Protein AF-0000000084433518 (afdb_homodimer)

Nearest PDB structures (foldseek):
  8h3d-assembly1_C  TM=3.109E-01  e=6.646E+00  Severe acute respiratory syndrome coronavirus 2
  5l9w-assembly2_B  TM=4.317E-01  e=4.946E+00  Aromatoleum aromaticum EbN1

Radius of gyration: 26.03 Å; Cα contacts (8 Å, |Δi|>4): 1113; chains: 2; bounding box: 61×71×66 Å

Secondary structure (DSSP, 8-state):
-HHHHHHHHHS-GGGEEEEEEEEETT-S-EEEEE-----HHHHHHHHHHHHHHHHHHHH-TTPEEEEE--TT---TTEEEEEEGGG-HHHHHHHHHHHT-PPBP-TTTS-TTEEEEEEEEEEE-SS-EEEEEEE---HHHHHT-S-EEE-SSS-EE--S-EEEPPS--SEEEETTSSS-EEEES-HHHHHHHHTHHHHHHHHHHHHHHHHHHT--TTSB--HHHHHHHHTT-HHHHHHHHHHHHHTGGGG-SHHHHHHHHHH-TT----EETTEE--SSHHHHHHHHHHHTT-EEEETTT--EEE-S--EE-/-HHHHHHHHHS-GGGEEEEEEEEETT-S-EEEEE-----HHHHHHHHHHHHHHHHHHHH-TTPPPPEE--TT---TT--EEEEGGG-HHHHHHHHHHHT-PPBP-TTTS-TTEEEEEEEEEEE-SS-EEEEEEE---HHHHHT-S-EEEESSSEEEE-S-EEEPPS--SEEEETTSSS-EEEES-HHHHHHHHTHHHHHHHHHHHHHHHHHHT--TTSB--HHHHHHHHTT-HHHHHHHHHHHHHTGGGG-SHHHHHHHHHH-TT----EETTEE--SSHHHHHHHHHHHTT-EEEETTT--EEE-S--EE-

Sequence (624 aa):
MNNILEKVYNIKPKHVNLYLFSKAKGKIEYEIFSTKITDLEMLSEFKTAIHSQIHDYITNEETEDPIDYNPLINDKYIVQKIECGELSRLSKFIDDIERDPIIYSETKLDKRHSLWIIAILMDNGENRILSFQKIRNKTFLENEKMNLILEENIKKFDKPLLPLENKIDCICSLDDDNPIMYIFHNYYFEQIFGFEEKFRREIKDKLDKFESRQDKSVKLDVKKLFSKIENNQRSLKKLYMILNNENFNYLTEENIRKIEEKSENIKFNRSNGELHLDEFEDVKKILNLLNDDYLEGILSQKPFKTSNKIDLMNNILEKVYNIKPKHVNLYLFSKAKGKIEYEIFSTKITDLEMLSEFKTAIHSQIHDYITNEETEDPIDYNPLINDKYIVQKIECGELSRLSKFIDDIERDPIIYSETKLDKRHSLWIIAILMDNGENRILSFQKIRNKTFLENEKMNLILEENIKKFDKPLLPLENKIDCICSLDDDNPIMYIFHNYYFEQIFGFEEKFRREIKDKLDKFESRQDKSVKLDVKKLFSKIENNQRSLKKLYMILNNENFNYLTEENIRKIEEKSENIKFNRSNGELHLDEFEDVKKILNLLNDDYLEGILSQKPFKTSNKIDL

pLDDT: mean 90.75, std 9.22, range [53.19, 98.62]

Structure (mmCIF, N/CA/C/O backbone):
data_AF-0000000084433518-model_v1
#
loop_
_entity.id
_entity.type
_entity.pdbx_description
1 polymer 'DUF4868 domain-containing protein'
#
loop_
_atom_site.group_PDB
_atom_site.id
_atom_site.type_symbol
_atom_site.label_atom_id
_atom_site.label_alt_id
_atom_site.label_comp_id
_atom_site.label_asym_id
_atom_site.label_entity_id
_atom_site.label_seq_id
_atom_site.pdbx_PDB_ins_code
_atom_site.Cartn_x
_atom_site.Cartn_y
_atom_site.Cartn_z
_atom_site.occupancy
_atom_site.B_iso_or_equiv
_atom_site.auth_seq_id
_atom_site.auth_comp_id
_atom_site.auth_asym_id
_atom_site.auth_atom_id
_atom_site.pdbx_PDB_model_num
ATOM 1 N N . MET A 1 1 ? -13.812 4.758 -16.453 1 91.69 1 MET A N 1
ATOM 2 C CA . MET A 1 1 ? -13.297 5.898 -15.703 1 91.69 1 MET A CA 1
ATOM 3 C C . MET A 1 1 ? -13.25 7.148 -16.578 1 91.69 1 MET A C 1
ATOM 5 O O . MET A 1 1 ? -13.445 8.258 -16.078 1 91.69 1 MET A O 1
ATOM 9 N N . ASN A 1 2 ? -13.234 6.93 -17.875 1 92.81 2 ASN A N 1
ATOM 10 C CA . ASN A 1 2 ? -13.211 8.062 -18.781 1 92.81 2 ASN A CA 1
ATOM 11 C C . ASN A 1 2 ? -14.5 8.867 -18.719 1 92.81 2 ASN A C 1
ATOM 13 O O . ASN A 1 2 ? -14.477 10.102 -18.766 1 92.81 2 ASN A O 1
ATOM 17 N N . ASN A 1 3 ? -15.555 8.117 -18.609 1 94.12 3 ASN A N 1
ATOM 18 C CA . ASN A 1 3 ? -16.844 8.781 -18.5 1 94.12 3 ASN A CA 1
ATOM 19 C C . ASN A 1 3 ? -16.922 9.68 -17.281 1 94.12 3 ASN A C 1
ATOM 21 O O . ASN A 1 3 ? -17.375 10.82 -17.359 1 94.12 3 ASN A O 1
ATOM 25 N N . ILE A 1 4 ? -16.469 9.211 -16.172 1 96.06 4 ILE A N 1
ATOM 26 C CA . ILE A 1 4 ? -16.484 9.984 -14.938 1 96.06 4 ILE A CA 1
ATOM 27 C C . ILE A 1 4 ? -15.555 11.188 -15.07 1 96.06 4 ILE A C 1
ATOM 29 O O . ILE A 1 4 ? -15.891 12.289 -14.617 1 96.06 4 ILE A O 1
ATOM 33 N N . LEU A 1 5 ? -14.422 10.984 -15.711 1 96.75 5 LEU A N 1
ATOM 34 C CA . LEU A 1 5 ? -13.469 12.062 -15.93 1 96.75 5 LEU A CA 1
ATOM 35 C C . LEU A 1 5 ? -14.117 13.211 -16.688 1 96.75 5 LEU A C 1
ATOM 37 O O . LEU A 1 5 ? -13.977 14.375 -16.312 1 96.75 5 LEU A O 1
ATOM 41 N N . GLU A 1 6 ? -14.805 12.898 -17.719 1 96.56 6 GLU A N 1
ATOM 42 C CA . GLU A 1 6 ? -15.492 13.898 -18.531 1 96.56 6 GLU A CA 1
ATOM 43 C C . GLU A 1 6 ? -16.578 14.602 -17.734 1 96.56 6 GLU A C 1
ATOM 45 O O . GLU A 1 6 ? -16.719 15.828 -17.812 1 96.56 6 GLU A O 1
ATOM 50 N N . LYS A 1 7 ? -17.281 13.82 -17.016 1 96.88 7 LYS A N 1
ATOM 51 C CA . LYS A 1 7 ? -18.344 14.391 -16.203 1 96.88 7 LYS A CA 1
ATOM 52 C C . LYS A 1 7 ? -17.781 15.375 -15.18 1 96.88 7 LYS A C 1
ATOM 54 O O . LYS A 1 7 ? -18.328 16.469 -15.008 1 96.88 7 LYS A O 1
ATOM 59 N N . VAL A 1 8 ? -16.719 14.977 -14.484 1 96.75 8 VAL A N 1
ATOM 60 C CA . VAL A 1 8 ? -16.094 15.844 -13.484 1 96.75 8 VAL A CA 1
ATOM 61 C C . VAL A 1 8 ? -15.633 17.141 -14.141 1 96.75 8 VAL A C 1
ATOM 63 O O . VAL A 1 8 ? -15.812 18.219 -13.586 1 96.75 8 VAL A O 1
ATOM 66 N N . TYR A 1 9 ? -15.109 17 -15.281 1 95.5 9 TYR A N 1
ATOM 67 C CA . TYR A 1 9 ? -14.602 18.156 -16.016 1 95.5 9 TYR A CA 1
ATOM 68 C C . TYR A 1 9 ? -15.727 19.141 -16.328 1 95.5 9 TYR A C 1
ATOM 70 O O . TYR A 1 9 ? -15.539 20.359 -16.219 1 95.5 9 TYR A O 1
ATOM 78 N N . ASN A 1 10 ? -16.828 18.656 -16.562 1 95.31 10 ASN A N 1
ATOM 79 C CA . ASN A 1 10 ? -17.938 19.469 -17.062 1 95.31 10 ASN A CA 1
ATOM 80 C C . ASN A 1 10 ? -18.703 20.125 -15.914 1 95.31 10 ASN A C 1
ATOM 82 O O . ASN A 1 10 ? -19.531 21.016 -16.141 1 95.31 10 ASN A O 1
ATOM 86 N N . ILE A 1 11 ? -18.484 19.75 -14.766 1 97 11 ILE A N 1
ATOM 87 C CA . ILE A 1 11 ? -19.203 20.312 -13.625 1 97 11 ILE A CA 1
ATOM 88 C C . ILE A 1 11 ? -18.5 21.562 -13.125 1 97 11 ILE A C 1
ATOM 90 O O . ILE A 1 11 ? -17.281 21.562 -12.938 1 97 11 ILE A O 1
ATOM 94 N N . LYS A 1 12 ? -19.266 22.625 -12.914 1 96.75 12 LYS A N 1
ATOM 95 C CA . LYS A 1 12 ? -18.703 23.859 -12.398 1 96.75 12 LYS A CA 1
ATOM 96 C C . LYS A 1 12 ? -18.453 23.781 -10.891 1 96.75 12 LYS A C 1
ATOM 98 O O . LYS A 1 12 ? -19.172 23.078 -10.18 1 96.75 12 LYS A O 1
ATOM 103 N N . PRO A 1 13 ? -17.562 24.516 -10.367 1 95.5 13 PRO A N 1
ATOM 104 C CA . PRO A 1 13 ? -17.203 24.469 -8.945 1 95.5 13 PRO A CA 1
ATOM 105 C C . PRO A 1 13 ? -18.391 24.781 -8.039 1 95.5 13 PRO A C 1
ATOM 107 O O . PRO A 1 13 ? -18.516 24.203 -6.961 1 95.5 13 PRO A O 1
ATOM 110 N N . LYS A 1 14 ? -19.297 25.609 -8.438 1 95.62 14 LYS A N 1
ATOM 111 C CA . LYS A 1 14 ? -20.422 26.016 -7.598 1 95.62 14 LYS A CA 1
ATOM 112 C C . LYS A 1 14 ? -21.344 24.828 -7.312 1 95.62 14 LYS A C 1
ATOM 114 O O . LYS A 1 14 ? -22.188 24.891 -6.418 1 95.62 14 LYS A O 1
ATOM 119 N N . HIS A 1 15 ? -21.219 23.781 -8.086 1 96.75 15 HIS A N 1
ATOM 120 C CA . HIS A 1 15 ? -22.078 22.609 -7.941 1 96.75 15 HIS A CA 1
ATOM 121 C C . HIS A 1 15 ? -21.406 21.531 -7.109 1 96.75 15 HIS A C 1
ATOM 123 O O . HIS A 1 15 ? -21.875 20.391 -7.074 1 96.75 15 HIS A O 1
ATOM 129 N N . VAL A 1 16 ? -20.297 21.844 -6.48 1 95.62 16 VAL A N 1
ATOM 130 C CA . VAL A 1 16 ? -19.578 20.922 -5.605 1 95.62 16 VAL A CA 1
ATOM 131 C C . VAL A 1 16 ? -20 21.156 -4.156 1 95.62 16 VAL A C 1
ATOM 133 O O . VAL A 1 16 ? -19.984 22.281 -3.67 1 95.62 16 VAL A O 1
ATOM 136 N N . ASN A 1 17 ? -20.391 20.094 -3.496 1 94.12 17 ASN A N 1
ATOM 137 C CA . ASN A 1 17 ? -20.781 20.141 -2.094 1 94.12 17 ASN A CA 1
ATOM 138 C C . ASN A 1 17 ? -20.031 19.094 -1.266 1 94.12 17 ASN A C 1
ATOM 140 O O . ASN A 1 17 ? -19.812 17.984 -1.723 1 94.12 17 ASN A O 1
ATOM 144 N N . LEU A 1 18 ? -19.656 19.531 -0.081 1 92.94 18 LEU A N 1
ATOM 145 C CA . LEU A 1 18 ? -18.953 18.625 0.84 1 92.94 18 LEU A CA 1
ATOM 146 C C . LEU A 1 18 ? -19.844 18.281 2.031 1 92.94 18 LEU A C 1
ATOM 148 O O . LEU A 1 18 ? -20.516 19.156 2.588 1 92.94 18 LEU A O 1
ATOM 152 N N . TYR A 1 19 ? -19.812 17.047 2.35 1 94.31 19 TYR A N 1
ATOM 153 C CA . TYR A 1 19 ? -20.531 16.547 3.525 1 94.31 19 TYR A CA 1
ATOM 154 C C . TYR A 1 19 ? -19.578 15.836 4.477 1 94.31 19 TYR A C 1
ATOM 156 O O . TYR A 1 19 ? -18.672 15.117 4.043 1 94.31 19 TYR A O 1
ATOM 164 N N . LEU A 1 20 ? -19.812 16.062 5.758 1 92.69 20 LEU A N 1
ATOM 165 C CA . LEU A 1 20 ? -18.984 15.453 6.797 1 92.69 20 LEU A CA 1
ATOM 166 C C . LEU A 1 20 ? -19.766 14.414 7.578 1 92.69 20 LEU A C 1
ATOM 168 O O . LEU A 1 20 ? -20.875 14.688 8.039 1 92.69 20 LEU A O 1
ATOM 172 N N . PHE A 1 21 ? -19.172 13.242 7.645 1 94.56 21 PHE A N 1
ATOM 173 C CA . PHE A 1 21 ? -19.75 12.188 8.461 1 94.56 21 PHE A CA 1
ATOM 174 C C . PHE A 1 21 ? -18.984 12.039 9.781 1 94.56 21 PHE A C 1
ATOM 176 O O . PHE A 1 21 ? -17.766 12.102 9.805 1 94.56 21 PHE A O 1
ATOM 183 N N . SER A 1 22 ? -19.734 11.867 10.828 1 92.81 22 SER A N 1
ATOM 184 C CA . SER A 1 22 ? -19.141 11.641 12.141 1 92.81 22 SER A CA 1
ATOM 185 C C . SER A 1 22 ? -19.766 10.445 12.844 1 92.81 22 SER A C 1
ATOM 187 O O . SER A 1 22 ? -20.938 10.125 12.617 1 92.81 22 SER A O 1
ATOM 189 N N . LYS A 1 23 ? -18.938 9.758 13.609 1 92.69 23 LYS A N 1
ATOM 190 C CA . LYS A 1 23 ? -19.469 8.656 14.391 1 92.69 23 LYS A CA 1
ATOM 191 C C . LYS A 1 23 ? -18.625 8.383 15.633 1 92.69 23 LYS A C 1
ATOM 193 O O . LYS A 1 23 ? -17.484 8.844 15.719 1 92.69 23 LYS A O 1
ATOM 198 N N . ALA A 1 24 ? -19.25 7.672 16.531 1 90.06 24 ALA A N 1
ATOM 199 C CA . ALA A 1 24 ? -18.5 7.211 17.688 1 90.06 24 ALA A CA 1
ATOM 200 C C . ALA A 1 24 ? -17.625 6.004 17.344 1 90.06 24 ALA A C 1
ATOM 202 O O . ALA A 1 24 ? -17.969 5.234 16.438 1 90.06 24 ALA A O 1
ATOM 203 N N . LYS A 1 25 ? -16.594 5.879 18.094 1 83.5 25 LYS A N 1
ATOM 204 C CA . LYS A 1 25 ? -15.68 4.762 17.844 1 83.5 25 LYS A CA 1
ATOM 205 C C . LYS A 1 25 ? -16.391 3.426 18 1 83.5 25 LYS A C 1
ATOM 207 O O . LYS A 1 25 ? -17.094 3.201 19 1 83.5 25 LYS A O 1
ATOM 212 N N . GLY A 1 26 ? -16.281 2.594 17.016 1 79.31 26 GLY A N 1
ATOM 213 C CA . GLY A 1 26 ? -16.828 1.246 17.078 1 79.31 26 GLY A CA 1
ATOM 214 C C . GLY A 1 26 ? -18.312 1.185 16.797 1 79.31 26 GLY A C 1
ATOM 215 O O . GLY A 1 26 ? -18.906 0.104 16.797 1 79.31 26 GLY A O 1
ATOM 216 N N . LYS A 1 27 ? -18.922 2.328 16.562 1 83.31 27 LYS A N 1
ATOM 217 C CA . LYS A 1 27 ? -20.359 2.338 16.344 1 83.31 27 LYS A CA 1
ATOM 218 C C . LYS A 1 27 ? -20.672 2.377 14.844 1 83.31 27 LYS A C 1
ATOM 220 O O . LYS A 1 27 ? -19.844 2.797 14.039 1 83.31 27 LYS A O 1
ATOM 225 N N . ILE A 1 28 ? -21.891 1.979 14.555 1 84.44 28 ILE A N 1
ATOM 226 C CA . ILE A 1 28 ? -22.359 1.94 13.18 1 84.44 28 ILE A CA 1
ATOM 227 C C . ILE A 1 28 ? -23.094 3.236 12.852 1 84.44 28 ILE A C 1
ATOM 229 O O . ILE A 1 28 ? -23.047 3.725 11.727 1 84.44 28 ILE A O 1
ATOM 233 N N . GLU A 1 29 ? -23.719 3.727 13.891 1 90.88 29 GLU A N 1
ATOM 234 C CA . GLU A 1 29 ? -24.516 4.938 13.695 1 90.88 29 GLU A CA 1
ATOM 235 C C . GLU A 1 29 ? -23.625 6.152 13.477 1 90.88 29 GLU A C 1
ATOM 237 O O . GLU A 1 29 ? -22.578 6.293 14.133 1 90.88 29 GLU A O 1
ATOM 242 N N . TYR A 1 30 ? -24.078 6.953 12.547 1 95.31 30 TYR A N 1
ATOM 243 C CA . TYR A 1 30 ? -23.312 8.141 12.211 1 95.31 30 TYR A CA 1
ATOM 244 C C . TYR A 1 30 ? -24.203 9.367 12.102 1 95.31 30 TYR A C 1
ATOM 246 O O . TYR A 1 30 ? -25.422 9.25 12.102 1 95.31 30 TYR A O 1
ATOM 254 N N . GLU A 1 31 ? -23.578 10.508 12.164 1 94.88 31 GLU A N 1
ATOM 255 C CA . GLU A 1 31 ? -24.203 11.789 11.852 1 94.88 31 GLU A CA 1
ATOM 256 C C . GLU A 1 31 ? -23.594 12.406 10.602 1 94.88 31 GLU A C 1
ATOM 258 O O . GLU A 1 31 ? -22.438 12.156 10.281 1 94.88 31 GLU A O 1
ATOM 263 N N . ILE A 1 32 ? -24.484 13.18 9.922 1 95.94 32 ILE A N 1
ATOM 264 C CA . ILE A 1 32 ? -24.016 13.82 8.703 1 95.94 32 ILE A CA 1
ATOM 265 C C . ILE A 1 32 ? -24.234 15.336 8.797 1 95.94 32 ILE A C 1
ATOM 267 O O . ILE A 1 32 ? -25.234 15.789 9.352 1 95.94 32 ILE A O 1
ATOM 271 N N . PHE A 1 33 ? -23.25 16.078 8.266 1 93.56 33 PHE A N 1
ATOM 272 C CA . PHE A 1 33 ? -23.328 17.531 8.234 1 93.56 33 PHE A CA 1
ATOM 273 C C . PHE A 1 33 ? -23.047 18.062 6.832 1 93.56 33 PHE A C 1
ATOM 275 O O . PHE A 1 33 ? -22.188 17.531 6.121 1 93.56 33 PHE A O 1
ATOM 282 N N . SER A 1 34 ? -23.75 19.125 6.504 1 93.31 34 SER A N 1
ATOM 283 C CA . SER A 1 34 ? -23.359 19.891 5.332 1 93.31 34 SER A CA 1
ATOM 284 C C . SER A 1 34 ? -22.328 20.969 5.695 1 93.31 34 SER A C 1
ATOM 286 O O . SER A 1 34 ? -22.203 21.344 6.859 1 93.31 34 SER A O 1
ATOM 288 N N . THR A 1 35 ? -21.469 21.391 4.734 1 87.31 35 THR A N 1
ATOM 289 C CA . THR A 1 35 ? -20.469 22.406 5.02 1 87.31 35 THR A CA 1
ATOM 290 C C . THR A 1 35 ? -20.859 23.734 4.371 1 87.31 35 THR A C 1
ATOM 292 O O . THR A 1 35 ? -20.375 24.797 4.781 1 87.31 35 THR A O 1
ATOM 295 N N . LYS A 1 36 ? -21.609 23.781 3.367 1 83.12 36 LYS A N 1
ATOM 296 C CA . LYS A 1 36 ? -22.047 24.938 2.6 1 83.12 36 LYS A CA 1
ATOM 297 C C . LYS A 1 36 ? -20.891 25.859 2.271 1 83.12 36 LYS A C 1
ATOM 299 O O . LYS A 1 36 ? -20.969 27.078 2.494 1 83.12 36 LYS A O 1
ATOM 304 N N . ILE A 1 37 ? -19.844 25.297 1.91 1 83.31 37 ILE A N 1
ATOM 305 C CA . ILE A 1 37 ? -18.688 26.078 1.461 1 83.31 37 ILE A CA 1
ATOM 306 C C . ILE A 1 37 ? -19.078 26.922 0.248 1 83.31 37 ILE A C 1
ATOM 308 O O . ILE A 1 37 ? -19.625 26.406 -0.729 1 83.31 37 ILE A O 1
ATOM 312 N N . THR A 1 38 ? -18.781 28.25 0.407 1 83.25 38 THR A N 1
ATOM 313 C CA . THR A 1 38 ? -19.141 29.156 -0.682 1 83.25 38 THR A CA 1
ATOM 314 C C . THR A 1 38 ? -17.891 29.625 -1.419 1 83.25 38 THR A C 1
ATOM 316 O O . THR A 1 38 ? -17.984 30.266 -2.475 1 83.25 38 THR A O 1
ATOM 319 N N . ASP A 1 39 ? -16.719 29.328 -0.878 1 84.69 39 ASP A N 1
ATOM 320 C CA . ASP A 1 39 ? -15.469 29.719 -1.521 1 84.69 39 ASP A CA 1
ATOM 321 C C . ASP A 1 39 ? -15.258 28.938 -2.818 1 84.69 39 ASP A C 1
ATOM 323 O O . ASP A 1 39 ? -14.859 27.766 -2.789 1 84.69 39 ASP A O 1
ATOM 327 N N . LEU A 1 40 ? -15.336 29.641 -3.914 1 88.62 40 LEU A N 1
ATOM 328 C CA . LEU A 1 40 ? -15.281 29 -5.223 1 88.62 40 LEU A CA 1
ATOM 329 C C . LEU A 1 40 ? -13.883 28.469 -5.516 1 88.62 40 LEU A C 1
ATOM 331 O O . LEU A 1 40 ? -13.719 27.469 -6.219 1 88.62 40 LEU A O 1
ATOM 335 N N . GLU A 1 41 ? -12.938 29.125 -5.004 1 84.94 41 GLU A N 1
ATOM 336 C CA . GLU A 1 41 ? -11.562 28.672 -5.211 1 84.94 41 GLU A CA 1
ATOM 337 C C . GLU A 1 41 ? -11.328 27.312 -4.535 1 84.94 41 GLU A C 1
ATOM 339 O O . GLU A 1 41 ? -10.727 26.422 -5.129 1 84.94 41 GLU A O 1
ATOM 344 N N . MET A 1 42 ? -11.844 27.219 -3.363 1 83.19 42 MET A N 1
ATOM 345 C CA . MET A 1 42 ? -11.734 25.969 -2.627 1 83.19 42 MET A CA 1
ATOM 346 C C . MET A 1 42 ? -12.469 24.844 -3.352 1 83.19 42 MET A C 1
ATOM 348 O O . MET A 1 42 ? -11.93 23.75 -3.514 1 83.19 42 MET A O 1
ATOM 352 N N . LEU A 1 43 ? -13.586 25.141 -3.803 1 88.69 43 LEU A N 1
ATOM 353 C CA . LEU A 1 43 ? -14.391 24.156 -4.5 1 88.69 43 LEU A CA 1
ATOM 354 C C . LEU A 1 43 ? -13.727 23.734 -5.805 1 88.69 43 LEU A C 1
ATOM 356 O O . LEU A 1 43 ? -13.766 22.547 -6.172 1 88.69 43 LEU A O 1
ATOM 360 N N . SER A 1 44 ? -13.102 24.641 -6.438 1 90.69 44 SER A N 1
ATOM 361 C CA . SER A 1 44 ? -12.375 24.344 -7.668 1 90.69 44 SER A CA 1
ATOM 362 C C . SER A 1 44 ? -11.18 23.438 -7.402 1 90.69 44 SER A C 1
ATOM 364 O O . SER A 1 44 ? -10.852 22.562 -8.219 1 90.69 44 SER A O 1
ATOM 366 N N . GLU A 1 45 ? -10.594 23.641 -6.277 1 86 45 GLU A N 1
ATOM 367 C CA . GLU A 1 45 ? -9.445 22.812 -5.906 1 86 45 GLU A CA 1
ATOM 368 C C . GLU A 1 45 ? -9.859 21.359 -5.688 1 86 45 GLU A C 1
ATOM 370 O O . GLU A 1 45 ? -9.156 20.438 -6.102 1 86 45 GLU A O 1
ATOM 375 N N . PHE A 1 46 ? -11.016 21.172 -5.102 1 87.12 46 PHE A N 1
ATOM 376 C CA . PHE A 1 46 ? -11.523 19.812 -4.902 1 87.12 46 PHE A CA 1
ATOM 377 C C . PHE A 1 46 ? -11.789 19.141 -6.242 1 87.12 46 PHE A C 1
ATOM 379 O O . PHE A 1 46 ? -11.367 18 -6.461 1 87.12 46 PHE A O 1
ATOM 386 N N . LYS A 1 47 ? -12.406 19.875 -7 1 93.19 47 LYS A N 1
ATOM 387 C CA . LYS A 1 47 ? -12.734 19.344 -8.32 1 93.19 47 LYS A CA 1
ATOM 388 C C . LYS A 1 47 ? -11.477 18.969 -9.102 1 93.19 47 LYS A C 1
ATOM 390 O O . LYS A 1 47 ? -11.391 17.891 -9.68 1 93.19 47 LYS A O 1
ATOM 395 N N . THR A 1 48 ? -10.562 19.812 -9.055 1 92.38 48 THR A N 1
ATOM 396 C CA . THR A 1 48 ? -9.312 19.625 -9.781 1 92.38 48 THR A CA 1
ATOM 397 C C . THR A 1 48 ? -8.555 18.406 -9.234 1 92.38 48 THR A C 1
ATOM 399 O O . THR A 1 48 ? -7.984 17.625 -10 1 92.38 48 THR A O 1
ATOM 402 N N . ALA A 1 49 ? -8.562 18.281 -7.938 1 90.38 49 ALA A N 1
ATOM 403 C CA . ALA A 1 49 ? -7.891 17.141 -7.316 1 90.38 49 ALA A CA 1
ATOM 404 C C . ALA A 1 49 ? -8.508 15.82 -7.777 1 90.38 49 ALA A C 1
ATOM 406 O O . ALA A 1 49 ? -7.785 14.883 -8.133 1 90.38 49 ALA A O 1
ATOM 407 N N . ILE A 1 50 ? -9.75 15.812 -7.828 1 94.94 50 ILE A N 1
ATOM 408 C CA . ILE A 1 50 ? -10.469 14.609 -8.242 1 94.94 50 ILE A CA 1
ATOM 409 C C . ILE A 1 50 ? -10.195 14.336 -9.719 1 94.94 50 ILE A C 1
ATOM 411 O O . ILE A 1 50 ? -9.867 13.211 -10.102 1 94.94 50 ILE A O 1
ATOM 415 N N . HIS A 1 51 ? -10.281 15.391 -10.484 1 96.56 51 HIS A N 1
ATOM 416 C CA . HIS A 1 51 ? -10.031 15.266 -11.914 1 96.56 51 HIS A CA 1
ATOM 417 C C . HIS A 1 51 ? -8.617 14.758 -12.18 1 96.56 51 HIS A C 1
ATOM 419 O O . HIS A 1 51 ? -8.43 13.828 -12.977 1 96.56 51 HIS A O 1
ATOM 425 N N . SER A 1 52 ? -7.695 15.32 -11.516 1 95 52 SER A N 1
ATOM 426 C CA . SER A 1 52 ? -6.297 14.961 -11.711 1 95 52 SER A CA 1
ATOM 427 C C . SER A 1 52 ? -6.031 13.516 -11.297 1 95 52 SER A C 1
ATOM 429 O O . SER A 1 52 ? -5.285 12.797 -11.969 1 95 52 SER A O 1
ATOM 431 N N . GLN A 1 53 ? -6.602 13.102 -10.219 1 94.75 53 GLN A N 1
ATOM 432 C CA . GLN A 1 53 ? -6.414 11.734 -9.766 1 94.75 53 GLN A CA 1
ATOM 433 C C . GLN A 1 53 ? -6.918 10.734 -10.797 1 94.75 53 GLN A C 1
ATOM 435 O O . GLN A 1 53 ? -6.219 9.773 -11.141 1 94.75 53 GLN A O 1
ATOM 440 N N . ILE A 1 54 ? -8.102 11.008 -11.297 1 96.81 54 ILE A N 1
ATOM 441 C CA . ILE A 1 54 ? -8.68 10.117 -12.297 1 96.81 54 ILE A CA 1
ATOM 442 C C . ILE A 1 54 ? -7.84 10.141 -13.57 1 96.81 54 ILE A C 1
ATOM 444 O O . ILE A 1 54 ? -7.535 9.086 -14.141 1 96.81 54 ILE A O 1
ATOM 448 N N . HIS A 1 55 ? -7.488 11.32 -13.922 1 96.75 55 HIS A N 1
ATOM 449 C CA . HIS A 1 55 ? -6.664 11.5 -15.109 1 96.75 55 HIS A CA 1
ATOM 450 C C . HIS A 1 55 ? -5.348 10.734 -14.992 1 96.75 55 HIS A C 1
ATOM 452 O O . HIS A 1 55 ? -4.91 10.086 -15.938 1 96.75 55 HIS A O 1
ATOM 458 N N . ASP A 1 56 ? -4.754 10.789 -13.867 1 94.5 56 ASP A N 1
ATOM 459 C CA . ASP A 1 56 ? -3.484 10.102 -13.625 1 94.5 56 ASP A CA 1
ATOM 460 C C . ASP A 1 56 ? -3.641 8.594 -13.766 1 94.5 56 ASP A C 1
ATOM 462 O O . ASP A 1 56 ? -2.785 7.926 -14.352 1 94.5 56 ASP A O 1
ATOM 466 N N . TYR A 1 57 ? -4.711 8.078 -13.281 1 94.62 57 TYR A N 1
ATOM 467 C CA . TYR A 1 57 ? -4.941 6.641 -13.375 1 94.62 57 TYR A CA 1
ATOM 468 C C . TYR A 1 57 ? -5.184 6.219 -14.812 1 94.62 57 TYR A C 1
ATOM 470 O O . TYR A 1 57 ? -4.777 5.129 -15.227 1 94.62 57 TYR A O 1
ATOM 478 N N . ILE A 1 58 ? -5.785 7.062 -15.539 1 95.12 58 ILE A N 1
ATOM 479 C CA . ILE A 1 58 ? -6.137 6.746 -16.922 1 95.12 58 ILE A CA 1
ATOM 480 C C . ILE A 1 58 ? -4.891 6.82 -17.797 1 95.12 58 ILE A C 1
ATOM 482 O O . ILE A 1 58 ? -4.699 5.988 -18.688 1 95.12 58 ILE A O 1
ATOM 486 N N . THR A 1 59 ? -4.035 7.766 -17.531 1 93.69 59 THR A N 1
ATOM 487 C CA . THR A 1 59 ? -2.953 8.062 -18.453 1 93.69 59 THR A CA 1
ATOM 488 C C . THR A 1 59 ? -1.673 7.34 -18.047 1 93.69 59 THR A C 1
ATOM 490 O O . THR A 1 59 ? -0.744 7.211 -18.844 1 93.69 59 THR A O 1
ATOM 493 N N . ASN A 1 60 ? -1.646 6.965 -16.812 1 92.31 60 ASN A N 1
ATOM 494 C CA . ASN A 1 60 ? -0.456 6.254 -16.359 1 92.31 60 ASN A CA 1
ATOM 495 C C . ASN A 1 60 ? -0.323 4.895 -17.031 1 92.31 60 ASN A C 1
ATOM 497 O O . ASN A 1 60 ? -1.182 4.027 -16.875 1 92.31 60 ASN A O 1
ATOM 501 N N . GLU A 1 61 ? 0.788 4.652 -17.625 1 90.69 61 GLU A N 1
ATOM 502 C CA . GLU A 1 61 ? 1.021 3.438 -18.406 1 90.69 61 GLU A CA 1
ATOM 503 C C . GLU A 1 61 ? 1.13 2.217 -17.5 1 90.69 61 GLU A C 1
ATOM 505 O O . GLU A 1 61 ? 0.873 1.09 -17.922 1 90.69 61 GLU A O 1
ATOM 510 N N . GLU A 1 62 ? 1.386 2.41 -16.312 1 90.56 62 GLU A N 1
ATOM 511 C CA . GLU A 1 62 ? 1.572 1.304 -15.375 1 90.56 62 GLU A CA 1
ATOM 512 C C . GLU A 1 62 ? 0.239 0.841 -14.797 1 90.56 62 GLU A C 1
ATOM 514 O O . GLU A 1 62 ? 0.151 -0.241 -14.211 1 90.56 62 GLU A O 1
ATOM 519 N N . THR A 1 63 ? -0.725 1.689 -14.93 1 90.62 63 THR A N 1
ATOM 520 C CA . THR A 1 63 ? -2.029 1.349 -14.375 1 90.62 63 THR A CA 1
ATOM 521 C C . THR A 1 63 ? -2.719 0.284 -15.227 1 90.62 63 THR A C 1
ATOM 523 O O . THR A 1 63 ? -2.67 0.338 -16.453 1 90.62 63 THR A O 1
ATOM 526 N N . GLU A 1 64 ? -3.334 -0.639 -14.523 1 86.94 64 GLU A N 1
ATOM 527 C CA . GLU A 1 64 ? -4.098 -1.688 -15.195 1 86.94 64 GLU A CA 1
ATOM 528 C C . GLU A 1 64 ? -5.551 -1.269 -15.398 1 86.94 64 GLU A C 1
ATOM 530 O O . GLU A 1 64 ? -6.02 -0.314 -14.773 1 86.94 64 GLU A O 1
ATOM 535 N N . ASP A 1 65 ? -6.148 -2 -16.328 1 88.5 65 ASP A N 1
ATOM 536 C CA . ASP A 1 65 ? -7.594 -1.82 -16.453 1 88.5 65 ASP A CA 1
ATOM 537 C C . ASP A 1 65 ? -8.297 -2.18 -15.141 1 88.5 65 ASP A C 1
ATOM 539 O O . ASP A 1 65 ? -7.887 -3.111 -14.445 1 88.5 65 ASP A O 1
ATOM 543 N N . PRO A 1 66 ? -9.305 -1.398 -14.836 1 94.44 66 PRO A N 1
ATOM 544 C CA . PRO A 1 66 ? -10.016 -1.698 -13.586 1 94.44 66 PRO A CA 1
ATOM 545 C C . PRO A 1 66 ? -10.492 -3.146 -13.516 1 94.44 66 PRO A C 1
ATOM 547 O O . PRO A 1 66 ? -10.969 -3.693 -14.516 1 94.44 66 PRO A O 1
ATOM 550 N N . ILE A 1 67 ? -10.367 -3.742 -12.406 1 94.38 67 ILE A N 1
ATOM 551 C CA . ILE A 1 67 ? -10.812 -5.121 -12.211 1 94.38 67 ILE A CA 1
ATOM 552 C C . ILE A 1 67 ? -11.922 -5.16 -11.164 1 94.38 67 ILE A C 1
ATOM 554 O O . ILE A 1 67 ? -12.133 -4.188 -10.438 1 94.38 67 ILE A O 1
ATOM 558 N N . ASP A 1 68 ? -12.602 -6.297 -11.164 1 95.75 68 ASP A N 1
ATOM 559 C CA . ASP A 1 68 ? -13.625 -6.473 -10.141 1 95.75 68 ASP A CA 1
ATOM 560 C C . ASP A 1 68 ? -13.008 -6.527 -8.742 1 95.75 68 ASP A C 1
ATOM 562 O O . ASP A 1 68 ? -11.883 -7 -8.578 1 95.75 68 ASP A O 1
ATOM 566 N N . TYR A 1 69 ? -13.789 -6.133 -7.824 1 96.19 69 TYR A N 1
ATOM 567 C CA . TYR A 1 69 ? -13.328 -6.016 -6.445 1 96.19 69 TYR A CA 1
ATOM 568 C C . TYR A 1 69 ? -12.883 -7.363 -5.902 1 96.19 69 TYR A C 1
ATOM 570 O O . TYR A 1 69 ? -13.617 -8.352 -5.977 1 96.19 69 TYR A O 1
ATOM 578 N N . ASN A 1 70 ? -11.688 -7.367 -5.457 1 95.12 70 ASN A N 1
ATOM 579 C CA . ASN A 1 70 ? -11.039 -8.445 -4.723 1 95.12 70 ASN A CA 1
ATOM 580 C C . ASN A 1 70 ? -10.312 -7.926 -3.484 1 95.12 70 ASN A C 1
ATOM 582 O O . ASN A 1 70 ? -9.312 -7.211 -3.602 1 95.12 70 ASN A O 1
ATOM 586 N N . PRO A 1 71 ? -10.805 -8.305 -2.316 1 95.25 71 PRO A N 1
ATOM 587 C CA . PRO A 1 71 ? -10.273 -7.707 -1.09 1 95.25 71 PRO A CA 1
ATOM 588 C C . PRO A 1 71 ? -8.805 -8.062 -0.851 1 95.25 71 PRO A C 1
ATOM 590 O O . PRO A 1 71 ? -8.148 -7.445 -0.013 1 95.25 71 PRO A O 1
ATOM 593 N N . LEU A 1 72 ? -8.281 -8.992 -1.585 1 93.5 72 LEU A N 1
ATOM 594 C CA . LEU A 1 72 ? -6.914 -9.43 -1.345 1 93.5 72 LEU A CA 1
ATOM 595 C C . LEU A 1 72 ? -5.934 -8.648 -2.215 1 93.5 72 LEU A C 1
ATOM 597 O O . LEU A 1 72 ? -4.723 -8.695 -1.982 1 93.5 72 LEU A O 1
ATOM 601 N N . ILE A 1 73 ? -6.465 -8.008 -3.154 1 91.25 73 ILE A N 1
ATOM 602 C CA . ILE A 1 73 ? -5.602 -7.258 -4.062 1 91.25 73 ILE A CA 1
ATOM 603 C C . ILE A 1 73 ? -5.258 -5.906 -3.447 1 91.25 73 ILE A C 1
ATOM 605 O O . ILE A 1 73 ? -6.148 -5.137 -3.082 1 91.25 73 ILE A O 1
ATOM 609 N N . ASN A 1 74 ? -4.039 -5.723 -3.277 1 86.69 74 ASN A N 1
ATOM 610 C CA . ASN A 1 74 ? -3.502 -4.453 -2.803 1 86.69 74 ASN A CA 1
ATOM 611 C C . ASN A 1 74 ? -2.369 -3.953 -3.693 1 86.69 74 ASN A C 1
ATOM 613 O O . ASN A 1 74 ? -1.215 -4.352 -3.521 1 86.69 74 ASN A O 1
ATOM 617 N N . ASP A 1 75 ? -2.701 -3.162 -4.598 1 87.62 75 ASP A N 1
ATOM 618 C CA . ASP A 1 75 ? -1.763 -2.6 -5.562 1 87.62 75 ASP A CA 1
ATOM 619 C C . ASP A 1 75 ? -2.182 -1.189 -5.977 1 87.62 75 ASP A C 1
ATOM 621 O O . ASP A 1 75 ? -3.303 -0.981 -6.441 1 87.62 75 ASP A O 1
ATOM 625 N N . LYS A 1 76 ? -1.277 -0.332 -5.812 1 85.88 76 LYS A N 1
ATOM 626 C CA . LYS A 1 76 ? -1.615 1.068 -6.051 1 85.88 76 LYS A CA 1
ATOM 627 C C . LYS A 1 76 ? -1.868 1.329 -7.535 1 85.88 76 LYS A C 1
ATOM 629 O O . LYS A 1 76 ? -2.412 2.373 -7.902 1 85.88 76 LYS A O 1
ATOM 634 N N . TYR A 1 77 ? -1.473 0.398 -8.398 1 89.38 77 TYR A N 1
ATOM 635 C CA . TYR A 1 77 ? -1.638 0.591 -9.836 1 89.38 77 TYR A CA 1
ATOM 636 C C . TYR A 1 77 ? -2.887 -0.119 -10.336 1 89.38 77 TYR A C 1
ATOM 638 O O . TYR A 1 77 ? -3.154 -0.138 -11.539 1 89.38 77 TYR A O 1
ATOM 646 N N . ILE A 1 78 ? -3.586 -0.65 -9.422 1 92.31 78 ILE A N 1
ATOM 647 C CA . ILE A 1 78 ? -4.801 -1.356 -9.82 1 92.31 78 ILE A CA 1
ATOM 648 C C . ILE A 1 78 ? -6.02 -0.653 -9.234 1 92.31 78 ILE A C 1
ATOM 650 O O . ILE A 1 78 ? -6.18 -0.581 -8.008 1 92.31 78 ILE A O 1
ATOM 654 N N . VAL A 1 79 ? -6.82 -0.191 -10.133 1 96.31 79 VAL A N 1
ATOM 655 C CA . VAL A 1 79 ? -8.133 0.315 -9.742 1 96.31 79 VAL A CA 1
ATOM 656 C C . VAL A 1 79 ? -9.148 -0.825 -9.742 1 96.31 79 VAL A C 1
ATOM 658 O O . VAL A 1 79 ? -9.188 -1.629 -10.68 1 96.31 79 VAL A O 1
ATOM 661 N N . GLN A 1 80 ? -9.891 -0.892 -8.68 1 97.12 80 GLN A N 1
ATOM 662 C CA . GLN A 1 80 ? -10.945 -1.907 -8.633 1 97.12 80 GLN A CA 1
ATOM 663 C C . GLN A 1 80 ? -12.32 -1.278 -8.789 1 97.12 80 GLN A C 1
ATOM 665 O O . GLN A 1 80 ? -12.469 -0.056 -8.711 1 97.12 80 GLN A O 1
ATOM 670 N N . LYS A 1 81 ? -13.273 -2.121 -9.109 1 97.94 81 LYS A N 1
ATOM 671 C CA . LYS A 1 81 ? -14.641 -1.635 -9.297 1 97.94 81 LYS A CA 1
ATOM 672 C C . LYS A 1 81 ? -15.656 -2.584 -8.672 1 97.94 81 LYS A C 1
ATOM 674 O O . LYS A 1 81 ? -15.398 -3.785 -8.555 1 97.94 81 LYS A O 1
ATOM 679 N N . ILE A 1 82 ? -16.734 -2.045 -8.305 1 97.94 82 ILE A N 1
ATOM 680 C CA . ILE A 1 82 ? -17.844 -2.799 -7.73 1 97.94 82 ILE A CA 1
ATOM 681 C C . ILE A 1 82 ? -19.172 -2.119 -8.078 1 97.94 82 ILE A C 1
ATOM 683 O O . ILE A 1 82 ? -19.234 -0.893 -8.188 1 97.94 82 ILE A O 1
ATOM 687 N N . GLU A 1 83 ? -20.172 -2.898 -8.281 1 97.62 83 GLU A N 1
ATOM 688 C CA . GLU A 1 83 ? -21.484 -2.316 -8.516 1 97.62 83 GLU A CA 1
ATOM 689 C C . GLU A 1 83 ? -22 -1.613 -7.27 1 97.62 83 GLU A C 1
ATOM 691 O O . GLU A 1 83 ? -21.969 -2.174 -6.172 1 97.62 83 GLU A O 1
ATOM 696 N N . CYS A 1 84 ? -22.547 -0.479 -7.445 1 97.5 84 CYS A N 1
ATOM 697 C CA . CYS A 1 84 ? -23.016 0.309 -6.309 1 97.5 84 CYS A CA 1
ATOM 698 C C . CYS A 1 84 ? -24.141 -0.404 -5.574 1 97.5 84 CYS A C 1
ATOM 700 O O . CYS A 1 84 ? -24.281 -0.261 -4.359 1 97.5 84 CYS A O 1
ATOM 702 N N . GLY A 1 85 ? -24.891 -1.179 -6.297 1 95.12 85 GLY A N 1
ATOM 703 C CA . GLY A 1 85 ? -25.984 -1.933 -5.688 1 95.12 85 GLY A CA 1
ATOM 704 C C . GLY A 1 85 ? -25.5 -2.922 -4.641 1 95.12 85 GLY A C 1
ATOM 705 O O . GLY A 1 85 ? -26.281 -3.352 -3.785 1 95.12 85 GLY A O 1
ATOM 706 N N . GLU A 1 86 ? -24.234 -3.281 -4.66 1 94 86 GLU A N 1
ATOM 707 C CA . GLU A 1 86 ? -23.656 -4.238 -3.721 1 94 86 GLU A CA 1
ATOM 708 C C . GLU A 1 86 ? -23.234 -3.553 -2.422 1 94 86 GLU A C 1
ATOM 710 O O . GLU A 1 86 ? -22.875 -4.219 -1.453 1 94 86 GLU A O 1
ATOM 715 N N . LEU A 1 87 ? -23.344 -2.242 -2.424 1 96.44 87 LEU A N 1
ATOM 716 C CA . LEU A 1 87 ? -22.938 -1.461 -1.26 1 96.44 87 LEU A CA 1
ATOM 717 C C . LEU A 1 87 ? -24.156 -1.054 -0.434 1 96.44 87 LEU A C 1
ATOM 719 O O . LEU A 1 87 ? -24.781 -0.02 -0.699 1 96.44 87 LEU A O 1
ATOM 723 N N . SER A 1 88 ? -24.359 -1.727 0.548 1 91.12 88 SER A N 1
ATOM 724 C CA . SER A 1 88 ? -25.562 -1.538 1.341 1 91.12 88 SER A CA 1
ATOM 725 C C . SER A 1 88 ? -25.578 -0.168 2.01 1 91.12 88 SER A C 1
ATOM 727 O O . SER A 1 88 ? -26.625 0.479 2.092 1 91.12 88 SER A O 1
ATOM 729 N N . ARG A 1 89 ? -24.5 0.326 2.453 1 94.25 89 ARG A N 1
ATOM 730 C CA . ARG A 1 89 ? -24.422 1.588 3.184 1 94.25 89 ARG A CA 1
ATOM 731 C C . ARG A 1 89 ? -24.562 2.777 2.24 1 94.25 89 ARG A C 1
ATOM 733 O O . ARG A 1 89 ? -24.906 3.881 2.67 1 94.25 89 ARG A O 1
ATOM 740 N N . LEU A 1 90 ? -24.312 2.561 0.994 1 97.25 90 LEU A N 1
ATOM 741 C CA . LEU A 1 90 ? -24.281 3.672 0.049 1 97.25 90 LEU A CA 1
ATOM 742 C C . LEU A 1 90 ? -25.656 4.305 -0.091 1 97.25 90 LEU A C 1
ATOM 744 O O . LEU A 1 90 ? -25.797 5.531 -0.069 1 97.25 90 LEU A O 1
ATOM 748 N N . SER A 1 91 ? -26.641 3.479 -0.217 1 94.56 91 SER A N 1
ATOM 749 C CA . SER A 1 91 ? -28 3.994 -0.354 1 94.56 91 SER A CA 1
ATOM 750 C C . SER A 1 91 ? -28.391 4.863 0.839 1 94.56 91 SER A C 1
ATOM 752 O O . SER A 1 91 ? -28.984 5.926 0.671 1 94.56 91 SER A O 1
ATOM 754 N N . LYS A 1 92 ? -28 4.371 1.94 1 95.44 92 LYS A N 1
ATOM 755 C CA . LYS A 1 92 ? -28.297 5.129 3.152 1 95.44 92 LYS A CA 1
ATOM 756 C C . LYS A 1 92 ? -27.547 6.457 3.164 1 95.44 92 LYS A C 1
ATOM 758 O O . LYS A 1 92 ? -28.094 7.488 3.545 1 95.44 92 LYS A O 1
ATOM 763 N N . PHE A 1 93 ? -26.281 6.457 2.816 1 97.56 93 PHE A N 1
ATOM 764 C CA . PHE A 1 93 ? -25.484 7.684 2.723 1 97.56 93 PHE A CA 1
ATOM 765 C C . PHE A 1 93 ? -26.156 8.688 1.8 1 97.56 93 PHE A C 1
ATOM 767 O O . PHE A 1 93 ? -26.281 9.867 2.143 1 97.56 93 PHE A O 1
ATOM 774 N N . ILE A 1 94 ? -26.625 8.188 0.654 1 96.94 94 ILE A N 1
ATOM 775 C CA . ILE A 1 94 ? -27.234 9.047 -0.352 1 96.94 94 ILE A CA 1
ATOM 776 C C . ILE A 1 94 ? -28.531 9.641 0.2 1 96.94 94 ILE A C 1
ATOM 778 O O . ILE A 1 94 ? -28.766 10.844 0.078 1 96.94 94 ILE A O 1
ATOM 782 N N . ASP A 1 95 ? -29.266 8.797 0.836 1 96.5 95 ASP A N 1
ATOM 783 C CA . ASP A 1 95 ? -30.516 9.258 1.429 1 96.5 95 ASP A CA 1
ATOM 784 C C . ASP A 1 95 ? -30.266 10.359 2.455 1 96.5 95 ASP A C 1
ATOM 786 O O . ASP A 1 95 ? -30.969 11.367 2.475 1 96.5 95 ASP A O 1
ATOM 790 N N . ASP A 1 96 ? -29.328 10.18 3.252 1 96.94 96 ASP A N 1
ATOM 791 C CA . ASP A 1 96 ? -29.031 11.125 4.32 1 96.94 96 ASP A CA 1
ATOM 792 C C . ASP A 1 96 ? -28.516 12.445 3.754 1 96.94 96 ASP A C 1
ATOM 794 O O . ASP A 1 96 ? -28.797 13.516 4.297 1 96.94 96 ASP A O 1
ATOM 798 N N . ILE A 1 97 ? -27.812 12.414 2.697 1 96.25 97 ILE A N 1
ATOM 799 C CA . ILE A 1 97 ? -27.312 13.609 2.023 1 96.25 97 ILE A CA 1
ATOM 800 C C . ILE A 1 97 ? -28.484 14.398 1.432 1 96.25 97 ILE A C 1
ATOM 802 O O . ILE A 1 97 ? -28.516 15.625 1.513 1 96.25 97 ILE A O 1
ATOM 806 N N . GLU A 1 98 ? -29.391 13.688 0.9 1 94.12 98 GLU A N 1
ATOM 807 C CA . GLU A 1 98 ? -30.531 14.305 0.213 1 94.12 98 GLU A CA 1
ATOM 808 C C . GLU A 1 98 ? -31.5 14.93 1.207 1 94.12 98 GLU A C 1
ATOM 810 O O . GLU A 1 98 ? -32.344 15.758 0.83 1 94.12 98 GLU A O 1
ATOM 815 N N . ARG A 1 99 ? -31.375 14.562 2.414 1 94.75 99 ARG A N 1
ATOM 816 C CA . ARG A 1 99 ? -32.281 15.094 3.436 1 94.75 99 ARG A CA 1
ATOM 817 C C . ARG A 1 99 ? -31.797 16.453 3.926 1 94.75 99 ARG A C 1
ATOM 819 O O . ARG A 1 99 ? -32.312 16.984 4.91 1 94.75 99 ARG A O 1
ATOM 826 N N . ASP A 1 100 ? -30.875 17.031 3.34 1 89.19 100 ASP A N 1
ATOM 827 C CA . ASP A 1 100 ? -30.344 18.359 3.631 1 89.19 100 ASP A CA 1
ATOM 828 C C . ASP A 1 100 ? -29.922 18.469 5.09 1 89.19 100 ASP A C 1
ATOM 830 O O . ASP A 1 100 ? -30.484 19.25 5.855 1 89.19 100 ASP A O 1
ATOM 834 N N . PRO A 1 101 ? -28.922 17.797 5.438 1 94.69 101 PRO A N 1
ATOM 835 C CA . PRO A 1 101 ? -28.453 17.812 6.82 1 94.69 101 PRO A CA 1
ATOM 836 C C . PRO A 1 101 ? -28.062 19.203 7.297 1 94.69 101 PRO A C 1
ATOM 838 O O . PRO A 1 101 ? -27.875 20.109 6.48 1 94.69 101 PRO A O 1
ATOM 841 N N . ILE A 1 102 ? -27.953 19.359 8.594 1 93.06 102 ILE A N 1
ATOM 842 C CA . ILE A 1 102 ? -27.625 20.641 9.203 1 93.06 102 ILE A CA 1
ATOM 843 C C . ILE A 1 102 ? -26.172 21.016 8.867 1 93.06 102 ILE A C 1
ATOM 845 O O . ILE A 1 102 ? -25.359 20.141 8.586 1 93.06 102 ILE A O 1
ATOM 849 N N . ILE A 1 103 ? -25.938 22.312 8.945 1 91.94 103 ILE A N 1
ATOM 850 C CA . ILE A 1 103 ? -24.609 22.812 8.664 1 91.94 103 ILE A CA 1
ATOM 851 C C . ILE A 1 103 ? -23.672 22.469 9.82 1 91.94 103 ILE A C 1
ATOM 853 O O . ILE A 1 103 ? -24.047 22.594 10.992 1 91.94 103 ILE A O 1
ATOM 857 N N . TYR A 1 104 ? -22.516 22.062 9.469 1 88.38 104 TYR A N 1
ATOM 858 C CA . TYR A 1 104 ? -21.516 21.688 10.461 1 88.38 104 TYR A CA 1
ATOM 859 C C . TYR A 1 104 ? -21.125 22.875 11.328 1 88.38 104 TYR A C 1
ATOM 861 O O . TYR A 1 104 ? -20.906 23.969 10.812 1 88.38 104 TYR A O 1
ATOM 869 N N . SER A 1 105 ? -21.078 22.594 12.562 1 83.06 105 SER A N 1
ATOM 870 C CA . SER A 1 105 ? -20.406 23.438 13.539 1 83.06 105 SER A CA 1
ATOM 871 C C . SER A 1 105 ? -19.781 22.609 14.656 1 83.06 105 SER A C 1
ATOM 873 O O . SER A 1 105 ? -20.312 21.562 15.016 1 83.06 105 SER A O 1
ATOM 875 N N . GLU A 1 106 ? -18.719 23.109 15.117 1 77.88 106 GLU A N 1
ATOM 876 C CA . GLU A 1 106 ? -18.031 22.375 16.172 1 77.88 106 GLU A CA 1
ATOM 877 C C . GLU A 1 106 ? -18.953 22.141 17.375 1 77.88 106 GLU A C 1
ATOM 879 O O . GLU A 1 106 ? -18.891 21.094 18.016 1 77.88 106 GLU A O 1
ATOM 884 N N . THR A 1 107 ? -19.75 23.094 17.578 1 81.62 107 THR A N 1
ATOM 885 C CA . THR A 1 107 ? -20.625 23.016 18.734 1 81.62 107 THR A CA 1
ATOM 886 C C . THR A 1 107 ? -21.75 22.016 18.5 1 81.62 107 THR A C 1
ATOM 888 O O . THR A 1 107 ? -22.375 21.531 19.453 1 81.62 107 THR A O 1
ATOM 891 N N . LYS A 1 108 ? -21.969 21.734 17.281 1 86.12 108 LYS A N 1
ATOM 892 C CA . LYS A 1 108 ? -23.078 20.828 16.953 1 86.12 108 LYS A CA 1
ATOM 893 C C . LYS A 1 108 ? -22.594 19.375 16.891 1 86.12 108 LYS A C 1
ATOM 895 O O . LYS A 1 108 ? -23.391 18.438 16.906 1 86.12 108 LYS A O 1
ATOM 900 N N . LEU A 1 109 ? -21.344 19.219 16.781 1 86.56 109 LEU A N 1
ATOM 901 C CA . LEU A 1 109 ? -20.766 17.875 16.734 1 86.56 109 LEU A CA 1
ATOM 902 C C . LEU A 1 109 ? -20.859 17.203 18.109 1 86.56 109 LEU A C 1
ATOM 904 O O . LEU A 1 109 ? -20.438 17.781 19.109 1 86.56 109 LEU A O 1
ATOM 908 N N . ASP A 1 110 ? -21.391 16.047 18.047 1 87.06 110 ASP A N 1
ATOM 909 C CA . ASP A 1 110 ? -21.406 15.25 19.281 1 87.06 110 ASP A CA 1
ATOM 910 C C . ASP A 1 110 ? -20 15.031 19.812 1 87.06 110 ASP A C 1
ATOM 912 O O . ASP A 1 110 ? -19.109 14.602 19.062 1 87.06 110 ASP A O 1
ATOM 916 N N . LYS A 1 111 ? -19.797 15.211 21.047 1 83 111 LYS A N 1
ATOM 917 C CA . LYS A 1 111 ? -18.484 15.133 21.672 1 83 111 LYS A CA 1
ATOM 918 C C . LYS A 1 111 ? -17.953 13.703 21.641 1 83 111 LYS A C 1
ATOM 920 O O . LYS A 1 111 ? -16.734 13.484 21.734 1 83 111 LYS A O 1
ATOM 925 N N . ARG A 1 112 ? -18.844 12.82 21.562 1 86.31 112 ARG A N 1
ATOM 926 C CA . ARG A 1 112 ? -18.438 11.414 21.531 1 86.31 112 ARG A CA 1
ATOM 927 C C . ARG A 1 112 ? -18.031 10.992 20.125 1 86.31 112 ARG A C 1
ATOM 929 O O . ARG A 1 112 ? -17.516 9.891 19.922 1 86.31 112 ARG A O 1
ATOM 936 N N . HIS A 1 113 ? -18.281 11.922 19.141 1 88.69 113 HIS A N 1
ATOM 937 C CA . HIS A 1 113 ? -18.047 11.609 17.734 1 88.69 113 HIS A CA 1
ATOM 938 C C . HIS A 1 113 ? -16.719 12.211 17.25 1 88.69 113 HIS A C 1
ATOM 940 O O . HIS A 1 113 ? -16.219 13.172 17.844 1 88.69 113 HIS A O 1
ATOM 946 N N . SER A 1 114 ? -16.219 11.508 16.328 1 86.31 114 SER A N 1
ATOM 947 C CA . SER A 1 114 ? -15.148 12.07 15.516 1 86.31 114 SER A CA 1
ATOM 948 C C . SER A 1 114 ? -15.5 12.047 14.031 1 86.31 114 SER A C 1
ATOM 950 O O . SER A 1 114 ? -16.25 11.172 13.586 1 86.31 114 SER A O 1
ATOM 952 N N . LEU A 1 115 ? -15.023 13.039 13.383 1 88.62 115 LEU A N 1
ATOM 953 C CA . LEU A 1 115 ? -15.203 13.008 11.938 1 88.62 115 LEU A CA 1
ATOM 954 C C . LEU A 1 115 ? -14.555 11.773 11.328 1 88.62 115 LEU A C 1
ATOM 956 O O . LEU A 1 115 ? -13.461 11.375 11.734 1 88.62 115 LEU A O 1
ATOM 960 N N . TRP A 1 116 ? -15.273 11.258 10.359 1 90.69 116 TRP A N 1
ATOM 961 C CA . TRP A 1 116 ? -14.938 9.914 9.891 1 90.69 116 TRP A CA 1
ATOM 962 C C . TRP A 1 116 ? -14.719 9.898 8.383 1 90.69 116 TRP A C 1
ATOM 964 O O . TRP A 1 116 ? -13.742 9.336 7.895 1 90.69 116 TRP A O 1
ATOM 974 N N . ILE A 1 117 ? -15.656 10.492 7.652 1 93.88 117 ILE A N 1
ATOM 975 C CA . ILE A 1 117 ? -15.688 10.469 6.191 1 93.88 117 ILE A CA 1
ATOM 976 C C . ILE A 1 117 ? -16.047 11.852 5.66 1 93.88 117 ILE A C 1
ATOM 978 O O . ILE A 1 117 ? -16.812 12.586 6.289 1 93.88 117 ILE A O 1
ATOM 982 N N . ILE A 1 118 ? -15.43 12.117 4.523 1 93 118 ILE A N 1
ATOM 983 C CA . ILE A 1 118 ? -15.867 13.242 3.705 1 93 118 ILE A CA 1
ATOM 984 C C . ILE A 1 118 ? -16.5 12.727 2.418 1 93 118 ILE A C 1
ATOM 986 O O . ILE A 1 118 ? -15.922 11.898 1.713 1 93 118 ILE A O 1
ATOM 990 N N . ALA A 1 119 ? -17.688 13.156 2.203 1 96.56 119 ALA A N 1
ATOM 991 C CA . ALA A 1 119 ? -18.328 12.906 0.917 1 96.56 119 ALA A CA 1
ATOM 992 C C . ALA A 1 119 ? -18.344 14.172 0.058 1 96.56 119 ALA A C 1
ATOM 994 O O . ALA A 1 119 ? -18.672 15.25 0.541 1 96.56 119 ALA A O 1
ATOM 995 N N . ILE A 1 120 ? -17.922 14.047 -1.103 1 96 120 ILE A N 1
ATOM 996 C CA . ILE A 1 120 ? -17.953 15.141 -2.066 1 96 120 ILE A CA 1
ATOM 997 C C . ILE A 1 120 ? -18.984 14.844 -3.156 1 96 120 ILE A C 1
ATOM 999 O O . ILE A 1 120 ? -18.812 13.906 -3.936 1 96 120 ILE A O 1
ATOM 1003 N N . LEU A 1 121 ? -20.016 15.641 -3.219 1 97.31 121 LEU A N 1
ATOM 1004 C CA . LEU A 1 121 ? -21.062 15.492 -4.211 1 97.31 121 LEU A CA 1
ATOM 1005 C C . LEU A 1 121 ? -20.969 16.578 -5.273 1 97.31 121 LEU A C 1
ATOM 1007 O O . LEU A 1 121 ? -21 17.781 -4.953 1 97.31 121 LEU A O 1
ATOM 1011 N N . MET A 1 122 ? -20.766 16.172 -6.449 1 97.69 122 MET A N 1
ATOM 1012 C CA . MET A 1 122 ? -20.844 17.062 -7.598 1 97.69 122 MET A CA 1
ATOM 1013 C C . MET A 1 122 ? -22.109 16.812 -8.398 1 97.69 122 MET A C 1
ATOM 1015 O O . MET A 1 122 ? -22.266 15.766 -9.023 1 97.69 122 MET A O 1
ATOM 1019 N N . ASP A 1 123 ? -22.953 17.859 -8.344 1 96.56 123 ASP A N 1
ATOM 1020 C CA . ASP A 1 123 ? -24.281 17.672 -8.922 1 96.56 123 ASP A CA 1
ATOM 1021 C C . ASP A 1 123 ? -24.734 18.938 -9.664 1 96.56 123 ASP A C 1
ATOM 1023 O O . ASP A 1 123 ? -25.078 19.938 -9.039 1 96.56 123 ASP A O 1
ATOM 1027 N N . ASN A 1 124 ? -24.812 18.828 -11 1 96 124 ASN A N 1
ATOM 1028 C CA . ASN A 1 124 ? -25.297 19.969 -11.773 1 96 124 ASN A CA 1
ATOM 1029 C C . ASN A 1 124 ? -26.656 19.672 -12.422 1 96 124 ASN A C 1
ATOM 1031 O O . ASN A 1 124 ? -27.031 20.312 -13.398 1 96 124 ASN A O 1
ATOM 1035 N N . GLY A 1 125 ? -27.328 18.688 -11.969 1 93.81 125 GLY A N 1
ATOM 1036 C CA . GLY A 1 125 ? -28.625 18.312 -12.523 1 93.81 125 GLY A CA 1
ATOM 1037 C C . GLY A 1 125 ? -28.516 17.297 -13.641 1 93.81 125 GLY A C 1
ATOM 1038 O O . GLY A 1 125 ? -29.344 16.391 -13.727 1 93.81 125 GLY A O 1
ATOM 1039 N N . GLU A 1 126 ? -27.484 17.359 -14.461 1 93.56 126 GLU A N 1
ATOM 1040 C CA . GLU A 1 126 ? -27.234 16.438 -15.562 1 93.56 126 GLU A CA 1
ATOM 1041 C C . GLU A 1 126 ? -26.312 15.297 -15.125 1 93.56 126 GLU A C 1
ATOM 1043 O O . GLU A 1 126 ? -26.562 14.133 -15.438 1 93.56 126 GLU A O 1
ATOM 1048 N N . ASN A 1 127 ? -25.297 15.688 -14.469 1 95.69 127 ASN A N 1
ATOM 1049 C CA . ASN A 1 127 ? -24.312 14.758 -13.914 1 95.69 127 ASN A CA 1
ATOM 1050 C C . ASN A 1 127 ? -24.328 14.773 -12.391 1 95.69 127 ASN A C 1
ATOM 1052 O O . ASN A 1 127 ? -24.453 15.836 -11.773 1 95.69 127 ASN A O 1
ATOM 1056 N N . ARG A 1 128 ? -24.297 13.586 -11.883 1 97.06 128 ARG A N 1
ATOM 1057 C CA . ARG A 1 128 ? -24.266 13.438 -10.43 1 97.06 128 ARG A CA 1
ATOM 1058 C C . ARG A 1 128 ? -23.172 12.461 -10 1 97.06 128 ARG A C 1
ATOM 1060 O O . ARG A 1 128 ? -23.297 11.258 -10.211 1 97.06 128 ARG A O 1
ATOM 1067 N N . ILE A 1 129 ? -22.125 13 -9.414 1 98.12 129 ILE A N 1
ATOM 1068 C CA . ILE A 1 129 ? -20.938 12.227 -9.039 1 98.12 129 ILE A CA 1
ATOM 1069 C C . ILE A 1 129 ? -20.75 12.281 -7.531 1 98.12 129 ILE A C 1
ATOM 1071 O O . ILE A 1 129 ? -20.859 13.352 -6.922 1 98.12 129 ILE A O 1
ATOM 1075 N N . LEU A 1 130 ? -20.516 11.148 -6.977 1 98.25 130 LEU A N 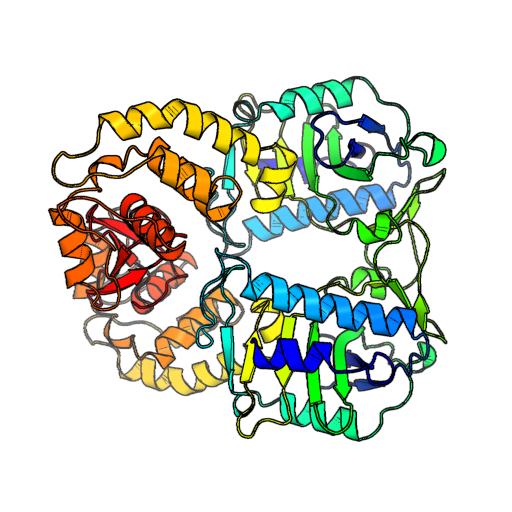1
ATOM 1076 C CA . LEU A 1 130 ? -20.281 11.039 -5.539 1 98.25 130 LEU A CA 1
ATOM 1077 C C . LEU A 1 130 ? -18.938 10.375 -5.25 1 98.25 130 LEU A C 1
ATOM 1079 O O . LEU A 1 130 ? -18.625 9.32 -5.812 1 98.25 130 LEU A O 1
ATOM 1083 N N . SER A 1 131 ? -18.094 11.031 -4.484 1 98.19 131 SER A N 1
ATOM 1084 C CA . SER A 1 131 ? -16.797 10.484 -4.062 1 98.19 131 SER A CA 1
ATOM 1085 C C . SER A 1 131 ? -16.656 10.516 -2.545 1 98.19 131 SER A C 1
ATOM 1087 O O . SER A 1 131 ? -17.359 11.281 -1.868 1 98.19 131 SER A O 1
ATOM 1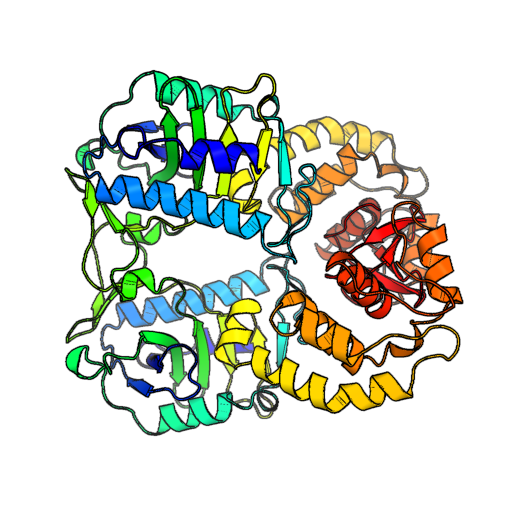089 N N . PHE A 1 132 ? -15.805 9.633 -2.045 1 97.88 132 PHE A N 1
ATOM 1090 C CA . PHE A 1 132 ? -15.594 9.539 -0.605 1 97.88 132 PHE A CA 1
ATOM 1091 C C . PHE A 1 132 ? -14.109 9.57 -0.268 1 97.88 132 PHE A C 1
ATOM 1093 O O . PHE A 1 132 ? -13.289 9.047 -1.018 1 97.88 132 PHE A O 1
ATOM 1100 N N . GLN A 1 133 ? -13.867 10.156 0.843 1 94.44 133 GLN A N 1
ATOM 1101 C CA . GLN A 1 133 ? -12.531 10.18 1.444 1 94.44 133 GLN A CA 1
ATOM 1102 C C . GLN A 1 133 ? -12.602 9.836 2.93 1 94.44 133 GLN A C 1
ATOM 1104 O O . GLN A 1 133 ? -13.305 10.492 3.695 1 94.44 133 GLN A O 1
ATOM 1109 N N . LYS A 1 134 ? -11.906 8.805 3.264 1 93.62 134 LYS A N 1
ATOM 1110 C CA . LYS A 1 134 ? -11.727 8.516 4.684 1 93.62 134 LYS A CA 1
ATOM 1111 C C . LYS A 1 134 ? -10.812 9.539 5.344 1 93.62 134 LYS A C 1
ATOM 1113 O O . LYS A 1 134 ? -9.75 9.867 4.809 1 93.62 134 LYS A O 1
ATOM 1118 N N . ILE A 1 135 ? -11.227 10.031 6.422 1 87.38 135 ILE A N 1
ATOM 1119 C CA . ILE A 1 135 ? -10.359 10.922 7.184 1 87.38 135 ILE A CA 1
ATOM 1120 C C . ILE A 1 135 ? -9.297 10.117 7.914 1 87.38 135 ILE A C 1
ATOM 1122 O O . ILE A 1 135 ? -9.617 9.266 8.75 1 87.38 135 ILE A O 1
ATOM 1126 N N . ARG A 1 136 ? -8.055 10.258 7.586 1 75.69 136 ARG A N 1
ATOM 1127 C CA . ARG A 1 136 ? -6.957 9.406 8.031 1 75.69 136 ARG A CA 1
ATOM 1128 C C . ARG A 1 136 ? -6.297 9.969 9.289 1 75.69 136 ARG A C 1
ATOM 1130 O O . ARG A 1 136 ? -5.797 9.219 10.125 1 75.69 136 ARG A O 1
ATOM 1137 N N . ASN A 1 137 ? -6.113 11.258 9.242 1 64.81 137 ASN A N 1
ATOM 1138 C CA . ASN A 1 137 ? -5.371 11.852 10.352 1 64.81 137 ASN A CA 1
ATOM 1139 C C . ASN A 1 137 ? -6.305 12.477 11.383 1 64.81 137 ASN A C 1
ATOM 1141 O O . ASN A 1 137 ? -6.559 13.68 11.344 1 64.81 137 ASN A O 1
ATOM 1145 N N . LYS A 1 138 ? -6.887 11.523 12.109 1 59.25 138 LYS A N 1
ATOM 1146 C CA . LYS A 1 138 ? -7.77 11.977 13.18 1 59.25 138 LYS A CA 1
ATOM 1147 C C . LYS A 1 138 ? -7.031 12.906 14.141 1 59.25 138 LYS A C 1
ATOM 1149 O O . LYS A 1 138 ? -7.652 13.734 14.805 1 59.25 138 LYS A O 1
ATOM 1154 N N . THR A 1 139 ? -5.824 12.703 13.961 1 53.19 139 THR A N 1
ATOM 1155 C CA . THR A 1 139 ? -4.973 13.438 14.898 1 53.19 139 THR A CA 1
ATOM 1156 C C . THR A 1 139 ? -5.16 14.938 14.734 1 53.19 139 THR A C 1
ATOM 1158 O O . THR A 1 139 ? -5.215 15.672 15.727 1 53.19 139 THR A O 1
ATOM 1161 N N . PHE A 1 140 ? -5.273 15.32 13.562 1 57.22 140 PHE A N 1
ATOM 1162 C CA . PHE A 1 140 ? -5.434 16.75 13.336 1 57.22 140 PHE A CA 1
ATOM 1163 C C . PHE A 1 140 ? -6.797 17.219 13.82 1 57.22 140 PHE A C 1
ATOM 1165 O O . PHE A 1 140 ? -6.93 18.344 14.312 1 57.22 140 PHE A O 1
ATOM 1172 N N . LEU A 1 141 ? -7.527 16.219 13.797 1 55.97 141 LEU A N 1
ATOM 1173 C CA . LEU A 1 141 ? -8.906 16.562 14.117 1 55.97 141 LEU A CA 1
ATOM 1174 C C . LEU A 1 141 ? -9.094 16.703 15.625 1 55.97 141 LEU A C 1
ATOM 1176 O O . LEU A 1 141 ? -9.805 17.609 16.078 1 55.97 141 LEU A O 1
ATOM 1180 N N . GLU A 1 142 ? -8.406 15.711 16.328 1 57.91 142 GLU A N 1
ATOM 1181 C CA . GLU A 1 142 ? -8.648 15.664 17.766 1 57.91 142 GLU A CA 1
ATOM 1182 C C . GLU A 1 142 ? -7.473 16.25 18.547 1 57.91 142 GLU A C 1
ATOM 1184 O O . GLU A 1 142 ? -7.492 16.281 19.766 1 57.91 142 GLU A O 1
ATOM 1189 N N . ASN A 1 143 ? -6.617 16.891 17.859 1 54.75 143 ASN A N 1
ATOM 1190 C CA . ASN A 1 143 ? -5.43 17.469 18.469 1 54.75 143 ASN A CA 1
ATOM 1191 C C . ASN A 1 143 ? -4.586 16.406 19.172 1 54.75 143 ASN A C 1
ATOM 1193 O O . ASN A 1 143 ? -4.043 16.641 20.25 1 54.75 143 ASN A O 1
ATOM 1197 N N . GLU A 1 144 ? -4.754 15.195 18.688 1 54.47 144 GLU A N 1
ATOM 1198 C CA . GLU A 1 144 ? -4.016 14.125 19.359 1 54.47 144 GLU A CA 1
ATOM 1199 C C . GLU A 1 144 ? -2.574 14.055 18.859 1 54.47 144 GLU A C 1
ATOM 1201 O O . GLU A 1 144 ? -1.681 13.609 19.578 1 54.47 144 GLU A O 1
ATOM 1206 N N . LYS A 1 145 ? -2.463 14.312 17.531 1 55.72 145 LYS A N 1
ATOM 1207 C CA . LYS A 1 145 ? -1.116 14.086 17.016 1 55.72 145 LYS A CA 1
ATOM 1208 C C . LYS A 1 145 ? -0.355 15.406 16.875 1 55.72 145 LYS A C 1
ATOM 1210 O O . LYS A 1 145 ? -0.958 16.484 16.875 1 55.72 145 LYS A O 1
ATOM 1215 N N . MET A 1 146 ? 0.992 15.188 17.016 1 59.09 146 MET A N 1
ATOM 1216 C CA . MET A 1 146 ? 1.968 16.266 17.109 1 59.09 146 MET A CA 1
ATOM 1217 C C . MET A 1 146 ? 2.129 16.969 15.758 1 59.09 146 MET A C 1
ATOM 1219 O O . MET A 1 146 ? 2.49 16.344 14.766 1 59.09 146 MET A O 1
ATOM 1223 N N . ASN A 1 147 ? 1.404 18.156 15.539 1 62.97 147 ASN A N 1
ATOM 1224 C CA . ASN A 1 147 ? 1.717 19.109 14.477 1 62.97 147 ASN A CA 1
ATOM 1225 C C . ASN A 1 147 ? 2.611 20.234 14.984 1 62.97 147 ASN A C 1
ATOM 1227 O O . ASN A 1 147 ? 2.371 20.797 16.062 1 62.97 147 ASN A O 1
ATOM 1231 N N . LEU A 1 148 ? 3.703 20.219 14.18 1 67.81 148 LEU A N 1
ATOM 1232 C CA . LEU A 1 148 ? 4.637 21.281 14.57 1 67.81 148 LEU A CA 1
ATOM 1233 C C . LEU A 1 148 ? 4.445 22.516 13.703 1 67.81 148 LEU A C 1
ATOM 1235 O O . LEU A 1 148 ? 4.27 22.406 12.492 1 67.81 148 LEU A O 1
ATOM 1239 N N . ILE A 1 149 ? 4.254 23.594 14.359 1 65.56 149 ILE A N 1
ATOM 1240 C CA . ILE A 1 149 ? 4.305 24.875 13.664 1 65.56 149 ILE A CA 1
ATOM 1241 C C . ILE A 1 149 ? 5.758 25.266 13.414 1 65.56 149 ILE A C 1
ATOM 1243 O O . ILE A 1 149 ? 6.574 25.266 14.344 1 65.56 149 ILE A O 1
ATOM 1247 N N . LEU A 1 150 ? 5.945 25.406 12.07 1 66.5 150 LEU A N 1
ATOM 1248 C CA . LEU A 1 150 ? 7.309 25.766 11.695 1 66.5 150 LEU A CA 1
ATOM 1249 C C . LEU A 1 150 ? 7.477 27.281 11.656 1 66.5 150 LEU A C 1
ATOM 1251 O O . LEU A 1 150 ? 7.18 27.922 10.648 1 66.5 150 LEU A O 1
ATOM 1255 N N . GLU A 1 151 ? 7.723 27.828 12.742 1 66.69 151 GLU A N 1
ATOM 1256 C CA . GLU A 1 151 ? 8.078 29.234 12.844 1 66.69 151 GLU A CA 1
ATOM 1257 C C . GLU A 1 151 ? 9.492 29.406 13.398 1 66.69 151 GLU A C 1
ATOM 1259 O O . GLU A 1 151 ? 10.367 28.578 13.164 1 66.69 151 GLU A O 1
ATOM 1264 N N . GLU A 1 152 ? 9.734 30.531 13.875 1 64.62 152 GLU A N 1
ATOM 1265 C CA . GLU A 1 152 ? 11.039 30.781 14.484 1 64.62 152 GLU A CA 1
ATOM 1266 C C . GLU A 1 152 ? 11.367 29.719 15.523 1 64.62 152 GLU A C 1
ATOM 1268 O O . GLU A 1 152 ? 12.508 29.234 15.602 1 64.62 152 GLU A O 1
ATOM 1273 N N . ASN A 1 153 ? 10.258 29.344 16.219 1 68.19 153 ASN A N 1
ATOM 1274 C CA . ASN A 1 153 ? 10.328 28.25 17.172 1 68.19 153 ASN A CA 1
ATOM 1275 C C . ASN A 1 153 ? 9.32 27.156 16.844 1 68.19 153 ASN A C 1
ATOM 1277 O O . ASN A 1 153 ? 8.156 27.438 16.547 1 68.19 153 ASN A O 1
ATOM 1281 N N . ILE A 1 154 ? 9.844 26.016 16.75 1 73.81 154 ILE A N 1
ATOM 1282 C CA . ILE A 1 154 ? 8.961 24.891 16.469 1 73.81 154 ILE A CA 1
ATOM 1283 C C . ILE A 1 154 ? 8.07 24.625 17.688 1 73.81 154 ILE A C 1
ATOM 1285 O O . ILE A 1 154 ? 8.57 24.484 18.812 1 73.81 154 ILE A O 1
ATOM 1289 N N . LYS A 1 155 ? 6.848 24.812 17.453 1 74.25 155 LYS A N 1
ATOM 1290 C CA . LYS A 1 155 ? 5.898 24.562 18.531 1 74.25 155 LYS A CA 1
ATOM 1291 C C . LYS A 1 155 ? 4.82 23.578 18.109 1 74.25 155 LYS A C 1
ATOM 1293 O O . LYS A 1 155 ? 4.598 23.375 16.906 1 74.25 155 LYS A O 1
ATOM 1298 N N . LYS A 1 156 ? 4.219 23.062 19.125 1 73.5 156 LYS A N 1
ATOM 1299 C CA . LYS A 1 156 ? 3.107 22.141 18.891 1 73.5 156 LYS A CA 1
ATOM 1300 C C . LYS A 1 156 ? 1.854 22.906 18.469 1 73.5 156 LYS A C 1
ATOM 1302 O O . LYS A 1 156 ? 1.547 23.969 19.016 1 73.5 156 LYS A O 1
ATOM 1307 N N . PHE A 1 157 ? 1.203 22.5 17.359 1 71.81 157 PHE A N 1
ATOM 1308 C CA . PHE A 1 157 ? -0.098 23 16.953 1 71.81 157 PHE A CA 1
ATOM 1309 C C . PHE A 1 157 ? -1.222 22.281 17.688 1 71.81 157 PHE A C 1
ATOM 1311 O O . PHE A 1 157 ? -1.302 21.062 17.656 1 71.81 157 PHE A O 1
ATOM 1318 N N . ASP A 1 158 ? -2.082 23.062 18.391 1 69.44 158 ASP A N 1
ATOM 1319 C CA . ASP A 1 158 ? -3.018 22.422 19.312 1 69.44 158 ASP A CA 1
ATOM 1320 C C . ASP A 1 158 ? -4.465 22.703 18.906 1 69.44 158 ASP A C 1
ATOM 1322 O O . ASP A 1 158 ? -5.363 22.688 19.75 1 69.44 158 ASP A O 1
ATOM 1326 N N . LYS A 1 159 ? -4.719 23.062 17.641 1 69.5 159 LYS A N 1
ATOM 1327 C CA . LYS A 1 159 ? -6.098 23.266 17.219 1 69.5 159 LYS A CA 1
ATOM 1328 C C . LYS A 1 159 ? -6.543 22.156 16.266 1 69.5 159 LYS A C 1
ATOM 1330 O O . LYS A 1 159 ? -5.723 21.578 15.539 1 69.5 159 LYS A O 1
ATOM 1335 N N . PRO A 1 160 ? -7.844 21.906 16.312 1 70.12 160 PRO A N 1
ATOM 1336 C CA . PRO A 1 160 ? -8.352 20.875 15.406 1 70.12 160 PRO A CA 1
ATOM 1337 C C . PRO A 1 160 ? -8.242 21.281 13.938 1 70.12 160 PRO A C 1
ATOM 1339 O O . PRO A 1 160 ? -8.594 22.406 13.57 1 70.12 160 PRO A O 1
ATOM 1342 N N . LEU A 1 161 ? -7.625 20.531 13.227 1 76.06 161 LEU A N 1
ATOM 1343 C CA . LEU A 1 161 ? -7.434 20.734 11.789 1 76.06 161 LEU A CA 1
ATOM 1344 C C . LEU A 1 161 ? -7.945 19.531 11.008 1 76.06 161 LEU A C 1
ATOM 1346 O O . LEU A 1 161 ? -7.746 18.391 11.414 1 76.06 161 LEU A O 1
ATOM 1350 N N . LEU A 1 162 ? -8.703 19.859 9.992 1 76.69 162 LEU A N 1
ATOM 1351 C CA . LEU A 1 162 ? -9.133 18.797 9.07 1 76.69 162 LEU A CA 1
ATOM 1352 C C . LEU A 1 162 ? -8.289 18.812 7.805 1 76.69 162 LEU A C 1
ATOM 1354 O O . LEU A 1 162 ? -8.484 19.656 6.93 1 76.69 162 LEU A O 1
ATOM 1358 N N . PRO A 1 163 ? -7.375 17.953 7.812 1 72.06 163 PRO A N 1
ATOM 1359 C CA . PRO A 1 163 ? -6.594 17.859 6.574 1 72.06 163 PRO A CA 1
ATOM 1360 C C . PRO A 1 163 ? -7.379 17.234 5.426 1 72.06 163 PRO A C 1
ATOM 1362 O O . PRO A 1 163 ? -7.977 16.172 5.59 1 72.06 163 PRO A O 1
ATOM 1365 N N . LEU A 1 164 ? -7.484 17.969 4.383 1 74.56 164 LEU A N 1
ATOM 1366 C CA . LEU A 1 164 ? -8.117 17.406 3.188 1 74.56 164 LEU A CA 1
ATOM 1367 C C . LEU A 1 164 ? -7.066 16.859 2.223 1 74.56 164 LEU A C 1
ATOM 1369 O O . LEU A 1 164 ? -6.109 17.562 1.879 1 74.56 164 LEU A O 1
ATOM 1373 N N . GLU A 1 165 ? -7.156 15.656 1.977 1 74.19 165 GLU A N 1
ATOM 1374 C CA . GLU A 1 165 ? -6.242 15.023 1.029 1 74.19 165 GLU A CA 1
ATOM 1375 C C . GLU A 1 165 ? -6.605 15.375 -0.409 1 74.19 165 GLU A C 1
ATOM 1377 O O . GLU A 1 165 ? -7.777 15.594 -0.723 1 74.19 165 GLU A O 1
ATOM 1382 N N . ASN A 1 166 ? -5.613 15.539 -1.174 1 76.94 166 ASN A N 1
ATOM 1383 C CA . ASN A 1 166 ? -5.863 15.773 -2.592 1 76.94 166 ASN A CA 1
ATOM 1384 C C . ASN A 1 166 ? -6.176 14.469 -3.326 1 76.94 166 ASN A C 1
ATOM 1386 O O . ASN A 1 166 ? -5.832 14.32 -4.5 1 76.94 166 ASN A O 1
ATOM 1390 N N . LYS A 1 167 ? -6.695 13.531 -2.521 1 86.5 167 LYS A N 1
ATOM 1391 C CA . LYS A 1 167 ? -7.047 12.234 -3.109 1 86.5 167 LYS A CA 1
ATOM 1392 C C . LYS A 1 167 ? -8.328 11.688 -2.498 1 86.5 167 LYS A C 1
ATOM 1394 O O . LYS A 1 167 ? -8.609 11.906 -1.316 1 86.5 167 LYS A O 1
ATOM 1399 N N . ILE A 1 168 ? -9.094 11.023 -3.311 1 95.12 168 ILE A N 1
ATOM 1400 C CA . ILE A 1 168 ? -10.289 10.328 -2.852 1 95.12 168 ILE A CA 1
ATOM 1401 C C . ILE A 1 168 ? -10.047 8.82 -2.854 1 95.12 168 ILE A C 1
ATOM 1403 O O . ILE A 1 168 ? -9.133 8.336 -3.52 1 95.12 168 ILE A O 1
ATOM 1407 N N . ASP A 1 169 ? -10.883 8.18 -2.1 1 97 169 ASP A N 1
ATOM 1408 C CA . ASP A 1 169 ? -10.711 6.738 -1.956 1 97 169 ASP A CA 1
ATOM 1409 C C . ASP A 1 169 ? -11.562 5.977 -2.967 1 97 169 ASP A C 1
ATOM 1411 O O . ASP A 1 169 ? -11.203 4.875 -3.385 1 97 169 ASP A O 1
ATOM 1415 N N . CYS A 1 170 ? -12.695 6.531 -3.316 1 98.44 170 CYS A N 1
ATOM 1416 C CA . CYS A 1 170 ? -13.586 5.91 -4.293 1 98.44 170 CYS A CA 1
ATOM 1417 C C . CYS A 1 170 ? -14.547 6.934 -4.891 1 98.44 170 CYS A C 1
ATOM 1419 O O . CYS A 1 170 ? -14.703 8.031 -4.348 1 98.44 170 CYS A O 1
ATOM 1421 N N . ILE A 1 171 ? -15.172 6.551 -6.055 1 98.56 171 ILE A N 1
ATOM 1422 C CA . ILE A 1 171 ? -16 7.504 -6.785 1 98.56 171 ILE A CA 1
ATOM 1423 C C . ILE A 1 171 ? -17 6.75 -7.652 1 98.56 171 ILE A C 1
ATOM 1425 O O . ILE A 1 171 ? -16.719 5.652 -8.141 1 98.56 171 ILE A O 1
ATOM 1429 N N . CYS A 1 172 ? -18.203 7.293 -7.82 1 98.31 172 CYS A N 1
ATOM 1430 C CA . CYS A 1 172 ? -19.188 6.727 -8.727 1 98.31 172 CYS A CA 1
ATOM 1431 C C . CYS A 1 172 ? -20.062 7.82 -9.336 1 98.31 172 CYS A C 1
ATOM 1433 O O . CYS A 1 172 ? -20.141 8.93 -8.797 1 98.31 172 CYS A O 1
ATOM 1435 N N . SER A 1 173 ? -20.562 7.5 -10.445 1 97.62 173 SER A N 1
ATOM 1436 C CA . SER A 1 173 ? -21.594 8.312 -11.062 1 97.62 173 SER A CA 1
ATOM 1437 C C . SER A 1 173 ? -22.984 7.781 -10.742 1 97.62 173 SER A C 1
ATOM 1439 O O . SER A 1 173 ? -23.312 6.633 -11.055 1 97.62 173 SER A O 1
ATOM 1441 N N . LEU A 1 174 ? -23.797 8.609 -10.203 1 95.75 174 LEU A N 1
ATOM 1442 C CA . LEU A 1 174 ? -25.094 8.172 -9.711 1 95.75 174 LEU A CA 1
ATOM 1443 C C . LEU A 1 174 ? -26.156 8.266 -10.805 1 95.75 174 LEU A C 1
ATOM 1445 O O . LEU A 1 174 ? -27.266 7.777 -10.633 1 95.75 174 LEU A O 1
ATOM 1449 N N . ASP A 1 175 ? -25.844 8.82 -11.875 1 93 175 ASP A N 1
ATOM 1450 C CA . ASP A 1 175 ? -26.812 9.031 -12.938 1 93 175 ASP A CA 1
ATOM 1451 C C . ASP A 1 175 ? -26.828 7.852 -13.906 1 93 175 ASP A C 1
ATOM 1453 O O . ASP A 1 175 ? -27.656 7.805 -14.82 1 93 175 ASP A O 1
ATOM 1457 N N . ASP A 1 176 ? -26.016 6.891 -13.766 1 90.75 176 ASP A N 1
ATOM 1458 C CA . ASP A 1 176 ? -26 5.688 -14.594 1 90.75 176 ASP A CA 1
ATOM 1459 C C . ASP A 1 176 ? -27.031 4.672 -14.109 1 90.75 176 ASP A C 1
ATOM 1461 O O . ASP A 1 176 ? -27.375 4.645 -12.93 1 90.75 176 ASP A O 1
ATOM 1465 N N . ASP A 1 177 ? -27.531 3.855 -14.945 1 90.88 177 ASP A N 1
ATOM 1466 C CA . ASP A 1 177 ? -28.516 2.83 -14.586 1 90.88 177 ASP A CA 1
ATOM 1467 C C . ASP A 1 177 ? -27.906 1.807 -13.625 1 90.88 177 ASP A C 1
ATOM 1469 O O . ASP A 1 177 ? -28.547 1.395 -12.664 1 90.88 177 ASP A O 1
ATOM 1473 N N . ASN A 1 178 ? -26.766 1.451 -13.875 1 93.19 178 ASN A N 1
ATOM 1474 C CA . ASN A 1 178 ? -26 0.548 -13.023 1 93.19 178 ASN A CA 1
ATOM 1475 C C . ASN A 1 178 ? -24.656 1.162 -12.617 1 93.19 178 ASN A C 1
ATOM 1477 O O . ASN A 1 178 ? -23.609 0.777 -13.133 1 93.19 178 ASN A O 1
ATOM 1481 N N . PRO A 1 179 ? -24.781 2.002 -11.633 1 96.12 179 PRO A N 1
ATOM 1482 C CA . PRO A 1 179 ? -23.562 2.75 -11.289 1 96.12 179 PRO A CA 1
ATOM 1483 C C . PRO A 1 179 ? -22.453 1.854 -10.742 1 96.12 179 PRO A C 1
ATOM 1485 O O . PRO A 1 179 ? -22.734 0.897 -10.016 1 96.12 179 PRO A O 1
ATOM 1488 N N . ILE A 1 180 ? -21.297 2.189 -11.148 1 97.88 180 ILE A N 1
ATOM 1489 C CA . ILE A 1 180 ? -20.094 1.471 -10.719 1 97.88 180 ILE A CA 1
ATOM 1490 C C . ILE A 1 180 ? -19.266 2.359 -9.797 1 97.88 180 ILE A C 1
ATOM 1492 O O . ILE A 1 180 ? -19.062 3.539 -10.086 1 97.88 180 ILE A O 1
ATOM 1496 N N . MET A 1 181 ? -18.906 1.773 -8.688 1 98.5 181 MET A N 1
ATOM 1497 C CA . MET A 1 181 ? -17.953 2.432 -7.801 1 98.5 181 MET A CA 1
ATOM 1498 C C . MET A 1 181 ? -16.531 2.051 -8.164 1 98.5 181 MET A C 1
ATOM 1500 O O . MET A 1 181 ? -16.172 0.869 -8.172 1 98.5 181 MET A O 1
ATOM 1504 N N . TYR A 1 182 ? -15.734 3.023 -8.508 1 98.5 182 TYR A N 1
ATOM 1505 C CA . TYR A 1 182 ? -14.305 2.809 -8.695 1 98.5 182 TYR A CA 1
ATOM 1506 C C . TYR A 1 182 ? -13.547 3.014 -7.391 1 98.5 182 TYR A C 1
ATOM 1508 O O . TYR A 1 182 ? -13.766 4.008 -6.691 1 98.5 182 TYR A O 1
ATOM 1516 N N . ILE A 1 183 ? -12.664 2.074 -7.086 1 98.31 183 ILE A N 1
ATOM 1517 C CA . ILE A 1 183 ? -11.969 2.025 -5.809 1 98.31 183 ILE A CA 1
ATOM 1518 C C . ILE A 1 183 ? -10.477 2.305 -6.02 1 98.31 183 ILE A C 1
ATOM 1520 O O . ILE A 1 183 ? -9.789 1.544 -6.703 1 98.31 183 ILE A O 1
ATOM 1524 N N . PHE A 1 184 ? -10.039 3.379 -5.375 1 96.81 184 PHE A N 1
ATOM 1525 C CA . PHE A 1 184 ? -8.641 3.771 -5.527 1 96.81 184 PHE A CA 1
ATOM 1526 C C . PHE A 1 184 ? -7.812 3.289 -4.344 1 96.81 184 PHE A C 1
ATOM 1528 O O . PHE A 1 184 ? -6.609 3.064 -4.473 1 96.81 184 PHE A O 1
ATOM 1535 N N . HIS A 1 185 ? -8.445 3.186 -3.184 1 94.81 185 HIS A N 1
ATOM 1536 C CA . HIS A 1 185 ? -7.812 2.711 -1.959 1 94.81 185 HIS A CA 1
ATOM 1537 C C . HIS A 1 185 ? -8.688 1.681 -1.249 1 94.81 185 HIS A C 1
ATOM 1539 O O . HIS A 1 185 ? -9.578 2.043 -0.484 1 94.81 185 HIS A O 1
ATOM 1545 N N . ASN A 1 186 ? -8.281 0.465 -1.34 1 94.12 186 ASN A N 1
ATOM 1546 C CA . ASN A 1 186 ? -9.117 -0.641 -0.883 1 94.12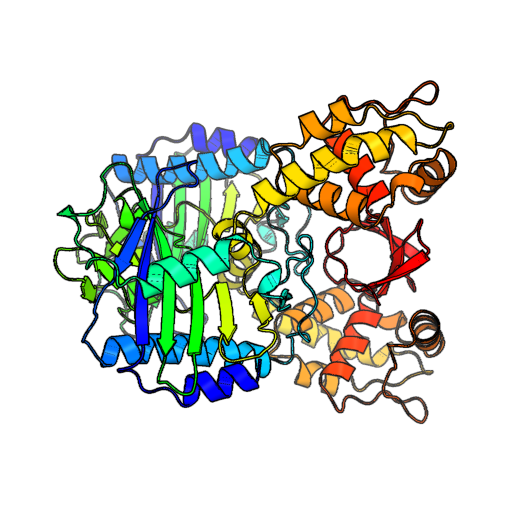 186 ASN A CA 1
ATOM 1547 C C . ASN A 1 186 ? -9.352 -0.585 0.625 1 94.12 186 ASN A C 1
ATOM 1549 O O . ASN A 1 186 ? -10.477 -0.764 1.093 1 94.12 186 ASN A O 1
ATOM 1553 N N . TYR A 1 187 ? -8.328 -0.35 1.309 1 92.38 187 TYR A N 1
ATOM 1554 C CA . TYR A 1 187 ? -8.398 -0.365 2.766 1 92.38 187 TYR A CA 1
ATOM 1555 C C . TYR A 1 187 ? -9.398 0.664 3.275 1 92.38 187 TYR A C 1
ATOM 1557 O O . TYR A 1 187 ? -10.258 0.345 4.102 1 92.38 187 TYR A O 1
ATOM 1565 N N . TYR A 1 188 ? -9.312 1.817 2.773 1 94.25 188 TYR A N 1
ATOM 1566 C CA . TYR A 1 188 ? -10.195 2.887 3.236 1 94.25 188 TYR A CA 1
ATOM 1567 C C . TYR A 1 188 ? -11.609 2.703 2.697 1 94.25 188 TYR A C 1
ATOM 1569 O O . TYR A 1 188 ? -12.586 2.969 3.398 1 94.25 188 TYR A O 1
ATOM 1577 N N . PHE A 1 189 ? -11.711 2.225 1.495 1 97.06 189 PHE A N 1
ATOM 1578 C CA . PHE A 1 189 ? -13.016 1.899 0.922 1 97.06 189 PHE A CA 1
ATOM 1579 C C . PHE A 1 189 ? -13.766 0.919 1.813 1 97.06 189 PHE A C 1
ATOM 1581 O O . PHE A 1 189 ? -14.938 1.135 2.131 1 97.06 189 PHE A O 1
ATOM 1588 N N . GLU A 1 190 ? -13.055 -0.051 2.289 1 96.38 190 GLU A N 1
ATOM 1589 C CA . GLU A 1 190 ? -13.648 -1.084 3.129 1 96.38 190 GLU A CA 1
ATOM 1590 C C . GLU A 1 190 ? -14.117 -0.51 4.465 1 96.38 190 GLU A C 1
ATOM 1592 O O . GLU A 1 190 ? -15.141 -0.924 5 1 96.38 190 GLU A O 1
ATOM 1597 N N . GLN A 1 191 ? -13.367 0.414 4.957 1 93.75 191 GLN A N 1
ATOM 1598 C CA . GLN A 1 191 ? -13.742 1.066 6.207 1 93.75 191 GLN A CA 1
ATOM 1599 C C . GLN A 1 191 ? -14.977 1.938 6.027 1 93.75 191 GLN A C 1
ATOM 1601 O O . GLN A 1 191 ? -15.852 1.978 6.898 1 93.75 191 GLN A O 1
ATOM 1606 N N . ILE A 1 192 ? -15.07 2.568 4.965 1 96.44 192 ILE A N 1
ATOM 1607 C CA . ILE A 1 192 ? -16.188 3.459 4.68 1 96.44 192 ILE A CA 1
ATOM 1608 C C . ILE A 1 192 ? -17.484 2.648 4.594 1 96.44 192 ILE A C 1
ATOM 1610 O O . ILE A 1 192 ? -18.484 3.006 5.211 1 96.44 192 ILE A O 1
ATOM 1614 N N . PHE A 1 193 ? -17.422 1.548 3.994 1 96.75 193 PHE A N 1
ATOM 1615 C CA . PHE A 1 193 ? -18.656 0.84 3.688 1 96.75 193 PHE A CA 1
ATOM 1616 C C . PHE A 1 193 ? -18.828 -0.371 4.598 1 96.75 193 PHE A C 1
ATOM 1618 O O . PHE A 1 193 ? -19.75 -1.164 4.414 1 96.75 193 PHE A O 1
ATOM 1625 N N . GLY A 1 194 ? -17.953 -0.572 5.547 1 93.25 194 GLY A N 1
ATOM 1626 C CA . GLY A 1 194 ? -18.125 -1.565 6.594 1 93.25 194 GLY A CA 1
ATOM 1627 C C . GLY A 1 194 ? -17.922 -2.988 6.109 1 93.25 194 GLY A C 1
ATOM 1628 O O . GLY A 1 194 ? -18.703 -3.881 6.434 1 93.25 194 GLY A O 1
ATOM 1629 N N . PHE A 1 195 ? -16.938 -3.207 5.359 1 94.69 195 PHE A N 1
ATOM 1630 C CA . PHE A 1 195 ? -16.719 -4.512 4.746 1 94.69 195 PHE A CA 1
ATOM 1631 C C . PHE A 1 195 ? -16.219 -5.516 5.781 1 94.69 195 PHE A C 1
ATOM 1633 O O . PHE A 1 195 ? -16.438 -6.723 5.637 1 94.69 195 PHE A O 1
ATOM 1640 N N . GLU A 1 196 ? -15.555 -5.047 6.785 1 92.19 196 GLU A N 1
ATOM 1641 C CA . GLU A 1 196 ? -15.102 -5.984 7.805 1 92.19 196 GLU A CA 1
ATOM 1642 C C . GLU A 1 196 ? -16.281 -6.727 8.438 1 92.19 196 GLU A C 1
ATOM 1644 O O . GLU A 1 196 ? -16.234 -7.949 8.594 1 92.19 196 GLU A O 1
ATOM 1649 N N . GLU A 1 197 ? -17.25 -6.004 8.758 1 92.25 197 GLU A N 1
ATOM 1650 C CA . GLU A 1 197 ? -18.453 -6.625 9.305 1 92.25 197 GLU A CA 1
ATOM 1651 C C . GLU A 1 197 ? -19.141 -7.523 8.273 1 92.25 197 GLU A C 1
ATOM 1653 O O . GLU A 1 197 ? -19.641 -8.594 8.617 1 92.25 197 GLU A O 1
ATOM 1658 N N . LYS A 1 198 ? -19.125 -7.074 7.121 1 93.31 198 LYS A N 1
ATOM 1659 C CA . LYS A 1 198 ? -19.688 -7.883 6.035 1 93.31 198 LYS A CA 1
ATOM 1660 C C . LYS A 1 198 ? -18.938 -9.211 5.91 1 93.31 198 LYS A C 1
ATOM 1662 O O . LYS A 1 198 ? -19.578 -10.273 5.82 1 93.31 198 LYS A O 1
ATOM 1667 N N . PHE A 1 199 ? -17.625 -9.195 5.945 1 95.31 199 PHE A N 1
ATOM 1668 C CA . PHE A 1 199 ? -16.828 -10.414 5.855 1 95.31 199 PHE A CA 1
ATOM 1669 C C . PHE A 1 199 ? -17.172 -11.375 6.988 1 95.31 199 PHE A C 1
ATOM 1671 O O . PHE A 1 199 ? -17.422 -12.555 6.75 1 95.31 199 PHE A O 1
ATOM 1678 N N . ARG A 1 200 ? -17.219 -10.836 8.164 1 95.56 200 ARG A N 1
ATOM 1679 C CA . ARG A 1 200 ? -17.5 -11.664 9.328 1 95.56 200 ARG A CA 1
ATOM 1680 C C . ARG A 1 200 ? -18.859 -12.344 9.203 1 95.56 200 ARG A C 1
ATOM 1682 O O . ARG A 1 200 ? -18.984 -13.547 9.453 1 95.56 200 ARG A O 1
ATOM 1689 N N . ARG A 1 201 ? -19.812 -11.602 8.852 1 94.31 201 ARG A N 1
ATOM 1690 C CA . ARG A 1 201 ? -21.172 -12.133 8.727 1 94.31 201 ARG A CA 1
ATOM 1691 C C . ARG A 1 201 ? -21.234 -13.227 7.668 1 94.31 201 ARG A C 1
ATOM 1693 O O . ARG A 1 201 ? -21.766 -14.305 7.918 1 94.31 201 ARG A O 1
ATOM 1700 N N . GLU A 1 202 ? -20.703 -12.945 6.543 1 94.19 202 GLU A N 1
ATOM 1701 C CA . GLU A 1 202 ? -20.781 -13.898 5.441 1 94.19 202 GLU A CA 1
ATOM 1702 C C . GLU A 1 202 ? -19.984 -15.156 5.75 1 94.19 202 GLU A C 1
ATOM 1704 O O . GLU A 1 202 ? -20.375 -16.266 5.371 1 94.19 202 GLU A O 1
ATOM 1709 N N . ILE A 1 203 ? -18.875 -14.992 6.402 1 96 203 ILE A N 1
ATOM 1710 C CA . ILE A 1 203 ? -18.062 -16.141 6.809 1 96 203 ILE A CA 1
ATOM 1711 C C . ILE A 1 203 ? -18.859 -17.016 7.77 1 96 203 ILE A C 1
ATOM 1713 O O . ILE A 1 203 ? -18.969 -18.234 7.57 1 96 203 ILE A O 1
ATOM 1717 N N . LYS A 1 204 ? -19.453 -16.422 8.75 1 95.12 204 LYS A N 1
ATOM 1718 C CA . LYS A 1 204 ? -20.234 -17.156 9.742 1 95.12 204 LYS A CA 1
ATOM 1719 C C . LYS A 1 204 ? -21.359 -17.938 9.086 1 95.12 204 LYS A C 1
ATOM 1721 O O . LYS A 1 204 ? -21.641 -19.078 9.453 1 95.12 204 LYS A O 1
ATOM 1726 N N . ASP A 1 205 ? -21.891 -17.328 8.117 1 94.5 205 ASP A N 1
ATOM 1727 C CA . ASP A 1 205 ? -23.016 -17.938 7.41 1 94.5 205 ASP A CA 1
ATOM 1728 C C . ASP A 1 205 ? -22.547 -19.172 6.629 1 94.5 205 ASP A C 1
ATOM 1730 O O . ASP A 1 205 ? -23.359 -20.062 6.328 1 94.5 205 ASP A O 1
ATOM 1734 N N . LYS A 1 206 ? -21.281 -19.219 6.301 1 94.06 206 LYS A N 1
ATOM 1735 C CA . LYS A 1 206 ? -20.797 -20.25 5.398 1 94.06 206 LYS A CA 1
ATOM 1736 C C . LYS A 1 206 ? -19.938 -21.266 6.141 1 94.06 206 LYS A C 1
ATOM 1738 O O . LYS A 1 206 ? -19.516 -22.281 5.562 1 94.06 206 LYS A O 1
ATOM 1743 N N . LEU A 1 207 ? -19.656 -21.047 7.375 1 93.5 207 LEU A N 1
ATOM 1744 C CA . LEU A 1 207 ? -18.719 -21.875 8.133 1 93.5 207 LEU A CA 1
ATOM 1745 C C . LEU A 1 207 ? -19.219 -23.297 8.25 1 93.5 207 LEU A C 1
ATOM 1747 O O . LEU A 1 207 ? -18.438 -24.25 8.148 1 93.5 207 LEU A O 1
ATOM 1751 N N . ASP A 1 208 ? -20.5 -23.422 8.484 1 90.44 208 ASP A N 1
ATOM 1752 C CA . ASP A 1 208 ? -21.078 -24.766 8.617 1 90.44 208 ASP A CA 1
ATOM 1753 C C . ASP A 1 208 ? -20.922 -25.562 7.324 1 90.44 208 ASP A C 1
ATOM 1755 O O . ASP A 1 208 ? -20.641 -26.766 7.355 1 90.44 208 ASP A O 1
ATOM 1759 N N . LYS A 1 209 ? -21.109 -24.859 6.305 1 89.38 209 LYS A N 1
ATOM 1760 C CA . LYS A 1 209 ? -20.922 -25.5 5.008 1 89.38 209 LYS A CA 1
ATOM 1761 C C . LYS A 1 209 ? -19.469 -25.953 4.828 1 89.38 209 LYS A C 1
ATOM 1763 O O . LYS A 1 209 ? -19.219 -27.047 4.312 1 89.38 209 LYS A O 1
ATOM 1768 N N . PHE A 1 210 ? -18.578 -25.234 5.211 1 91.88 210 PHE A N 1
ATOM 1769 C CA . PHE A 1 210 ? -17.156 -25.562 5.172 1 91.88 210 PHE A CA 1
ATOM 1770 C C . PHE A 1 210 ? -16.859 -26.797 6.016 1 91.88 210 PHE A C 1
ATOM 1772 O O . PHE A 1 210 ? -16.172 -27.719 5.566 1 91.88 210 PHE A O 1
ATOM 1779 N N . GLU A 1 211 ? -17.422 -26.828 7.156 1 90.25 211 GLU A N 1
ATOM 1780 C CA . GLU A 1 211 ? -17.203 -27.938 8.086 1 90.25 211 GLU A CA 1
ATOM 1781 C C . GLU A 1 211 ? -17.75 -29.234 7.523 1 90.25 211 GLU A C 1
ATOM 1783 O O . GLU A 1 211 ? -17.109 -30.297 7.641 1 90.25 211 GLU A O 1
ATOM 1788 N N . SER A 1 212 ? -18.812 -29.156 6.887 1 89.44 212 SER A N 1
ATOM 1789 C CA . SER A 1 212 ? -19.5 -30.359 6.402 1 89.44 212 SER A CA 1
ATOM 1790 C C . SER A 1 212 ? -18.859 -30.875 5.121 1 89.44 212 SER A C 1
ATOM 1792 O O . SER A 1 212 ? -19.031 -32.031 4.766 1 89.44 212 SER A O 1
ATOM 1794 N N . ARG A 1 213 ? -18.109 -30.078 4.445 1 86.56 213 ARG A N 1
ATOM 1795 C CA . ARG A 1 213 ? -17.578 -30.453 3.137 1 86.56 213 ARG A CA 1
ATOM 1796 C C . ARG A 1 213 ? -16.109 -30.844 3.23 1 86.56 213 ARG A C 1
ATOM 1798 O O . ARG A 1 213 ? -15.461 -31.078 2.211 1 86.56 213 ARG A O 1
ATOM 1805 N N . GLN A 1 214 ? -15.68 -30.922 4.352 1 85.56 214 GLN A N 1
ATOM 1806 C CA . GLN A 1 214 ? -14.289 -31.297 4.535 1 85.56 214 GLN A CA 1
ATOM 1807 C C . GLN A 1 214 ? -14.031 -32.719 4.059 1 85.56 214 GLN A C 1
ATOM 1809 O O . GLN A 1 214 ? -14.898 -33.594 4.191 1 85.56 214 GLN A O 1
ATOM 1814 N N . ASP A 1 215 ? -12.898 -32.812 3.5 1 84.25 215 ASP A N 1
ATOM 1815 C CA . ASP A 1 215 ? -12.453 -34.125 3.102 1 84.25 215 ASP A CA 1
ATOM 1816 C C . ASP A 1 215 ? -12.219 -35.031 4.32 1 84.25 215 ASP A C 1
ATOM 1818 O O . ASP A 1 215 ? -11.758 -34.562 5.363 1 84.25 215 ASP A O 1
ATOM 1822 N N . LYS A 1 216 ? -12.422 -36.25 4.168 1 84.44 216 LYS A N 1
ATOM 1823 C CA . LYS A 1 216 ? -12.305 -37.219 5.27 1 84.44 216 LYS A CA 1
ATOM 1824 C C . LYS A 1 216 ? -10.844 -37.469 5.613 1 84.44 216 LYS A C 1
ATOM 1826 O O . LYS A 1 216 ? -10.523 -37.906 6.727 1 84.44 216 LYS A O 1
ATOM 1831 N N . SER A 1 217 ? -10.031 -37.125 4.734 1 89.06 217 SER A N 1
ATOM 1832 C CA . SER A 1 217 ? -8.625 -37.5 4.922 1 89.06 217 SER A CA 1
ATOM 1833 C C . SER A 1 217 ? -7.953 -36.562 5.922 1 89.06 217 SER A C 1
ATOM 1835 O O . SER A 1 217 ? -6.906 -36.875 6.48 1 89.06 217 SER A O 1
ATOM 1837 N N . VAL A 1 218 ? -8.438 -35.406 6.055 1 93.31 218 VAL A N 1
ATOM 1838 C CA . VAL A 1 218 ? -7.875 -34.438 6.988 1 93.31 218 VAL A CA 1
ATOM 1839 C C . VAL A 1 218 ? -9 -33.688 7.695 1 93.31 218 VAL A C 1
ATOM 1841 O O . VAL A 1 218 ? -9.961 -33.25 7.055 1 93.31 218 VAL A O 1
ATOM 1844 N N . LYS A 1 219 ? -8.836 -33.594 8.969 1 93.88 219 LYS A N 1
ATOM 1845 C CA . LYS A 1 219 ? -9.836 -32.906 9.773 1 93.88 219 LYS A CA 1
ATOM 1846 C C . LYS A 1 219 ? -9.305 -31.547 10.258 1 93.88 219 LYS A C 1
ATOM 1848 O O . LYS A 1 219 ? -8.148 -31.438 10.664 1 93.88 219 LYS A O 1
ATOM 1853 N N . LEU A 1 220 ? -10.109 -30.547 10.133 1 95.62 220 LEU A N 1
ATOM 1854 C CA . LEU A 1 220 ? -9.805 -29.203 10.602 1 95.62 220 LEU A CA 1
ATOM 1855 C C . LEU A 1 220 ? -10.914 -28.656 11.492 1 95.62 220 LEU A C 1
ATOM 1857 O O . LEU A 1 220 ? -12.094 -28.766 11.156 1 95.62 220 LEU A O 1
ATOM 1861 N N . ASP A 1 221 ? -10.586 -28.188 12.609 1 95 221 ASP A N 1
ATOM 1862 C CA . ASP A 1 221 ? -11.531 -27.453 13.453 1 95 221 ASP A CA 1
ATOM 1863 C C . ASP A 1 221 ? -11.789 -26.047 12.898 1 95 221 ASP A C 1
ATOM 1865 O O . ASP A 1 221 ? -11.102 -25.094 13.258 1 95 221 ASP A O 1
ATOM 1869 N N . VAL A 1 222 ? -12.805 -25.938 12.141 1 94.5 222 VAL A N 1
ATOM 1870 C CA . VAL A 1 222 ? -13.094 -24.719 11.391 1 94.5 222 VAL A CA 1
ATOM 1871 C C . VAL A 1 222 ? -13.5 -23.594 12.352 1 94.5 222 VAL A C 1
ATOM 1873 O O . VAL A 1 222 ? -13.18 -22.438 12.125 1 94.5 222 VAL A O 1
ATOM 1876 N N . LYS A 1 223 ? -14.203 -23.922 13.375 1 94.25 223 LYS A N 1
ATOM 1877 C CA . LYS A 1 223 ? -14.617 -22.938 14.359 1 94.25 223 LYS A CA 1
ATOM 1878 C C . LYS A 1 223 ? -13.414 -22.359 15.109 1 94.25 223 LYS A C 1
ATOM 1880 O O . LYS A 1 223 ? -13.344 -21.156 15.359 1 94.25 223 LYS A O 1
ATOM 1885 N N . LYS A 1 224 ? -12.547 -23.25 15.438 1 95.94 224 LYS A N 1
ATOM 1886 C CA . LYS A 1 224 ? -11.305 -22.797 16.062 1 95.94 224 LYS A CA 1
ATOM 1887 C C . LYS A 1 224 ? -10.5 -21.906 15.125 1 95.94 224 LYS A C 1
ATOM 1889 O O . LYS A 1 224 ? -9.945 -20.891 15.547 1 95.94 224 LYS A O 1
ATOM 1894 N N . LEU A 1 225 ? -10.398 -22.297 13.898 1 96.88 225 LEU A N 1
ATOM 1895 C CA . LEU A 1 225 ? -9.719 -21.484 12.891 1 96.88 225 LEU A CA 1
ATOM 1896 C C . LEU A 1 225 ? -10.312 -20.078 12.836 1 96.88 225 LEU A C 1
ATOM 1898 O O . LEU A 1 225 ? -9.578 -19.094 12.922 1 96.88 225 LEU A O 1
ATOM 1902 N N . PHE A 1 226 ? -11.602 -19.984 12.758 1 96.88 226 PHE A N 1
ATOM 1903 C CA . PHE A 1 226 ? -12.273 -18.688 12.664 1 96.88 226 PHE A CA 1
ATOM 1904 C C . PHE A 1 226 ? -12.023 -17.859 13.922 1 96.88 226 PHE A C 1
ATOM 1906 O O . PHE A 1 226 ? -11.758 -16.656 13.828 1 96.88 226 PHE A O 1
ATOM 1913 N N . SER A 1 227 ? -12.07 -18.453 15.047 1 96.31 227 SER A N 1
ATOM 1914 C CA . SER A 1 227 ? -11.859 -17.734 16.297 1 96.31 227 SER A CA 1
ATOM 1915 C C . SER A 1 227 ? -10.469 -17.109 16.359 1 96.31 227 SER A C 1
ATOM 1917 O O . SER A 1 227 ? -10.289 -16.047 16.953 1 96.31 227 SER A O 1
ATOM 1919 N N . LYS A 1 228 ? -9.516 -17.719 15.75 1 95.69 228 LYS A N 1
ATOM 1920 C CA . LYS A 1 228 ? -8.141 -17.234 15.766 1 95.69 228 LYS A CA 1
ATOM 1921 C C . LYS A 1 228 ? -7.953 -16.062 14.828 1 95.69 228 LYS A C 1
ATOM 1923 O O . LYS A 1 228 ? -7.051 -15.242 15.016 1 95.69 228 LYS A O 1
ATOM 1928 N N . ILE A 1 229 ? -8.852 -15.945 13.82 1 96 229 ILE A N 1
ATOM 1929 C CA . ILE A 1 229 ? -8.555 -14.945 12.797 1 96 229 ILE A CA 1
ATOM 1930 C C . ILE A 1 229 ? -9.609 -13.836 12.852 1 96 229 ILE A C 1
ATOM 1932 O O . ILE A 1 229 ? -9.516 -12.852 12.117 1 96 229 ILE A O 1
ATOM 1936 N N . GLU A 1 230 ? -10.562 -13.93 13.633 1 92.75 230 GLU A N 1
ATOM 1937 C CA . GLU A 1 230 ? -11.734 -13.062 13.602 1 92.75 230 GLU A CA 1
ATOM 1938 C C . GLU A 1 230 ? -11.344 -11.594 13.727 1 92.75 230 GLU A C 1
ATOM 1940 O O . GLU A 1 230 ? -12.039 -10.711 13.227 1 92.75 230 GLU A O 1
ATOM 1945 N N . ASN A 1 231 ? -10.195 -11.375 14.32 1 90.31 231 ASN A N 1
ATOM 1946 C CA . ASN A 1 231 ? -9.766 -9.992 14.508 1 90.31 231 ASN A CA 1
ATOM 1947 C C . ASN A 1 231 ? -8.586 -9.641 13.609 1 90.31 231 ASN A C 1
ATOM 1949 O O . ASN A 1 231 ? -8 -8.57 13.734 1 90.31 231 ASN A O 1
ATOM 1953 N N . ASN A 1 232 ? -8.266 -10.531 12.711 1 92.38 232 ASN A N 1
ATOM 1954 C CA . ASN A 1 232 ? -7.184 -10.32 11.758 1 92.38 232 ASN A CA 1
ATOM 1955 C C . ASN A 1 232 ? -7.719 -10 10.367 1 92.38 232 ASN A C 1
ATOM 1957 O O . ASN A 1 232 ? -8.266 -10.867 9.688 1 92.38 232 ASN A O 1
ATOM 1961 N N . GLN A 1 233 ? -7.457 -8.828 9.969 1 91.06 233 GLN A N 1
ATOM 1962 C CA . GLN A 1 233 ? -8.094 -8.312 8.766 1 91.06 233 GLN A CA 1
ATOM 1963 C C . GLN A 1 233 ? -7.68 -9.109 7.531 1 91.06 233 GLN A C 1
ATOM 1965 O O . GLN A 1 233 ? -8.523 -9.531 6.738 1 91.06 233 GLN A O 1
ATOM 1970 N N . ARG A 1 234 ? -6.445 -9.336 7.344 1 92.44 234 ARG A N 1
ATOM 1971 C CA . ARG A 1 234 ? -5.938 -10.039 6.164 1 92.44 234 ARG A CA 1
ATOM 1972 C C . ARG A 1 234 ? -6.449 -11.469 6.117 1 92.44 234 ARG A C 1
ATOM 1974 O O . ARG A 1 234 ? -6.895 -11.945 5.07 1 92.44 234 ARG A O 1
ATOM 1981 N N . SER A 1 235 ? -6.395 -12.086 7.262 1 95.81 235 SER A N 1
ATOM 1982 C CA . SER A 1 235 ? -6.832 -13.477 7.336 1 95.81 235 SER A CA 1
ATOM 1983 C C . SER A 1 235 ? -8.336 -13.594 7.145 1 95.81 235 SER A C 1
ATOM 1985 O O . SER A 1 235 ? -8.82 -14.555 6.539 1 95.81 235 SER A O 1
ATOM 1987 N N . LEU A 1 236 ? -9.008 -12.633 7.688 1 96.12 236 LEU A N 1
ATOM 1988 C CA . LEU A 1 236 ? -10.461 -12.602 7.512 1 96.12 236 LEU A CA 1
ATOM 1989 C C . LEU A 1 236 ? -10.828 -12.484 6.039 1 96.12 236 LEU A C 1
ATOM 1991 O O . LEU A 1 236 ? -11.688 -13.227 5.551 1 96.12 236 LEU A O 1
ATOM 1995 N N . LYS A 1 237 ? -10.195 -11.602 5.355 1 95.81 237 LYS A N 1
ATOM 1996 C CA . LYS A 1 237 ? -10.422 -11.422 3.926 1 95.81 237 LYS A CA 1
ATOM 1997 C C . LYS A 1 237 ? -10.109 -12.695 3.15 1 95.81 237 LYS A C 1
ATOM 1999 O O . LYS A 1 237 ? -10.828 -13.062 2.225 1 95.81 237 LYS A O 1
ATOM 2004 N N . LYS A 1 238 ? -9.062 -13.289 3.539 1 95.69 238 LYS A N 1
ATOM 2005 C CA . LYS A 1 238 ? -8.648 -14.508 2.859 1 95.69 238 LYS A CA 1
ATOM 2006 C C . LYS A 1 238 ? -9.68 -15.617 3.037 1 95.69 238 LYS A C 1
ATOM 2008 O O . LYS A 1 238 ? -10.039 -16.297 2.076 1 95.69 238 LYS A O 1
ATOM 2013 N N . LEU A 1 239 ? -10.133 -15.789 4.281 1 96.81 239 LEU A N 1
ATOM 2014 C CA . LEU A 1 239 ? -11.156 -16.812 4.52 1 96.81 239 LEU A CA 1
ATOM 2015 C C . LEU A 1 239 ? -12.43 -16.484 3.754 1 96.81 239 LEU A C 1
ATOM 2017 O O . LEU A 1 239 ? -13.078 -17.375 3.209 1 96.81 239 LEU A O 1
ATOM 2021 N N . TYR A 1 240 ? -12.758 -15.211 3.723 1 96.12 240 TYR A N 1
ATOM 2022 C CA . TYR A 1 240 ? -13.898 -14.766 2.936 1 96.12 240 TYR A CA 1
ATOM 2023 C C . TYR A 1 240 ? -13.766 -15.203 1.482 1 96.12 240 TYR A C 1
ATOM 2025 O O . TYR A 1 240 ? -14.711 -15.75 0.904 1 96.12 240 TYR A O 1
ATOM 2033 N N . MET A 1 241 ? -12.609 -15.031 0.892 1 95.06 241 MET A N 1
ATOM 2034 C CA . MET A 1 241 ? -12.367 -15.398 -0.5 1 95.06 241 MET A CA 1
ATOM 2035 C C . MET A 1 241 ? -12.414 -16.906 -0.685 1 95.06 241 MET A C 1
ATOM 2037 O O . MET A 1 241 ? -12.961 -17.406 -1.673 1 95.06 241 MET A O 1
ATOM 2041 N N . ILE A 1 242 ? -11.836 -17.594 0.238 1 95.62 242 ILE A N 1
ATOM 2042 C CA . ILE A 1 242 ? -11.805 -19.062 0.207 1 95.62 242 ILE A CA 1
ATOM 2043 C C . ILE A 1 242 ? -13.227 -19.609 0.155 1 95.62 242 ILE A C 1
ATOM 2045 O O . ILE A 1 242 ? -13.539 -20.469 -0.668 1 95.62 242 ILE A O 1
ATOM 2049 N N . LEU A 1 243 ? -14.031 -19.062 1.017 1 94.75 243 LEU A N 1
ATOM 2050 C CA . LEU A 1 243 ? -15.406 -19.547 1.123 1 94.75 243 LEU A CA 1
ATOM 2051 C C . LEU A 1 243 ? -16.203 -19.156 -0.113 1 94.75 243 LEU A C 1
ATOM 2053 O O . LEU A 1 243 ? -17.016 -19.953 -0.602 1 94.75 243 LEU A O 1
ATOM 2057 N N . ASN A 1 244 ? -15.984 -18.016 -0.604 1 92.44 244 ASN A N 1
ATOM 2058 C CA . ASN A 1 244 ? -16.719 -17.562 -1.787 1 92.44 244 ASN A CA 1
ATOM 2059 C C . ASN A 1 244 ? -16.297 -18.328 -3.031 1 92.44 244 ASN A C 1
ATOM 2061 O O . ASN A 1 244 ? -17.109 -18.562 -3.924 1 92.44 244 ASN A O 1
ATOM 2065 N N . ASN A 1 245 ? -15.078 -18.719 -3.084 1 90.69 245 ASN A N 1
ATOM 2066 C CA . ASN A 1 245 ? -14.578 -19.5 -4.215 1 90.69 245 ASN A CA 1
ATOM 2067 C C . ASN A 1 245 ? -14.828 -20.984 -4.023 1 90.69 245 ASN A C 1
ATOM 2069 O O . ASN A 1 245 ? -14.531 -21.781 -4.914 1 90.69 245 ASN A O 1
ATOM 2073 N N . GLU A 1 246 ? -15.211 -21.391 -2.82 1 89.38 246 GLU A N 1
ATOM 2074 C CA . GLU A 1 246 ? -15.523 -22.766 -2.457 1 89.38 246 GLU A CA 1
ATOM 2075 C C . GLU A 1 246 ? -14.305 -23.672 -2.615 1 89.38 246 GLU A C 1
ATOM 2077 O O . GLU A 1 246 ? -14.398 -24.75 -3.184 1 89.38 246 GLU A O 1
ATOM 2082 N N . ASN A 1 247 ? -13.234 -23.203 -2.217 1 89.06 247 ASN A N 1
ATOM 2083 C CA . ASN A 1 247 ? -11.969 -23.906 -2.322 1 89.06 247 ASN A CA 1
ATOM 2084 C C . ASN A 1 247 ? -11.773 -24.891 -1.165 1 89.06 247 ASN A C 1
ATOM 2086 O O . ASN A 1 247 ? -10.641 -25.25 -0.836 1 89.06 247 ASN A O 1
ATOM 2090 N N . PHE A 1 248 ? -12.82 -25.375 -0.575 1 85.12 248 PHE A N 1
ATOM 2091 C CA . PHE A 1 248 ? -12.75 -26.266 0.566 1 85.12 248 PHE A CA 1
ATOM 2092 C C . PHE A 1 248 ? -12.086 -27.578 0.178 1 85.12 248 PHE A C 1
ATOM 2094 O O . PHE A 1 248 ? -11.43 -28.219 1.006 1 85.12 248 PHE A O 1
ATOM 2101 N N . ASN A 1 249 ? -12.273 -27.875 -0.997 1 87.81 249 ASN A N 1
ATOM 2102 C CA . ASN A 1 249 ? -11.844 -29.172 -1.484 1 87.81 249 ASN A CA 1
ATOM 2103 C C . ASN A 1 249 ? -10.328 -29.266 -1.595 1 87.81 249 ASN A C 1
ATOM 2105 O O . ASN A 1 249 ? -9.773 -30.344 -1.805 1 87.81 249 ASN A O 1
ATOM 2109 N N . TYR A 1 250 ? -9.656 -28.188 -1.391 1 93.38 250 TYR A N 1
ATOM 2110 C CA . TYR A 1 250 ? -8.195 -28.188 -1.438 1 93.38 250 TYR A CA 1
ATOM 2111 C C . TYR A 1 250 ? -7.617 -28.828 -0.181 1 93.38 250 TYR A C 1
ATOM 2113 O O . TYR A 1 250 ? -6.457 -29.25 -0.165 1 93.38 250 TYR A O 1
ATOM 2121 N N . LEU A 1 251 ? -8.406 -28.906 0.84 1 94.62 251 LEU A N 1
ATOM 2122 C CA . LEU A 1 251 ? -7.895 -29.422 2.104 1 94.62 251 LEU A CA 1
ATOM 2123 C C . LEU A 1 251 ? -7.91 -30.938 2.119 1 94.62 251 LEU A C 1
ATOM 2125 O O . LEU A 1 251 ? -8.82 -31.547 2.686 1 94.62 251 LEU A O 1
ATOM 2129 N N . THR A 1 252 ? -6.938 -31.547 1.549 1 95.38 252 THR A N 1
ATOM 2130 C CA . THR A 1 252 ? -6.754 -33 1.525 1 95.38 252 THR A CA 1
ATOM 2131 C C . THR A 1 252 ? -5.316 -33.375 1.881 1 95.38 252 THR A C 1
ATOM 2133 O O . THR A 1 252 ? -4.402 -32.531 1.725 1 95.38 252 THR A O 1
ATOM 2136 N N . GLU A 1 253 ? -5.191 -34.562 2.328 1 95.62 253 GLU A N 1
ATOM 2137 C CA . GLU A 1 253 ? -3.848 -35.031 2.633 1 95.62 253 GLU A CA 1
ATOM 2138 C C . GLU A 1 253 ? -2.957 -35 1.394 1 95.62 253 GLU A C 1
ATOM 2140 O O . GLU A 1 253 ? -1.77 -34.688 1.481 1 95.62 253 GLU A O 1
ATOM 2145 N N . GLU A 1 254 ? -3.457 -35.344 0.309 1 95.88 254 GLU A N 1
ATOM 2146 C CA . GLU A 1 254 ? -2.719 -35.344 -0.95 1 95.88 254 GLU A CA 1
ATOM 2147 C C . GLU A 1 254 ? -2.186 -33.938 -1.284 1 95.88 254 GLU A C 1
ATOM 2149 O O . GLU A 1 254 ? -1.006 -33.781 -1.605 1 95.88 254 GLU A O 1
ATOM 2154 N N . ASN A 1 255 ? -3.029 -32.969 -1.192 1 96.75 255 ASN A N 1
ATOM 2155 C CA . ASN A 1 255 ? -2.648 -31.594 -1.519 1 96.75 255 ASN A CA 1
ATOM 2156 C C . ASN A 1 255 ? -1.636 -31.047 -0.521 1 96.75 255 ASN A C 1
ATOM 2158 O O . ASN A 1 255 ? -0.718 -30.312 -0.901 1 96.75 255 ASN A O 1
ATOM 2162 N N . ILE A 1 256 ? -1.795 -31.391 0.715 1 97 256 ILE A N 1
ATOM 2163 C CA . ILE A 1 256 ? -0.843 -30.984 1.744 1 97 256 ILE A CA 1
ATOM 2164 C C . ILE A 1 256 ? 0.54 -31.531 1.416 1 97 256 ILE A C 1
ATOM 2166 O O . ILE A 1 256 ? 1.531 -30.797 1.43 1 97 256 ILE A O 1
ATOM 2170 N N . ARG A 1 257 ? 0.606 -32.719 1.064 1 96.44 257 ARG A N 1
ATOM 2171 C CA . ARG A 1 257 ? 1.866 -33.375 0.721 1 96.44 257 ARG A CA 1
ATOM 2172 C C . ARG A 1 257 ? 2.496 -32.75 -0.512 1 96.44 257 ARG A C 1
ATOM 2174 O O . ARG A 1 257 ? 3.715 -32.562 -0.572 1 96.44 257 ARG A O 1
ATOM 2181 N N . LYS A 1 258 ? 1.691 -32.438 -1.413 1 96.56 258 LYS A N 1
ATOM 2182 C CA . LYS A 1 258 ? 2.176 -31.797 -2.631 1 96.56 258 LYS A CA 1
ATOM 2183 C C . LYS A 1 258 ? 2.914 -30.5 -2.312 1 96.56 258 LYS A C 1
ATOM 2185 O O . LYS A 1 258 ? 3.98 -30.234 -2.869 1 96.56 258 LYS A O 1
ATOM 2190 N N . ILE A 1 259 ? 2.346 -29.688 -1.447 1 97.06 259 ILE A N 1
ATOM 2191 C CA . ILE A 1 259 ? 2.951 -28.406 -1.065 1 97.06 259 ILE A CA 1
ATOM 2192 C C . ILE A 1 259 ? 4.238 -28.672 -0.285 1 97.06 259 ILE A C 1
ATOM 2194 O O . ILE A 1 259 ? 5.266 -28.031 -0.543 1 97.06 259 ILE A O 1
ATOM 2198 N N . GLU A 1 260 ? 4.188 -29.641 0.615 1 96.94 260 GLU A N 1
ATOM 2199 C CA . GLU A 1 260 ? 5.344 -29.953 1.447 1 96.94 260 GLU A CA 1
ATOM 2200 C C . GLU A 1 260 ? 6.496 -30.5 0.607 1 96.94 260 GLU A C 1
ATOM 2202 O O . GLU A 1 260 ? 7.664 -30.266 0.927 1 96.94 260 GLU A O 1
ATOM 2207 N N . GLU A 1 261 ? 6.203 -31.125 -0.453 1 96.12 261 GLU A N 1
ATOM 2208 C CA . GLU A 1 261 ? 7.215 -31.672 -1.358 1 96.12 261 GLU A CA 1
ATOM 2209 C C . GLU A 1 261 ? 7.871 -30.562 -2.174 1 96.12 261 GLU A C 1
ATOM 2211 O O . GLU A 1 261 ? 9.055 -30.641 -2.512 1 96.12 261 GLU A O 1
ATOM 2216 N N . LYS A 1 262 ? 7.07 -29.578 -2.48 1 94.75 262 LYS A N 1
ATOM 2217 C CA . LYS A 1 262 ? 7.559 -28.484 -3.326 1 94.75 262 LYS A CA 1
ATOM 2218 C C . LYS A 1 262 ? 8.414 -27.516 -2.527 1 94.75 262 LYS A C 1
ATOM 2220 O O . LYS A 1 262 ? 9.258 -26.812 -3.092 1 94.75 262 LYS A O 1
ATOM 2225 N N . SER A 1 263 ? 8.148 -27.422 -1.275 1 92 263 SER A N 1
ATOM 2226 C CA . SER A 1 263 ? 8.938 -26.531 -0.432 1 92 263 SER A CA 1
ATOM 2227 C C . SER A 1 263 ? 9.25 -27.188 0.911 1 92 263 SER A C 1
ATOM 2229 O O . SER A 1 263 ? 8.359 -27.391 1.736 1 92 263 SER A O 1
ATOM 2231 N N . GLU A 1 264 ? 10.484 -27.328 1.158 1 88.75 264 GLU A N 1
ATOM 2232 C CA . GLU A 1 264 ? 10.922 -27.984 2.383 1 88.75 264 GLU A CA 1
ATOM 2233 C C . GLU A 1 264 ? 10.656 -27.109 3.607 1 88.75 264 GLU A C 1
ATOM 2235 O O . GLU A 1 264 ? 10.586 -27.609 4.73 1 88.75 264 GLU A O 1
ATOM 2240 N N . ASN A 1 265 ? 10.406 -25.875 3.377 1 88.56 265 ASN A N 1
ATOM 2241 C CA . ASN A 1 265 ? 10.25 -24.938 4.48 1 88.56 265 ASN A CA 1
ATOM 2242 C C . ASN A 1 265 ? 8.797 -24.859 4.945 1 88.56 265 ASN A C 1
ATOM 2244 O O . ASN A 1 265 ? 8.5 -24.203 5.949 1 88.56 265 ASN A O 1
ATOM 2248 N N . ILE A 1 266 ? 7.973 -25.547 4.262 1 95.06 266 ILE A N 1
ATOM 2249 C CA . ILE A 1 266 ? 6.562 -25.531 4.629 1 95.06 266 ILE A CA 1
ATOM 2250 C C . ILE A 1 266 ? 6.148 -26.891 5.188 1 95.06 266 ILE A C 1
ATOM 2252 O O . ILE A 1 266 ? 6.18 -27.891 4.473 1 95.06 266 ILE A O 1
ATOM 2256 N N . LYS A 1 267 ? 5.824 -26.906 6.426 1 96.25 267 LYS A N 1
ATOM 2257 C CA . LYS A 1 267 ? 5.328 -28.109 7.09 1 96.25 267 LYS A CA 1
ATOM 2258 C C . LYS A 1 267 ? 4.047 -27.828 7.859 1 96.25 267 LYS A C 1
ATOM 2260 O O . LYS A 1 267 ? 4 -26.906 8.68 1 96.25 267 LYS A O 1
ATOM 2265 N N . PHE A 1 268 ? 3.074 -28.562 7.59 1 97.44 268 PHE A N 1
ATOM 2266 C CA . PHE A 1 268 ? 1.801 -28.391 8.281 1 97.44 268 PHE A CA 1
ATOM 2267 C C . PHE A 1 268 ? 1.788 -29.172 9.586 1 97.44 268 PHE A C 1
ATOM 2269 O O . PHE A 1 268 ? 2.283 -30.297 9.648 1 97.44 268 PHE A O 1
ATOM 2276 N N . ASN A 1 269 ? 1.268 -28.594 10.602 1 97.25 269 ASN A N 1
ATOM 2277 C CA . ASN A 1 269 ? 1.146 -29.203 11.922 1 97.25 269 ASN A CA 1
ATOM 2278 C C . ASN A 1 269 ? -0.04 -30.156 11.984 1 97.25 269 ASN A C 1
ATOM 2280 O O . ASN A 1 269 ? -1.172 -29.734 12.227 1 97.25 269 ASN A O 1
ATOM 2284 N N . ARG A 1 270 ? 0.273 -31.406 11.797 1 95.31 270 ARG A N 1
ATOM 2285 C CA . ARG A 1 270 ? -0.813 -32.375 11.789 1 95.31 270 ARG A CA 1
ATOM 2286 C C . ARG A 1 270 ? -0.349 -33.719 12.352 1 95.31 270 ARG A C 1
ATOM 2288 O O . ARG A 1 270 ? 0.832 -34.062 12.258 1 95.31 270 ARG A O 1
ATOM 2295 N N . SER A 1 271 ? -1.297 -34.375 13.023 1 94.06 271 SER A N 1
ATOM 2296 C CA . SER A 1 271 ? -1.106 -35.719 13.555 1 94.06 271 SER A CA 1
ATOM 2297 C C . SER A 1 271 ? -2.4 -36.531 13.492 1 94.06 271 SER A C 1
ATOM 2299 O O . SER A 1 271 ? -3.479 -36 13.773 1 94.06 271 SER A O 1
ATOM 2301 N N . ASN A 1 272 ? -2.252 -37.781 13.102 1 92.12 272 ASN A N 1
ATOM 2302 C CA . ASN A 1 272 ? -3.377 -38.719 13.055 1 92.12 272 ASN A CA 1
ATOM 2303 C C . ASN A 1 272 ? -4.531 -38.156 12.227 1 92.12 272 ASN A C 1
ATOM 2305 O O . ASN A 1 272 ? -5.684 -38.188 12.664 1 92.12 272 ASN A O 1
ATOM 2309 N N . GLY A 1 273 ? -4.207 -37.469 11.141 1 91.25 273 GLY A N 1
ATOM 2310 C CA . GLY A 1 273 ? -5.219 -37 10.211 1 91.25 273 GLY A CA 1
ATOM 2311 C C . GLY A 1 273 ? -5.875 -35.688 10.664 1 91.25 273 GLY A C 1
ATOM 2312 O O . GLY A 1 273 ? -6.844 -35.25 10.055 1 91.25 273 GLY A O 1
ATOM 2313 N N . GLU A 1 274 ? -5.309 -35.125 11.711 1 95.06 274 GLU A N 1
ATOM 2314 C CA . GLU A 1 274 ? -5.895 -33.906 12.234 1 95.06 274 GLU A CA 1
ATOM 2315 C C . GLU A 1 274 ? -4.902 -32.75 12.172 1 95.06 274 GLU A C 1
ATOM 2317 O O . GLU A 1 274 ? -3.748 -32.906 12.586 1 95.06 274 GLU A O 1
ATOM 2322 N N . LEU A 1 275 ? -5.367 -31.609 11.664 1 96.81 275 LEU A N 1
ATOM 2323 C CA . LEU A 1 275 ? -4.559 -30.406 11.656 1 96.81 275 LEU A CA 1
ATOM 2324 C C . LEU A 1 275 ? -4.637 -29.672 12.992 1 96.81 275 LEU A C 1
ATOM 2326 O O . LEU A 1 275 ? -5.73 -29.484 13.531 1 96.81 275 LEU A O 1
ATOM 2330 N N . HIS A 1 276 ? -3.512 -29.297 13.438 1 97.19 276 HIS A N 1
ATOM 2331 C CA . HIS A 1 276 ? -3.438 -28.578 14.711 1 97.19 276 HIS A CA 1
ATOM 2332 C C . HIS A 1 276 ? -3.18 -27.094 14.492 1 97.19 276 HIS A C 1
ATOM 2334 O O . HIS A 1 276 ? -2.389 -26.719 13.625 1 97.19 276 HIS A O 1
ATOM 2340 N N . LEU A 1 277 ? -3.863 -26.266 15.25 1 97.19 277 LEU A N 1
ATOM 2341 C CA . LEU A 1 277 ? -3.766 -24.812 15.156 1 97.19 277 LEU A CA 1
ATOM 2342 C C . LEU A 1 277 ? -3.135 -24.219 16.422 1 97.19 277 LEU A C 1
ATOM 2344 O O . LEU A 1 277 ? -3.693 -23.312 17.031 1 97.19 277 LEU A O 1
ATOM 2348 N N . ASP A 1 278 ? -1.939 -24.656 16.766 1 96.06 278 ASP A N 1
ATOM 2349 C CA . ASP A 1 278 ? -1.262 -24.281 18 1 96.06 278 ASP A CA 1
ATOM 2350 C C . ASP A 1 278 ? -0.689 -22.875 17.922 1 96.06 278 ASP A C 1
ATOM 2352 O O . ASP A 1 278 ? -0.729 -22.125 18.891 1 96.06 278 ASP A O 1
ATOM 2356 N N . GLU A 1 279 ? -0.165 -22.578 16.781 1 94.5 279 GLU A N 1
ATOM 2357 C CA . GLU A 1 279 ? 0.375 -21.234 16.531 1 94.5 279 GLU A CA 1
ATOM 2358 C C . GLU A 1 279 ? -0.352 -20.562 15.367 1 94.5 279 GLU A C 1
ATOM 2360 O O . GLU A 1 279 ? -0.986 -21.234 14.547 1 94.5 279 GLU A O 1
ATOM 2365 N N . PHE A 1 280 ? -0.202 -19.281 15.344 1 95.12 280 PHE A N 1
ATOM 2366 C CA . PHE A 1 280 ? -0.87 -18.547 14.266 1 95.12 280 PHE A CA 1
ATOM 2367 C C . PHE A 1 280 ? -0.282 -18.922 12.914 1 95.12 280 PHE A C 1
ATOM 2369 O O . PHE A 1 280 ? -0.986 -18.922 11.898 1 95.12 280 PHE A O 1
ATOM 2376 N N . GLU A 1 281 ? 0.933 -19.344 12.953 1 94.56 281 GLU A N 1
ATOM 2377 C CA . GLU A 1 281 ? 1.576 -19.812 11.727 1 94.56 281 GLU A CA 1
ATOM 2378 C C . GLU A 1 281 ? 0.849 -21.016 11.141 1 94.56 281 GLU A C 1
ATOM 2380 O O . GLU A 1 281 ? 0.789 -21.188 9.922 1 94.56 281 GLU A O 1
ATOM 2385 N N . ASP A 1 282 ? 0.3 -21.828 11.945 1 97.12 282 ASP A N 1
ATOM 2386 C CA . ASP A 1 282 ? -0.486 -22.969 11.484 1 97.12 282 ASP A CA 1
ATOM 2387 C C . ASP A 1 282 ? -1.725 -22.5 10.719 1 97.12 282 ASP A C 1
ATOM 2389 O O . ASP A 1 282 ? -2.059 -23.062 9.672 1 97.12 282 ASP A O 1
ATOM 2393 N N . VAL A 1 283 ? -2.314 -21.438 11.242 1 97.19 283 VAL A N 1
ATOM 2394 C CA . VAL A 1 283 ? -3.504 -20.875 10.625 1 97.19 283 VAL A CA 1
ATOM 2395 C C . VAL A 1 283 ? -3.146 -20.281 9.266 1 97.19 283 VAL A C 1
ATOM 2397 O O . VAL A 1 283 ? -3.82 -20.562 8.266 1 97.19 283 VAL A O 1
ATOM 2400 N N . LYS A 1 284 ? -2.082 -19.625 9.219 1 95.69 284 LYS A N 1
ATOM 2401 C CA . LYS A 1 284 ? -1.649 -18.969 7.988 1 95.69 284 LYS A CA 1
ATOM 2402 C C . LYS A 1 284 ? -1.391 -19.984 6.887 1 95.69 284 LYS A C 1
ATOM 2404 O O . LYS A 1 284 ? -1.795 -19.797 5.738 1 95.69 284 LYS A O 1
ATOM 2409 N N . LYS A 1 285 ? -0.753 -21.031 7.234 1 96.69 285 LYS A N 1
ATOM 2410 C CA . LYS A 1 285 ? -0.422 -22.062 6.254 1 96.69 285 LYS A CA 1
ATOM 2411 C C . LYS A 1 285 ? -1.684 -22.688 5.66 1 96.69 285 LYS A C 1
ATOM 2413 O O . LYS A 1 285 ? -1.756 -22.922 4.453 1 96.69 285 LYS A O 1
ATOM 2418 N N . ILE A 1 286 ? -2.611 -22.875 6.496 1 97.12 286 ILE A N 1
ATOM 2419 C CA . ILE A 1 286 ? -3.861 -23.469 6.051 1 97.12 286 ILE A CA 1
ATOM 2420 C C . ILE A 1 286 ? -4.609 -22.5 5.141 1 97.12 286 ILE A C 1
ATOM 2422 O O . ILE A 1 286 ? -5.086 -22.891 4.07 1 97.12 286 ILE A O 1
ATOM 2426 N N . LEU A 1 287 ? -4.688 -21.266 5.543 1 97.31 287 LEU A N 1
ATOM 2427 C CA . LEU A 1 287 ? -5.344 -20.25 4.715 1 97.31 287 LEU A CA 1
ATOM 2428 C C . LEU A 1 287 ? -4.633 -20.094 3.377 1 97.31 287 LEU A C 1
ATOM 2430 O O . LEU A 1 287 ? -5.277 -19.953 2.336 1 97.31 287 LEU A O 1
ATOM 2434 N N . ASN A 1 288 ? -3.322 -20.156 3.402 1 96.94 288 ASN A N 1
ATOM 2435 C CA . ASN A 1 288 ? -2.547 -20.062 2.17 1 96.94 288 ASN A CA 1
ATOM 2436 C C . ASN A 1 288 ? -2.834 -21.234 1.239 1 96.94 288 ASN A C 1
ATOM 2438 O O . ASN A 1 288 ? -2.969 -21.062 0.028 1 96.94 288 ASN A O 1
ATOM 2442 N N . LEU A 1 289 ? -2.914 -22.391 1.819 1 97.62 289 LEU A N 1
ATOM 2443 C CA . LEU A 1 289 ? -3.217 -23.594 1.038 1 97.62 289 LEU A CA 1
ATOM 2444 C C . LEU A 1 289 ? -4.59 -23.469 0.379 1 97.62 289 LEU A C 1
ATOM 2446 O O . LEU A 1 289 ? -4.715 -23.656 -0.834 1 97.62 289 LEU A O 1
ATOM 2450 N N . LEU A 1 290 ? -5.539 -23.094 1.131 1 96.69 290 LEU A N 1
ATOM 2451 C CA . LEU A 1 290 ? -6.926 -23.078 0.674 1 96.69 290 LEU A CA 1
ATOM 2452 C C . LEU A 1 290 ? -7.152 -21.953 -0.321 1 96.69 290 LEU A C 1
ATOM 2454 O O . LEU A 1 290 ? -8.016 -22.047 -1.195 1 96.69 290 LEU A O 1
ATOM 2458 N N . ASN A 1 291 ? -6.359 -20.906 -0.25 1 96.75 291 ASN A N 1
ATOM 2459 C CA . ASN A 1 291 ? -6.508 -19.766 -1.148 1 96.75 291 ASN A CA 1
ATOM 2460 C C . ASN A 1 291 ? -5.625 -19.906 -2.385 1 96.75 291 ASN A C 1
ATOM 2462 O O . ASN A 1 291 ? -5.449 -18.938 -3.139 1 96.75 291 ASN A O 1
ATOM 2466 N N . ASP A 1 292 ? -4.953 -21.031 -2.523 1 96.75 292 ASP A N 1
ATOM 2467 C CA . ASP A 1 292 ? -4.07 -21.281 -3.658 1 96.75 292 ASP A CA 1
ATOM 2468 C C . ASP A 1 292 ? -2.936 -20.266 -3.707 1 96.75 292 ASP A C 1
ATOM 2470 O O . ASP A 1 292 ? -2.637 -19.703 -4.77 1 96.75 292 ASP A O 1
ATOM 2474 N N . ASP A 1 293 ? -2.361 -19.938 -2.559 1 96.81 293 ASP A N 1
ATOM 2475 C CA . ASP A 1 293 ? -1.306 -18.938 -2.471 1 96.81 293 ASP A CA 1
ATOM 2476 C C . ASP A 1 293 ? 0.05 -19.531 -2.844 1 96.81 293 ASP A C 1
ATOM 2478 O O . ASP A 1 293 ? 1.009 -18.797 -3.094 1 96.81 293 ASP A O 1
ATOM 2482 N N . TYR A 1 294 ? 0.176 -20.797 -2.697 1 97.69 294 TYR A N 1
ATOM 2483 C CA . TYR A 1 294 ? 1.406 -21.469 -3.1 1 97.69 294 TYR A CA 1
ATOM 2484 C C . TYR A 1 294 ? 1.434 -21.703 -4.605 1 97.69 294 TYR A C 1
ATOM 2486 O O . TYR A 1 294 ? 0.671 -22.516 -5.125 1 97.69 294 TYR A O 1
ATOM 2494 N N . LEU A 1 295 ? 2.361 -21.031 -5.203 1 97.5 295 LEU A N 1
ATOM 2495 C CA . LEU A 1 295 ? 2.424 -21 -6.66 1 97.5 295 LEU A CA 1
ATOM 2496 C C . LEU A 1 295 ? 3.785 -21.469 -7.16 1 97.5 295 LEU A C 1
ATOM 2498 O O . LEU A 1 295 ? 4.734 -21.562 -6.379 1 97.5 295 LEU A O 1
ATOM 2502 N N . GLU A 1 296 ? 3.771 -21.797 -8.453 1 97.19 296 GLU A N 1
ATOM 2503 C CA . GLU A 1 296 ? 5.012 -22.172 -9.117 1 97.19 296 GLU A CA 1
ATOM 2504 C C . GLU A 1 296 ? 5.25 -21.344 -10.375 1 97.19 296 GLU A C 1
ATOM 2506 O O . GLU A 1 296 ? 4.312 -21.078 -11.133 1 97.19 296 GLU A O 1
ATOM 2511 N N . GLY A 1 297 ? 6.473 -20.906 -10.539 1 96.5 297 GLY A N 1
ATOM 2512 C CA . GLY A 1 297 ? 6.781 -20.234 -11.789 1 96.5 297 GLY A CA 1
ATOM 2513 C C . GLY A 1 297 ? 6.566 -21.094 -13.016 1 96.5 297 GLY A C 1
ATOM 2514 O O . GLY A 1 297 ? 7.047 -22.234 -13.062 1 96.5 297 GLY A O 1
ATOM 2515 N N . ILE A 1 298 ? 5.883 -20.562 -13.938 1 96.62 298 ILE A N 1
ATOM 2516 C CA . ILE A 1 298 ? 5.633 -21.344 -15.148 1 96.62 298 ILE A CA 1
ATOM 2517 C C . ILE A 1 298 ? 6.953 -21.641 -15.852 1 96.62 298 ILE A C 1
ATOM 2519 O O . ILE A 1 298 ? 7.141 -22.734 -16.391 1 96.62 298 ILE A O 1
ATOM 2523 N N . LEU A 1 299 ? 7.887 -20.75 -15.773 1 95.88 299 LEU A N 1
ATOM 2524 C CA . LEU A 1 299 ? 9.172 -20.906 -16.453 1 95.88 299 LEU A CA 1
ATOM 2525 C C . LEU A 1 299 ? 10.211 -21.5 -15.508 1 95.88 299 LEU A C 1
ATOM 2527 O O . LEU A 1 299 ? 10.812 -22.531 -15.812 1 95.88 299 LEU A O 1
ATOM 2531 N N . SER A 1 300 ? 10.422 -20.906 -14.32 1 94.75 300 SER A N 1
ATOM 2532 C CA . SER A 1 300 ? 11.492 -21.297 -13.406 1 94.75 300 SER A CA 1
ATOM 2533 C C . SER A 1 300 ? 11.148 -22.578 -12.664 1 94.75 300 SER A C 1
ATOM 2535 O O . SER A 1 300 ? 12.031 -23.266 -12.133 1 94.75 300 SER A O 1
ATOM 2537 N N . GLN A 1 301 ? 9.859 -22.844 -12.469 1 94.25 301 GLN A N 1
ATOM 2538 C CA . GLN A 1 301 ? 9.344 -23.953 -11.688 1 94.25 301 GLN A CA 1
ATOM 2539 C C . GLN A 1 301 ? 9.711 -23.812 -10.211 1 94.25 301 GLN A C 1
ATOM 2541 O O . GLN A 1 301 ? 9.617 -24.766 -9.438 1 94.25 301 GLN A O 1
ATOM 2546 N N . LYS A 1 302 ? 10.133 -22.594 -9.867 1 94.81 302 LYS A N 1
ATOM 2547 C CA . LYS A 1 302 ? 10.398 -22.297 -8.461 1 94.81 302 LYS A CA 1
ATOM 2548 C C . LYS A 1 302 ? 9.094 -22.047 -7.699 1 94.81 302 LYS A C 1
ATOM 2550 O O . LYS A 1 302 ? 8.172 -21.422 -8.227 1 94.81 302 LYS A O 1
ATOM 2555 N N . PRO A 1 303 ? 9.102 -22.5 -6.5 1 96.56 303 PRO A N 1
ATOM 2556 C CA . PRO A 1 303 ? 7.914 -22.234 -5.684 1 96.56 303 PRO A CA 1
ATOM 2557 C C . PRO A 1 303 ? 7.91 -20.844 -5.074 1 96.56 303 PRO A C 1
ATOM 2559 O O . PRO A 1 303 ? 8.953 -20.344 -4.645 1 96.56 303 PRO A O 1
ATOM 2562 N N . PHE A 1 304 ? 6.762 -20.219 -5.098 1 96.12 304 PHE A N 1
ATOM 2563 C CA . PHE A 1 304 ? 6.535 -18.906 -4.52 1 96.12 304 PHE A CA 1
ATOM 2564 C C . PHE A 1 304 ? 5.285 -18.906 -3.646 1 96.12 304 PHE A C 1
ATOM 2566 O O . PHE A 1 304 ? 4.48 -19.828 -3.707 1 96.12 304 PHE A O 1
ATOM 2573 N N . LYS A 1 305 ? 5.191 -17.906 -2.824 1 95.38 305 LYS A N 1
ATOM 2574 C CA . LYS A 1 305 ? 3.98 -17.641 -2.053 1 95.38 305 LYS A CA 1
ATOM 2575 C C . LYS A 1 305 ? 3.504 -16.203 -2.266 1 95.38 305 LYS A C 1
ATOM 2577 O O . LYS A 1 305 ? 4.309 -15.266 -2.262 1 95.38 305 LYS A O 1
ATOM 2582 N N . THR A 1 306 ? 2.209 -16.094 -2.52 1 93.88 306 THR A N 1
ATOM 2583 C CA . THR A 1 306 ? 1.604 -14.766 -2.596 1 93.88 306 THR A CA 1
ATOM 2584 C C . THR A 1 306 ? 0.086 -14.852 -2.463 1 93.88 306 THR A C 1
ATOM 2586 O O . THR A 1 306 ? -0.522 -15.836 -2.889 1 93.88 306 THR A O 1
ATOM 2589 N N . SER A 1 307 ? -0.418 -13.82 -1.804 1 90.94 307 SER A N 1
ATOM 2590 C CA . SER A 1 307 ? -1.873 -13.711 -1.763 1 90.94 307 SER A CA 1
ATOM 2591 C C . SER A 1 307 ? -2.375 -12.672 -2.76 1 90.94 307 SER A C 1
ATOM 2593 O O . SER A 1 307 ? -3.576 -12.586 -3.027 1 90.94 307 SER A O 1
ATOM 2595 N N . ASN A 1 308 ? -1.5 -11.891 -3.189 1 91.19 308 ASN A N 1
ATOM 2596 C CA . ASN A 1 308 ? -1.814 -10.805 -4.117 1 91.19 308 ASN A CA 1
ATOM 2597 C C . ASN A 1 308 ? -1.598 -11.227 -5.566 1 91.19 308 ASN A C 1
ATOM 2599 O O . ASN A 1 308 ? -0.537 -10.977 -6.141 1 91.19 308 ASN A O 1
ATOM 2603 N N . LYS A 1 309 ? -2.588 -11.852 -6.156 1 92.75 309 LYS A N 1
ATOM 2604 C CA . LYS A 1 309 ? -2.469 -12.422 -7.496 1 92.75 309 LYS A CA 1
ATOM 2605 C C . LYS A 1 309 ? -3.723 -12.156 -8.32 1 92.75 309 LYS A C 1
ATOM 2607 O O . LYS A 1 309 ? -4.824 -12.078 -7.781 1 92.75 309 LYS A O 1
ATOM 2612 N N . ILE A 1 310 ? -3.467 -12.055 -9.602 1 91.75 310 ILE A N 1
ATOM 2613 C CA . ILE A 1 310 ? -4.562 -11.805 -10.531 1 91.75 310 ILE A CA 1
ATOM 2614 C C . ILE A 1 310 ? -4.762 -13.016 -11.438 1 91.75 310 ILE A C 1
ATOM 2616 O O . ILE A 1 310 ? -3.789 -13.594 -11.938 1 91.75 310 ILE A O 1
ATOM 2620 N N . ASP A 1 311 ? -5.996 -13.305 -11.664 1 89.81 311 ASP A N 1
ATOM 2621 C CA . ASP A 1 311 ? -6.32 -14.406 -12.562 1 89.81 311 ASP A CA 1
ATOM 2622 C C . ASP A 1 311 ? -6.02 -14.039 -14.016 1 89.81 311 ASP A C 1
ATOM 2624 O O . ASP A 1 311 ? -6.27 -12.906 -14.438 1 89.81 311 ASP A O 1
ATOM 2628 N N . LEU A 1 312 ? -5.457 -15.039 -14.688 1 91.19 312 LEU A N 1
ATOM 2629 C CA . LEU A 1 312 ? -5.184 -14.828 -16.109 1 91.19 312 LEU A CA 1
ATOM 2630 C C . LEU A 1 312 ? -6.211 -15.555 -16.969 1 91.19 312 LEU A C 1
ATOM 2632 O O . LEU A 1 312 ? -6.613 -16.672 -16.656 1 91.19 312 LEU A O 1
ATOM 2636 N N . MET B 1 1 ? 14.453 -6.98 15.328 1 91.88 1 MET B N 1
ATOM 2637 C CA . MET B 1 1 ? 13.648 -5.812 15.68 1 91.88 1 MET B CA 1
ATOM 2638 C C . MET B 1 1 ? 13.438 -5.734 17.188 1 91.88 1 MET B C 1
ATOM 2640 O O . MET B 1 1 ? 13.375 -4.645 17.766 1 91.88 1 MET B O 1
ATOM 2644 N N . ASN B 1 2 ? 13.586 -6.871 17.844 1 93.19 2 ASN B N 1
ATOM 2645 C CA . ASN B 1 2 ? 13.422 -6.895 19.281 1 93.19 2 ASN B CA 1
ATOM 2646 C C . ASN B 1 2 ? 14.523 -6.098 19.984 1 93.19 2 ASN B C 1
ATOM 2648 O O . ASN B 1 2 ? 14.258 -5.391 20.953 1 93.19 2 ASN B O 1
ATOM 2652 N N . ASN B 1 3 ? 15.688 -6.254 19.422 1 94.44 3 ASN B N 1
ATOM 2653 C CA . ASN B 1 3 ? 16.812 -5.523 20 1 94.44 3 ASN B CA 1
ATOM 2654 C C . ASN B 1 3 ? 16.594 -4.012 19.922 1 94.44 3 ASN B C 1
ATOM 2656 O O . ASN B 1 3 ? 16.828 -3.297 20.891 1 94.44 3 ASN B O 1
ATOM 2660 N N . ILE B 1 4 ? 16.141 -3.549 18.812 1 96.19 4 ILE B N 1
ATOM 2661 C CA . ILE B 1 4 ? 15.891 -2.123 18.625 1 96.19 4 ILE B CA 1
ATOM 2662 C C . ILE B 1 4 ? 14.766 -1.672 19.547 1 96.19 4 ILE B C 1
ATOM 2664 O O . ILE B 1 4 ? 14.836 -0.589 20.141 1 96.19 4 ILE B O 1
ATOM 2668 N N . LEU B 1 5 ? 13.758 -2.51 19.688 1 96.88 5 LEU B N 1
ATOM 2669 C CA . LEU B 1 5 ? 12.641 -2.211 20.562 1 96.88 5 LEU B CA 1
ATOM 2670 C C . LEU B 1 5 ? 13.125 -1.969 22 1 96.88 5 LEU B C 1
ATOM 2672 O O . LEU B 1 5 ? 12.719 -0.992 22.625 1 96.88 5 LEU B O 1
ATOM 2676 N N . GLU B 1 6 ? 13.961 -2.809 22.469 1 96.62 6 GLU B N 1
ATOM 2677 C CA . GLU B 1 6 ? 14.508 -2.689 23.812 1 96.62 6 GLU B CA 1
ATOM 2678 C C . GLU B 1 6 ? 15.359 -1.428 23.953 1 96.62 6 GLU B C 1
ATOM 2680 O O . GLU B 1 6 ? 15.266 -0.722 24.953 1 96.62 6 GLU B O 1
ATOM 2685 N N . LYS B 1 7 ? 16.125 -1.226 22.969 1 96.94 7 LYS B N 1
ATOM 2686 C CA . LYS B 1 7 ? 16.984 -0.043 22.984 1 96.94 7 LYS B CA 1
ATOM 2687 C C . LYS B 1 7 ? 16.141 1.236 23.047 1 96.94 7 LYS B C 1
ATOM 2689 O O . LYS B 1 7 ? 16.453 2.143 23.828 1 96.94 7 LYS B O 1
ATOM 2694 N N . VAL B 1 8 ? 15.109 1.325 22.203 1 96.88 8 VAL B N 1
ATOM 2695 C CA . VAL B 1 8 ? 14.242 2.496 22.172 1 96.88 8 VAL B CA 1
ATOM 2696 C C . VAL B 1 8 ? 13.602 2.693 23.547 1 96.88 8 VAL B C 1
ATOM 2698 O O . VAL B 1 8 ? 13.523 3.818 24.047 1 96.88 8 VAL B O 1
ATOM 2701 N N . TYR B 1 9 ? 13.234 1.63 24.109 1 95.56 9 TYR B N 1
ATOM 2702 C CA . TYR B 1 9 ? 12.594 1.676 25.422 1 95.56 9 TYR B CA 1
ATOM 2703 C C . TYR B 1 9 ? 13.531 2.256 26.469 1 95.56 9 TYR B C 1
ATOM 2705 O O . TYR B 1 9 ? 13.109 3.039 27.328 1 95.56 9 TYR B O 1
ATOM 2713 N N . ASN B 1 10 ? 14.727 1.985 26.359 1 95.19 10 ASN B N 1
ATOM 2714 C CA . ASN B 1 10 ? 15.695 2.322 27.391 1 95.19 10 ASN B CA 1
ATOM 2715 C C . ASN B 1 10 ? 16.203 3.752 27.25 1 95.19 10 ASN B C 1
ATOM 2717 O O . ASN B 1 10 ? 16.844 4.289 28.156 1 95.19 10 ASN B O 1
ATOM 2721 N N . ILE B 1 11 ? 15.945 4.363 26.203 1 97.06 11 ILE B N 1
ATOM 2722 C CA . ILE B 1 11 ? 16.438 5.719 25.984 1 97.06 11 ILE B CA 1
ATOM 2723 C C . ILE B 1 11 ? 15.453 6.727 26.578 1 97.06 11 ILE B C 1
ATOM 2725 O O . ILE B 1 11 ? 14.242 6.629 26.359 1 97.06 11 ILE B O 1
ATOM 2729 N N . LYS B 1 12 ? 15.984 7.684 27.297 1 96.75 12 LYS B N 1
ATOM 2730 C CA . LYS B 1 12 ? 15.156 8.734 27.891 1 96.75 12 LYS B CA 1
ATOM 2731 C C . LYS B 1 12 ? 14.789 9.789 26.844 1 96.75 12 LYS B C 1
ATOM 2733 O O . LYS B 1 12 ? 15.562 10.047 25.922 1 96.75 12 LYS B O 1
ATOM 2738 N N . PRO B 1 13 ? 13.719 10.461 27.016 1 95.5 13 PRO B N 1
ATOM 2739 C CA . PRO B 1 13 ? 13.25 11.461 26.047 1 95.5 13 PRO B CA 1
ATOM 2740 C C . PRO B 1 13 ? 14.266 12.578 25.812 1 95.5 13 PRO B C 1
ATOM 2742 O O . PRO B 1 13 ? 14.391 13.07 24.703 1 95.5 13 PRO B O 1
ATOM 2745 N N . LYS B 1 14 ? 15.031 12.945 26.797 1 95.62 14 LYS B N 1
ATOM 2746 C CA . LYS B 1 14 ? 15.969 14.055 26.672 1 95.62 14 LYS B CA 1
ATOM 2747 C C . LYS B 1 14 ? 17.078 13.734 25.672 1 95.62 14 LYS B C 1
ATOM 2749 O O . LYS B 1 14 ? 17.812 14.625 25.234 1 95.62 14 LYS B O 1
ATOM 2754 N N . HIS B 1 15 ? 17.219 12.477 25.344 1 96.75 15 HIS B N 1
ATOM 2755 C CA . HIS B 1 15 ? 18.281 12.039 24.438 1 96.75 15 HIS B CA 1
ATOM 2756 C C . HIS B 1 15 ? 17.75 11.883 23.016 1 96.75 15 HIS B C 1
ATOM 2758 O O . HIS B 1 15 ? 18.406 11.297 22.156 1 96.75 15 HIS B O 1
ATOM 2764 N N . VAL B 1 16 ? 16.531 12.344 22.75 1 95.56 16 VAL B N 1
ATOM 2765 C CA . VAL B 1 16 ? 15.93 12.312 21.422 1 95.56 16 VAL B CA 1
ATOM 2766 C C . VAL B 1 16 ? 16.156 13.648 20.719 1 95.56 16 VAL B C 1
ATOM 2768 O O . VAL B 1 16 ? 15.875 14.711 21.281 1 95.56 16 VAL B O 1
ATOM 2771 N N . ASN B 1 17 ? 16.656 13.602 19.516 1 94 17 ASN B N 1
ATOM 2772 C CA . ASN B 1 17 ? 16.906 14.781 18.688 1 94 17 ASN B CA 1
ATOM 2773 C C . ASN B 1 17 ? 16.297 14.641 17.297 1 94 17 ASN B C 1
ATOM 2775 O O . ASN B 1 17 ? 16.344 13.562 16.703 1 94 17 ASN B O 1
ATOM 2779 N N . LEU B 1 18 ? 15.719 15.734 16.859 1 92.88 18 LEU B N 1
ATOM 2780 C CA . LEU B 1 18 ? 15.125 15.758 15.523 1 92.88 18 LEU B CA 1
ATOM 2781 C C . LEU B 1 18 ? 15.945 16.625 14.586 1 92.88 18 LEU B C 1
ATOM 2783 O O . LEU B 1 18 ? 16.391 17.719 14.961 1 92.88 18 LEU B O 1
ATOM 2787 N N . TYR B 1 19 ? 16.141 16.125 13.43 1 94.25 19 TYR B N 1
ATOM 2788 C CA . TYR B 1 19 ? 16.812 16.859 12.375 1 94.25 19 TYR B CA 1
ATOM 2789 C C . TYR B 1 19 ? 15.938 16.984 11.133 1 94.25 19 TYR B C 1
ATOM 2791 O O . TYR B 1 19 ? 15.242 16.031 10.766 1 94.25 19 TYR B O 1
ATOM 2799 N N . LEU B 1 20 ? 15.992 18.125 10.508 1 92.62 20 LEU B N 1
ATOM 2800 C CA . LEU B 1 20 ? 15.203 18.406 9.312 1 92.62 20 LEU B CA 1
ATOM 2801 C C . LEU B 1 20 ? 16.094 18.516 8.086 1 92.62 20 LEU B C 1
ATOM 2803 O O . LEU B 1 20 ? 17.078 19.266 8.102 1 92.62 20 LEU B O 1
ATOM 2807 N N . PHE B 1 21 ? 15.727 17.75 7.082 1 94.5 21 PHE B N 1
ATOM 2808 C CA . PHE B 1 21 ? 16.422 17.844 5.805 1 94.5 21 PHE B CA 1
ATOM 2809 C C . PHE B 1 21 ? 15.586 18.625 4.793 1 94.5 21 PHE B C 1
ATOM 2811 O O . PHE B 1 21 ? 14.367 18.453 4.719 1 94.5 21 PHE B O 1
ATOM 2818 N N . SER B 1 22 ? 16.25 19.469 4.059 1 92.62 22 SER B N 1
ATOM 2819 C CA . SER B 1 22 ? 15.578 20.219 3.008 1 92.62 22 SER B CA 1
ATOM 2820 C C . SER B 1 22 ? 16.359 20.156 1.698 1 92.62 22 SER B C 1
ATOM 2822 O O . SER B 1 22 ? 17.578 20 1.704 1 92.62 22 SER B O 1
ATOM 2824 N N . LYS B 1 23 ? 15.609 20.156 0.615 1 92.69 23 LYS B N 1
ATOM 2825 C CA . LYS B 1 23 ? 16.281 20.188 -0.683 1 92.69 23 LYS B CA 1
ATOM 2826 C C . LYS B 1 23 ? 15.383 20.812 -1.747 1 92.69 23 LYS B C 1
ATOM 2828 O O . LYS B 1 23 ? 14.164 20.938 -1.553 1 92.69 23 LYS B O 1
ATOM 2833 N N . ALA B 1 24 ? 16.031 21.203 -2.816 1 90 24 ALA B N 1
ATOM 2834 C CA . ALA B 1 24 ? 15.281 21.672 -3.975 1 90 24 ALA B CA 1
ATOM 2835 C C . ALA B 1 24 ? 14.703 20.5 -4.762 1 90 24 ALA B C 1
ATOM 2837 O O . ALA B 1 24 ? 15.258 19.391 -4.758 1 90 24 ALA B O 1
ATOM 2838 N N . LYS B 1 25 ? 13.633 20.781 -5.418 1 83.44 25 LYS B N 1
ATOM 2839 C CA . LYS B 1 25 ? 12.984 19.734 -6.211 1 83.44 25 LYS B CA 1
ATOM 2840 C C . LYS B 1 25 ? 13.93 19.188 -7.273 1 83.44 25 LYS B C 1
ATOM 2842 O O . LYS B 1 25 ? 14.562 19.953 -8.008 1 83.44 25 LYS B O 1
ATOM 2847 N N . GLY B 1 26 ? 14.086 17.906 -7.289 1 79.12 26 GLY B N 1
ATOM 2848 C CA . GLY B 1 26 ? 14.867 17.25 -8.32 1 79.12 26 GLY B CA 1
ATOM 2849 C C . GLY B 1 26 ? 16.359 17.297 -8.055 1 79.12 26 GLY B C 1
ATOM 2850 O O . GLY B 1 26 ? 17.141 16.75 -8.844 1 79.12 26 GLY B O 1
ATOM 2851 N N . LYS B 1 27 ? 16.75 17.906 -6.98 1 83.69 27 LYS B N 1
ATOM 2852 C CA . LYS B 1 27 ? 18.188 18.016 -6.699 1 83.69 27 LYS B CA 1
ATOM 2853 C C . LYS B 1 27 ? 18.625 16.969 -5.699 1 83.69 27 LYS B C 1
ATOM 2855 O O . LYS B 1 27 ? 17.812 16.438 -4.941 1 83.69 27 LYS B O 1
ATOM 2860 N N . ILE B 1 28 ? 19.906 16.75 -5.711 1 84.62 28 ILE B N 1
ATOM 2861 C CA . ILE B 1 28 ? 20.5 15.758 -4.824 1 84.62 28 ILE B CA 1
ATOM 2862 C C . ILE B 1 28 ? 21 16.438 -3.553 1 84.62 28 ILE B C 1
ATOM 2864 O O . ILE B 1 28 ? 20.969 15.852 -2.469 1 84.62 28 ILE B O 1
ATOM 2868 N N . GLU B 1 29 ? 21.422 17.656 -3.785 1 90.94 29 GLU B N 1
ATOM 2869 C CA . GLU B 1 29 ? 21.984 18.391 -2.658 1 90.94 29 GLU B CA 1
ATOM 2870 C C . GLU B 1 29 ? 20.891 18.781 -1.66 1 90.94 29 GLU B C 1
ATOM 2872 O O . GLU B 1 29 ? 19.781 19.156 -2.055 1 90.94 29 GLU B O 1
ATOM 2877 N N . TYR B 1 30 ? 21.281 18.656 -0.415 1 95.38 30 TYR B N 1
ATOM 2878 C CA . TYR B 1 30 ? 20.328 18.953 0.646 1 95.38 30 TYR B CA 1
ATOM 2879 C C . TYR B 1 30 ? 20.969 19.797 1.739 1 95.38 30 TYR B C 1
ATOM 2881 O O . TYR B 1 30 ? 22.188 19.984 1.75 1 95.38 30 TYR B O 1
ATOM 2889 N N . GLU B 1 31 ? 20.141 20.406 2.527 1 94.88 31 GLU B N 1
ATOM 2890 C CA . GLU B 1 31 ? 20.531 21.078 3.766 1 94.88 31 GLU B CA 1
ATOM 2891 C C . GLU B 1 31 ? 19.938 20.375 4.98 1 94.88 31 GLU B C 1
ATOM 2893 O O . GLU B 1 31 ? 18.875 19.75 4.887 1 94.88 31 GLU B O 1
ATOM 2898 N N . ILE B 1 32 ? 20.703 20.5 6.098 1 96 32 ILE B N 1
ATOM 2899 C CA . ILE B 1 32 ? 20.234 19.859 7.32 1 96 32 ILE B CA 1
ATOM 2900 C C . ILE B 1 32 ? 20.141 20.891 8.438 1 96 32 ILE B C 1
ATOM 2902 O O . ILE B 1 32 ? 20.984 21.797 8.531 1 96 32 ILE B O 1
ATOM 2906 N N . PHE B 1 33 ? 19.109 20.75 9.258 1 93.44 33 PHE B N 1
ATOM 2907 C CA . PHE B 1 33 ? 18.891 21.625 10.406 1 93.44 33 PHE B CA 1
ATOM 2908 C C . PHE B 1 33 ? 18.656 20.812 11.672 1 93.44 33 PHE B C 1
ATOM 2910 O O . PHE B 1 33 ? 17.984 19.766 11.633 1 93.44 33 PHE B O 1
ATOM 2917 N N . SER B 1 34 ? 19.172 21.344 12.75 1 93.25 34 SER B N 1
ATOM 2918 C CA . SER B 1 34 ? 18.75 20.844 14.055 1 93.25 34 SER B CA 1
ATOM 2919 C C . SER B 1 34 ? 17.516 21.562 14.562 1 93.25 34 SER B C 1
ATOM 2921 O O . SER B 1 34 ? 17.203 22.656 14.102 1 93.25 34 SER B O 1
ATOM 2923 N N . THR B 1 35 ? 16.688 20.938 15.422 1 87.19 35 THR B N 1
ATOM 2924 C CA . THR B 1 35 ? 15.492 21.578 15.945 1 87.19 35 THR B CA 1
ATOM 2925 C C . THR B 1 35 ? 15.672 21.953 17.406 1 87.19 35 THR B C 1
ATOM 2927 O O . THR B 1 35 ? 14.977 22.828 17.922 1 87.19 35 THR B O 1
ATOM 2930 N N . LYS B 1 36 ? 16.5 21.328 18.141 1 82.62 36 LYS B N 1
ATOM 2931 C CA . LYS B 1 36 ? 16.781 21.531 19.562 1 82.62 36 LYS B CA 1
ATOM 2932 C C . LYS B 1 36 ? 15.492 21.609 20.375 1 82.62 36 LYS B C 1
ATOM 2934 O O . LYS B 1 36 ? 15.32 22.547 21.172 1 82.62 36 LYS B O 1
ATOM 2939 N N . ILE B 1 37 ? 14.617 20.797 20.094 1 83.25 37 ILE B N 1
ATOM 2940 C CA . ILE B 1 37 ? 13.383 20.703 20.859 1 83.25 37 ILE B CA 1
ATOM 2941 C C . ILE B 1 37 ? 13.703 20.359 22.312 1 83.25 37 ILE B C 1
ATOM 2943 O O . ILE B 1 37 ? 14.414 19.391 22.578 1 83.25 37 ILE B O 1
ATOM 2947 N N . THR B 1 38 ? 13.141 21.25 23.219 1 83.25 38 THR B N 1
ATOM 2948 C CA . THR B 1 38 ? 13.414 21.031 24.625 1 83.25 38 THR B CA 1
ATOM 2949 C C . THR B 1 38 ? 12.172 20.5 25.344 1 83.25 38 THR B C 1
ATOM 2951 O O . THR B 1 38 ? 12.242 20.094 26.5 1 83.25 38 THR B O 1
ATOM 2954 N N . ASP B 1 39 ? 11.062 20.5 24.672 1 84.88 39 ASP B N 1
ATOM 2955 C CA . ASP B 1 39 ? 9.82 19.984 25.25 1 84.88 39 ASP B CA 1
ATOM 2956 C C . ASP B 1 39 ? 9.891 18.484 25.453 1 84.88 39 ASP B C 1
ATOM 2958 O O . ASP B 1 39 ? 9.727 17.719 24.5 1 84.88 39 ASP B O 1
ATOM 2962 N N . LEU B 1 40 ? 9.945 18.078 26.672 1 88.75 40 LEU B N 1
ATOM 2963 C CA . LEU B 1 40 ? 10.141 16.672 27 1 88.75 40 LEU B CA 1
ATOM 2964 C C . LEU B 1 40 ? 8.898 15.844 26.656 1 88.75 40 LEU B C 1
ATOM 2966 O O . LEU B 1 40 ? 9.008 14.664 26.312 1 88.75 40 LEU B O 1
ATOM 2970 N N . GLU B 1 41 ? 7.801 16.453 26.75 1 85.12 41 GLU B N 1
ATOM 2971 C CA . GLU B 1 41 ? 6.57 15.758 26.406 1 85.12 41 GLU B CA 1
ATOM 2972 C C . GLU B 1 41 ? 6.531 15.406 24.922 1 85.12 41 GLU B C 1
ATOM 2974 O O . GLU B 1 41 ? 6.176 14.289 24.547 1 85.12 41 GLU B O 1
ATOM 2979 N N . MET B 1 42 ? 6.945 16.359 24.141 1 83.31 42 MET B N 1
ATOM 2980 C CA . MET B 1 42 ? 7.008 16.141 22.688 1 83.31 42 MET B CA 1
ATOM 2981 C C . MET B 1 42 ? 8.008 15.039 22.359 1 83.31 42 MET B C 1
ATOM 2983 O O . MET B 1 42 ? 7.711 14.141 21.562 1 83.31 42 MET B O 1
ATOM 2987 N N . LEU B 1 43 ? 9.086 15.094 22.984 1 88.88 43 LEU B N 1
ATOM 2988 C CA . LEU B 1 43 ? 10.133 14.117 22.734 1 88.88 43 LEU B CA 1
ATOM 2989 C C . LEU B 1 43 ? 9.688 12.719 23.172 1 88.88 43 LEU B C 1
ATOM 2991 O O . LEU B 1 43 ? 9.992 11.734 22.5 1 88.88 43 LEU B O 1
ATOM 2995 N N . SER B 1 44 ? 8.953 12.672 24.203 1 90.75 44 SER B N 1
ATOM 2996 C CA . SER B 1 44 ? 8.422 11.406 24.688 1 90.75 44 SER B CA 1
ATOM 2997 C C . SER B 1 44 ? 7.406 10.82 23.703 1 90.75 44 SER B C 1
ATOM 2999 O O . SER B 1 44 ? 7.34 9.602 23.531 1 90.75 44 SER B O 1
ATOM 3001 N N . GLU B 1 45 ? 6.695 11.695 23.094 1 86.12 45 GLU B N 1
ATOM 3002 C CA . GLU B 1 45 ? 5.703 11.25 22.125 1 86.12 45 GLU B CA 1
ATOM 3003 C C . GLU B 1 45 ? 6.367 10.617 20.906 1 86.12 45 GLU B C 1
ATOM 3005 O O . GLU B 1 45 ? 5.895 9.602 20.391 1 86.12 45 GLU B O 1
ATOM 3010 N N . PHE B 1 46 ? 7.469 11.188 20.5 1 87.12 46 PHE B N 1
ATOM 3011 C CA . PHE B 1 46 ? 8.211 10.625 19.375 1 87.12 46 PHE B CA 1
ATOM 3012 C C . PHE B 1 46 ? 8.727 9.227 19.719 1 87.12 46 PHE B C 1
ATOM 3014 O O . PHE B 1 46 ? 8.547 8.289 18.938 1 87.12 46 PHE B O 1
ATOM 3021 N N . LYS B 1 47 ? 9.258 9.195 20.828 1 93.25 47 LYS B N 1
ATOM 3022 C CA . LYS B 1 47 ? 9.805 7.926 21.281 1 93.25 47 LYS B CA 1
ATOM 3023 C C . LYS B 1 47 ? 8.719 6.859 21.375 1 93.25 47 LYS B C 1
ATOM 3025 O O . LYS B 1 47 ? 8.898 5.734 20.906 1 93.25 47 LYS B O 1
ATOM 3030 N N . THR B 1 48 ? 7.66 7.23 21.906 1 92.44 48 THR B N 1
ATOM 3031 C CA . THR B 1 48 ? 6.551 6.305 22.109 1 92.44 48 THR B CA 1
ATOM 3032 C C . THR B 1 48 ? 5.992 5.84 20.766 1 92.44 48 THR B C 1
ATOM 3034 O O . THR B 1 48 ? 5.656 4.668 20.594 1 92.44 48 THR B O 1
ATOM 3037 N N . ALA B 1 49 ? 5.906 6.762 19.844 1 90.44 49 ALA B N 1
ATOM 3038 C CA . ALA B 1 49 ? 5.41 6.414 18.516 1 90.44 49 ALA B CA 1
ATOM 3039 C C . ALA B 1 49 ? 6.309 5.379 17.844 1 90.44 49 ALA B C 1
ATOM 3041 O O . ALA B 1 49 ? 5.824 4.398 17.281 1 90.44 49 ALA B O 1
ATOM 3042 N N . ILE B 1 50 ? 7.531 5.578 17.984 1 94.94 50 ILE B N 1
ATOM 3043 C CA . ILE B 1 50 ? 8.5 4.664 17.391 1 94.94 50 ILE B CA 1
ATOM 3044 C C . ILE B 1 50 ? 8.43 3.307 18.094 1 94.94 50 ILE B C 1
ATOM 3046 O O . ILE B 1 50 ? 8.359 2.268 17.422 1 94.94 50 ILE B O 1
ATOM 3050 N N . HIS B 1 51 ? 8.391 3.383 19.391 1 96.62 51 HIS B N 1
ATOM 3051 C CA . HIS B 1 51 ? 8.305 2.158 20.172 1 96.62 51 HIS B CA 1
ATOM 3052 C C . HIS B 1 51 ? 7.051 1.363 19.828 1 96.62 51 HIS B C 1
ATOM 3054 O O . HIS B 1 51 ? 7.121 0.152 19.609 1 96.62 51 HIS B O 1
ATOM 3060 N N . SER B 1 52 ? 5.977 2.041 19.75 1 95.12 52 SER B N 1
ATOM 3061 C CA . SER B 1 52 ? 4.695 1.397 19.469 1 95.12 52 SER B CA 1
ATOM 3062 C C . SER B 1 52 ? 4.68 0.781 18.078 1 95.12 52 SER B C 1
ATOM 3064 O O . SER B 1 52 ? 4.156 -0.319 17.875 1 95.12 52 SER B O 1
ATOM 3066 N N . GLN B 1 53 ? 5.207 1.458 17.125 1 94.81 53 GLN B N 1
ATOM 3067 C CA . GLN B 1 53 ? 5.246 0.934 15.766 1 94.81 53 GLN B CA 1
ATOM 3068 C C . GLN B 1 53 ? 6.035 -0.372 15.703 1 94.81 53 GLN B C 1
ATOM 3070 O O . GLN B 1 53 ? 5.57 -1.354 15.125 1 94.81 53 GLN B O 1
ATOM 3075 N N . ILE B 1 54 ? 7.184 -0.346 16.344 1 96.88 54 ILE B N 1
ATOM 3076 C CA . ILE B 1 54 ? 8.023 -1.54 16.344 1 96.88 54 ILE B CA 1
ATOM 3077 C C . ILE B 1 54 ? 7.312 -2.668 17.078 1 96.88 54 ILE B C 1
ATOM 3079 O O . ILE B 1 54 ? 7.266 -3.805 16.609 1 96.88 54 ILE B O 1
ATOM 3083 N N . HIS B 1 55 ? 6.766 -2.287 18.172 1 96.81 55 HIS B N 1
ATOM 3084 C CA . HIS B 1 55 ? 6.035 -3.256 18.984 1 96.81 55 HIS B CA 1
ATOM 3085 C C . HIS B 1 55 ? 4.887 -3.879 18.203 1 96.81 55 HIS B C 1
ATOM 3087 O O . HIS B 1 55 ? 4.668 -5.09 18.266 1 96.81 55 HIS B O 1
ATOM 3093 N N . ASP B 1 56 ? 4.199 -3.1 17.484 1 94.5 56 ASP B N 1
ATOM 3094 C CA . ASP B 1 56 ? 3.068 -3.574 16.688 1 94.5 56 ASP B CA 1
ATOM 3095 C C . ASP B 1 56 ? 3.523 -4.574 15.633 1 94.5 56 ASP B C 1
ATOM 3097 O O . ASP B 1 56 ? 2.869 -5.598 15.414 1 94.5 56 ASP B O 1
ATOM 3101 N N . TYR B 1 57 ? 4.621 -4.305 15.023 1 94.69 57 TYR B N 1
ATOM 3102 C CA . TYR B 1 57 ? 5.129 -5.211 14 1 94.69 57 TYR B CA 1
ATOM 3103 C C . TYR B 1 57 ? 5.578 -6.531 14.609 1 94.69 57 TYR B C 1
ATOM 3105 O O . TYR B 1 57 ? 5.418 -7.59 14 1 94.69 57 TYR B O 1
ATOM 3113 N N . ILE B 1 58 ? 6.078 -6.461 15.781 1 95.12 58 ILE B N 1
ATOM 3114 C CA . ILE B 1 58 ? 6.605 -7.648 16.438 1 95.12 58 ILE B CA 1
ATOM 3115 C C . ILE B 1 58 ? 5.453 -8.516 16.938 1 95.12 58 ILE B C 1
ATOM 3117 O O . ILE B 1 58 ? 5.512 -9.75 16.844 1 95.12 58 ILE B O 1
ATOM 3121 N N . THR B 1 59 ? 4.418 -7.898 17.406 1 93.88 59 THR B N 1
ATOM 3122 C CA . THR B 1 59 ? 3.383 -8.641 18.109 1 93.88 59 THR B CA 1
ATOM 3123 C C . THR B 1 59 ? 2.238 -9.008 17.172 1 93.88 59 THR B C 1
ATOM 3125 O O . THR B 1 59 ? 1.427 -9.883 17.5 1 93.88 59 THR B O 1
ATOM 3128 N N . ASN B 1 60 ? 2.156 -8.289 16.109 1 92.38 60 ASN B N 1
ATOM 3129 C CA . ASN B 1 60 ? 1.093 -8.594 15.164 1 92.38 60 ASN B CA 1
ATOM 3130 C C . ASN B 1 60 ? 1.286 -9.977 14.531 1 92.38 60 ASN B C 1
ATOM 3132 O O . ASN B 1 60 ? 2.275 -10.211 13.836 1 92.38 60 ASN B O 1
ATOM 3136 N N . GLU B 1 61 ? 0.317 -10.797 14.609 1 90.62 61 GLU B N 1
ATOM 3137 C CA . GLU B 1 61 ? 0.391 -12.172 14.141 1 90.62 61 GLU B CA 1
ATOM 3138 C C . GLU B 1 61 ? 0.439 -12.242 12.617 1 90.62 61 GLU B C 1
ATOM 3140 O O . GLU B 1 61 ? 0.944 -13.211 12.047 1 90.62 61 GLU B O 1
ATOM 3145 N N . GLU B 1 62 ? 0.041 -11.25 12.016 1 90.56 62 GLU B N 1
ATOM 3146 C CA . GLU B 1 62 ? -0.011 -11.234 10.555 1 90.56 62 GLU B CA 1
ATOM 3147 C C . GLU B 1 62 ? 1.329 -10.812 9.961 1 90.56 62 GLU B C 1
ATOM 3149 O O . GLU B 1 62 ? 1.572 -11.008 8.766 1 90.56 62 GLU B O 1
ATOM 3154 N N . THR B 1 63 ? 2.127 -10.219 10.781 1 90.81 63 THR B N 1
ATOM 3155 C CA . THR B 1 63 ? 3.418 -9.75 10.297 1 90.81 63 THR B CA 1
ATOM 3156 C C . THR B 1 63 ? 4.371 -10.914 10.078 1 90.81 63 THR B C 1
ATOM 3158 O O . THR B 1 63 ? 4.43 -11.836 10.891 1 90.81 63 THR B O 1
ATOM 3161 N N . GLU B 1 64 ? 5.086 -10.828 8.977 1 87.12 64 GLU B N 1
ATOM 3162 C CA . GLU B 1 64 ? 6.094 -11.836 8.664 1 87.12 64 GLU B CA 1
ATOM 3163 C C . GLU B 1 64 ? 7.453 -11.461 9.25 1 87.12 64 GLU B C 1
ATOM 3165 O O . GLU B 1 64 ? 7.668 -10.312 9.641 1 87.12 64 GLU B O 1
ATOM 3170 N N . ASP B 1 65 ? 8.266 -12.508 9.328 1 88.62 65 ASP B N 1
ATOM 3171 C CA . ASP B 1 65 ? 9.656 -12.203 9.672 1 88.62 65 ASP B CA 1
ATOM 3172 C C . ASP B 1 65 ? 10.289 -11.281 8.641 1 88.62 65 ASP B C 1
ATOM 3174 O O . ASP B 1 65 ? 10.008 -11.391 7.441 1 88.62 65 ASP B O 1
ATOM 3178 N N . PRO B 1 66 ? 11.086 -10.383 9.141 1 94.5 66 PRO B N 1
ATOM 3179 C CA . PRO B 1 66 ? 11.727 -9.469 8.188 1 94.5 66 PRO B CA 1
ATOM 3180 C C . PRO B 1 66 ? 12.469 -10.203 7.07 1 94.5 66 PRO B C 1
ATOM 3182 O O . PRO B 1 66 ? 13.133 -11.211 7.328 1 94.5 66 PRO B O 1
ATOM 3185 N N . ILE B 1 67 ? 12.359 -9.734 5.902 1 94.5 67 ILE B N 1
ATOM 3186 C CA . ILE B 1 67 ? 13.039 -10.336 4.762 1 94.5 67 ILE B CA 1
ATOM 3187 C C . ILE B 1 67 ? 14.031 -9.352 4.168 1 94.5 67 ILE B C 1
ATOM 3189 O O . ILE B 1 67 ? 13.984 -8.156 4.469 1 94.5 67 ILE B O 1
ATOM 3193 N N . ASP B 1 68 ? 14.914 -9.898 3.359 1 95.81 68 ASP B N 1
ATOM 3194 C CA . ASP B 1 68 ? 15.852 -9.023 2.672 1 95.81 68 ASP B CA 1
ATOM 3195 C C . ASP B 1 68 ? 15.133 -8.109 1.688 1 95.81 68 ASP B C 1
ATOM 3197 O O . ASP B 1 68 ? 14.109 -8.484 1.11 1 95.81 68 ASP B O 1
ATOM 3201 N N . TYR B 1 69 ? 15.734 -7.016 1.476 1 96.19 69 TYR B N 1
ATOM 3202 C CA . TYR B 1 69 ? 15.133 -5.973 0.654 1 96.19 69 TYR B CA 1
ATOM 3203 C C . TYR B 1 69 ? 14.906 -6.465 -0.771 1 96.19 69 TYR B C 1
ATOM 3205 O O . TYR B 1 69 ? 15.828 -6.969 -1.413 1 96.19 69 TYR B O 1
ATOM 3213 N N . ASN B 1 70 ? 13.703 -6.359 -1.171 1 95.06 70 ASN B N 1
ATOM 3214 C CA . ASN B 1 70 ? 13.219 -6.57 -2.529 1 95.06 70 ASN B CA 1
ATOM 3215 C C . ASN B 1 70 ? 12.289 -5.441 -2.975 1 95.06 70 ASN B C 1
ATOM 3217 O O . ASN B 1 70 ? 11.188 -5.293 -2.445 1 95.06 70 ASN B O 1
ATOM 3221 N N . PRO B 1 71 ? 12.734 -4.68 -3.953 1 95.25 71 PRO B N 1
ATOM 3222 C CA . PRO B 1 71 ? 11.984 -3.479 -4.32 1 95.25 71 PRO B CA 1
ATOM 3223 C C . PRO B 1 71 ? 10.602 -3.797 -4.879 1 95.25 71 PRO B C 1
ATOM 3225 O O . PRO B 1 71 ? 9.758 -2.904 -4.996 1 95.25 71 PRO B O 1
ATOM 3228 N N . LEU B 1 72 ? 10.344 -5.031 -5.18 1 93.56 72 LEU B N 1
ATOM 3229 C CA . LEU B 1 72 ? 9.062 -5.379 -5.793 1 93.56 72 LEU B CA 1
ATOM 3230 C C . LEU B 1 72 ? 8.039 -5.758 -4.734 1 93.56 72 LEU B C 1
ATOM 3232 O O . LEU B 1 72 ? 6.84 -5.836 -5.023 1 93.56 72 LEU B O 1
ATOM 3236 N N . ILE B 1 73 ? 8.516 -5.98 -3.592 1 91.44 73 ILE B N 1
ATOM 3237 C CA . ILE B 1 73 ? 7.613 -6.387 -2.523 1 91.44 73 ILE B CA 1
ATOM 3238 C C . ILE B 1 73 ? 6.949 -5.152 -1.91 1 91.44 73 ILE B C 1
ATOM 3240 O O . ILE B 1 73 ? 7.637 -4.227 -1.475 1 91.44 73 ILE B O 1
ATOM 3244 N N . ASN B 1 74 ? 5.715 -5.156 -1.973 1 86.75 74 ASN B N 1
ATOM 3245 C CA . ASN B 1 74 ? 4.898 -4.121 -1.35 1 86.75 74 ASN B CA 1
ATOM 3246 C C . ASN B 1 74 ? 3.777 -4.723 -0.508 1 86.75 74 ASN B C 1
ATOM 3248 O O . ASN B 1 74 ? 2.703 -5.031 -1.027 1 86.75 74 ASN B O 1
ATOM 3252 N N . ASP B 1 75 ? 4.035 -4.875 0.694 1 87.69 75 ASP B N 1
ATOM 3253 C CA . ASP B 1 75 ? 3.102 -5.453 1.654 1 87.69 75 ASP B CA 1
ATOM 3254 C C . ASP B 1 75 ? 3.279 -4.832 3.037 1 87.69 75 ASP B C 1
ATOM 3256 O O . ASP B 1 75 ? 4.379 -4.844 3.594 1 87.69 75 ASP B O 1
ATOM 3260 N N . LYS B 1 76 ? 2.203 -4.355 3.51 1 86 76 LYS B N 1
ATOM 3261 C CA . LYS B 1 76 ? 2.281 -3.617 4.766 1 86 76 LYS B CA 1
ATOM 3262 C C . LYS B 1 76 ? 2.617 -4.547 5.93 1 86 76 LYS B C 1
ATOM 3264 O O . LYS B 1 76 ? 2.982 -4.086 7.012 1 86 76 LYS B O 1
ATOM 3269 N N . TYR B 1 77 ? 2.502 -5.852 5.719 1 89.44 77 TYR B N 1
ATOM 3270 C CA . TYR B 1 77 ? 2.758 -6.809 6.793 1 89.44 77 TYR B CA 1
ATOM 3271 C C . TYR B 1 77 ? 4.164 -7.387 6.684 1 89.44 77 TYR B C 1
ATOM 3273 O O . TYR B 1 77 ? 4.535 -8.273 7.453 1 89.44 77 TYR B O 1
ATOM 3281 N N . ILE B 1 78 ? 4.867 -6.863 5.77 1 92.38 78 ILE B N 1
ATOM 3282 C CA . ILE B 1 78 ? 6.227 -7.359 5.594 1 92.38 78 ILE B CA 1
ATOM 3283 C C . ILE B 1 78 ? 7.227 -6.242 5.879 1 92.38 78 ILE B C 1
ATOM 3285 O O . ILE B 1 78 ? 7.25 -5.227 5.184 1 92.38 78 ILE B O 1
ATOM 3289 N N . VAL B 1 79 ? 8 -6.508 6.871 1 96.38 79 VAL B N 1
ATOM 3290 C CA . VAL B 1 79 ? 9.148 -5.641 7.133 1 96.38 79 VAL B CA 1
ATOM 3291 C C . VAL B 1 79 ? 10.359 -6.145 6.352 1 96.38 79 VAL B C 1
ATOM 3293 O O . VAL B 1 79 ? 10.641 -7.344 6.328 1 96.38 79 VAL B O 1
ATOM 3296 N N . GLN B 1 80 ? 11 -5.223 5.691 1 97.25 80 GLN B N 1
ATOM 3297 C CA . GLN B 1 80 ? 12.219 -5.602 4.98 1 97.25 80 GLN B CA 1
ATOM 3298 C C . GLN B 1 80 ? 13.461 -5.07 5.684 1 97.25 80 GLN B C 1
ATOM 3300 O O . GLN B 1 80 ? 13.359 -4.234 6.586 1 97.25 80 GLN B O 1
ATOM 3305 N N . LYS B 1 81 ? 14.57 -5.645 5.328 1 97.94 81 LYS B N 1
ATOM 3306 C CA . LYS B 1 81 ? 15.828 -5.23 5.945 1 97.94 81 LYS B CA 1
ATOM 3307 C C . LYS B 1 81 ? 16.938 -5.129 4.91 1 97.94 81 LYS B C 1
ATOM 3309 O O . LYS B 1 81 ? 16.922 -5.82 3.891 1 97.94 81 LYS B O 1
ATOM 3314 N N . ILE B 1 82 ? 17.859 -4.309 5.191 1 98 82 ILE B N 1
ATOM 3315 C CA . ILE B 1 82 ? 19.031 -4.109 4.352 1 98 82 ILE B CA 1
ATOM 3316 C C . ILE B 1 82 ? 20.234 -3.701 5.211 1 98 82 ILE B C 1
ATOM 3318 O O . ILE B 1 82 ? 20.062 -3.027 6.234 1 98 82 ILE B O 1
ATOM 3322 N N . GLU B 1 83 ? 21.375 -4.133 4.836 1 97.69 83 GLU B N 1
ATOM 3323 C CA . GLU B 1 83 ? 22.562 -3.699 5.555 1 97.69 83 GLU B CA 1
ATOM 3324 C C . GLU B 1 83 ? 22.828 -2.209 5.355 1 97.69 83 GLU B C 1
ATOM 3326 O O . GLU B 1 83 ? 22.781 -1.712 4.227 1 97.69 83 GLU B O 1
ATOM 3331 N N . CYS B 1 84 ? 23.156 -1.548 6.387 1 97.56 84 CYS B N 1
ATOM 3332 C CA . CYS B 1 84 ? 23.344 -0.103 6.32 1 97.56 84 CYS B CA 1
ATOM 3333 C C . CYS B 1 84 ? 24.516 0.252 5.41 1 97.56 84 CYS B C 1
ATOM 3335 O O . CYS B 1 84 ? 24.5 1.3 4.762 1 97.56 84 CYS B O 1
ATOM 3337 N N . GLY B 1 85 ? 25.469 -0.619 5.336 1 95.12 85 GLY B N 1
ATOM 3338 C CA . GLY B 1 85 ? 26.609 -0.394 4.469 1 95.12 85 GLY B CA 1
ATOM 3339 C C . GLY B 1 85 ? 26.25 -0.289 3 1 95.12 85 GLY B C 1
ATOM 3340 O O . GLY B 1 85 ? 27 0.262 2.199 1 95.12 85 GLY B O 1
ATOM 3341 N N . GLU B 1 86 ? 25.078 -0.776 2.627 1 94 86 GLU B N 1
ATOM 3342 C CA . GLU B 1 86 ? 24.609 -0.75 1.242 1 94 86 GLU B CA 1
ATOM 3343 C C . GLU B 1 86 ? 23.953 0.581 0.91 1 94 86 GLU B C 1
ATOM 3345 O O . GLU B 1 86 ? 23.625 0.847 -0.25 1 94 86 GLU B O 1
ATOM 3350 N N . LEU B 1 87 ? 23.781 1.392 1.937 1 96.5 87 LEU B N 1
ATOM 3351 C CA . LEU B 1 87 ? 23.141 2.684 1.763 1 96.5 87 LEU B CA 1
ATOM 3352 C C . LEU B 1 87 ? 24.172 3.805 1.66 1 96.5 87 LEU B C 1
ATOM 3354 O O . LEU B 1 87 ? 24.594 4.355 2.678 1 96.5 87 LEU B O 1
ATOM 3358 N N . SER B 1 88 ? 24.391 4.188 0.531 1 91.12 88 SER B N 1
ATOM 3359 C CA . SER B 1 88 ? 25.469 5.148 0.282 1 91.12 88 SER B CA 1
ATOM 3360 C C . SER B 1 88 ? 25.156 6.5 0.914 1 91.12 88 SER B C 1
ATOM 3362 O O . SER B 1 88 ? 26.031 7.16 1.456 1 91.12 88 SER B O 1
ATOM 3364 N N . ARG B 1 89 ? 23.953 6.93 0.914 1 94.12 89 ARG B N 1
ATOM 3365 C CA . ARG B 1 89 ? 23.562 8.242 1.417 1 94.12 89 ARG B CA 1
ATOM 3366 C C . ARG B 1 89 ? 23.562 8.266 2.941 1 94.12 89 ARG B C 1
ATOM 3368 O O . ARG B 1 89 ? 23.641 9.336 3.549 1 94.12 89 ARG B O 1
ATOM 3375 N N . LEU B 1 90 ? 23.484 7.129 3.541 1 97.25 90 LEU B N 1
ATOM 3376 C CA . LEU B 1 90 ? 23.312 7.074 4.988 1 97.25 90 LEU B CA 1
ATOM 3377 C C . LEU B 1 90 ? 24.562 7.617 5.691 1 97.25 90 LEU B C 1
ATOM 3379 O O . LEU B 1 90 ? 24.453 8.406 6.637 1 97.25 90 LEU B O 1
ATOM 3383 N N . SER B 1 91 ? 25.688 7.203 5.215 1 94.56 91 SER B N 1
ATOM 3384 C CA . SER B 1 91 ? 26.922 7.676 5.824 1 94.56 91 SER B CA 1
ATOM 3385 C C . SER B 1 91 ? 27.016 9.195 5.773 1 94.56 91 SER B C 1
ATOM 3387 O O . SER B 1 91 ? 27.422 9.828 6.754 1 94.56 91 SER B O 1
ATOM 3389 N N . LYS B 1 92 ? 26.641 9.68 4.668 1 95.44 92 LYS B N 1
ATOM 3390 C CA . LYS B 1 92 ? 26.672 11.133 4.512 1 95.44 92 LYS B CA 1
ATOM 3391 C C . LYS B 1 92 ? 25.672 11.805 5.453 1 95.44 92 LYS B C 1
ATOM 3393 O O . LYS B 1 92 ? 25.969 12.836 6.059 1 95.44 92 LYS B O 1
ATOM 3398 N N . PHE B 1 93 ? 24.469 11.297 5.566 1 97.5 93 PHE B N 1
ATOM 3399 C CA . PHE B 1 93 ? 23.469 11.812 6.496 1 97.5 93 PHE B CA 1
ATOM 3400 C C . PHE B 1 93 ? 24.016 11.852 7.914 1 97.5 93 PHE B C 1
ATOM 3402 O O . PHE B 1 93 ? 23.891 12.852 8.617 1 97.5 93 PHE B O 1
ATOM 3409 N N . ILE B 1 94 ? 24.672 10.75 8.297 1 96.94 94 ILE B N 1
ATOM 3410 C CA . ILE B 1 94 ? 25.203 10.617 9.648 1 96.94 94 ILE B CA 1
ATOM 3411 C C . ILE B 1 94 ? 26.297 11.656 9.883 1 96.94 94 ILE B C 1
ATOM 3413 O O . ILE B 1 94 ? 26.312 12.344 10.906 1 96.94 94 ILE B O 1
ATOM 3417 N N . ASP B 1 95 ? 27.125 11.781 8.891 1 96.56 95 ASP B N 1
ATOM 3418 C CA . ASP B 1 95 ? 28.203 12.758 8.992 1 96.56 95 ASP B CA 1
ATOM 3419 C C . ASP B 1 95 ? 27.656 14.172 9.164 1 96.56 95 ASP B C 1
ATOM 3421 O O . ASP B 1 95 ? 28.141 14.938 10 1 96.56 95 ASP B O 1
ATOM 3425 N N . ASP B 1 96 ? 26.688 14.5 8.43 1 97 96 ASP B N 1
ATOM 3426 C CA . ASP B 1 96 ? 26.109 15.844 8.461 1 97 96 ASP B CA 1
ATOM 3427 C C . ASP B 1 96 ? 25.406 16.109 9.789 1 97 96 ASP B C 1
ATOM 3429 O O . ASP B 1 96 ? 25.422 17.234 10.297 1 97 96 ASP B O 1
ATOM 3433 N N . ILE B 1 97 ? 24.828 15.133 10.367 1 96.25 97 ILE B N 1
ATOM 3434 C CA . ILE B 1 97 ? 24.172 15.242 11.664 1 96.25 97 ILE B CA 1
ATOM 3435 C C . ILE B 1 97 ? 25.219 15.492 12.75 1 96.25 97 ILE B C 1
ATOM 3437 O O . ILE B 1 97 ? 25 16.312 13.648 1 96.25 97 ILE B O 1
ATOM 3441 N N . GLU B 1 98 ? 26.281 14.828 12.617 1 94.19 98 GLU B N 1
ATOM 3442 C CA . GLU B 1 98 ? 27.328 14.898 13.625 1 94.19 98 GLU B CA 1
ATOM 3443 C C . GLU B 1 98 ? 28.062 16.234 13.578 1 94.19 98 GLU B C 1
ATOM 3445 O O . GLU B 1 98 ? 28.75 16.609 14.523 1 94.19 98 GLU B O 1
ATOM 3450 N N . ARG B 1 99 ? 27.906 16.922 12.516 1 94.81 99 ARG B N 1
ATOM 3451 C CA . ARG B 1 99 ? 28.578 18.203 12.359 1 94.81 99 ARG B CA 1
ATOM 3452 C C . ARG B 1 99 ? 27.797 19.312 13.062 1 94.81 99 ARG B C 1
ATOM 3454 O O . ARG B 1 99 ? 28.109 20.5 12.898 1 94.81 99 ARG B O 1
ATOM 3461 N N . ASP B 1 100 ? 26.844 19.016 13.781 1 89.12 100 ASP B N 1
ATOM 3462 C CA . ASP B 1 100 ? 26.047 19.938 14.578 1 89.12 100 ASP B CA 1
ATOM 3463 C C . ASP B 1 100 ? 25.453 21.047 13.703 1 89.12 100 ASP B C 1
ATOM 3465 O O . ASP B 1 100 ? 25.797 22.219 13.875 1 89.12 100 ASP B O 1
ATOM 3469 N N . PRO B 1 101 ? 24.578 20.719 12.883 1 94.69 101 PRO B N 1
ATOM 3470 C CA . PRO B 1 101 ? 23.984 21.703 11.977 1 94.69 101 PRO B CA 1
ATOM 3471 C C . PRO B 1 101 ? 23.281 22.844 12.711 1 94.69 101 PRO B C 1
ATOM 3473 O O . PRO B 1 101 ? 23 22.719 13.906 1 94.69 101 PRO B O 1
ATOM 3476 N N . ILE B 1 102 ? 23.031 23.906 11.992 1 92.88 102 ILE B N 1
ATOM 3477 C CA . ILE B 1 102 ? 22.406 25.094 12.57 1 92.88 102 ILE B CA 1
ATOM 3478 C C . ILE B 1 102 ? 20.953 24.781 12.93 1 92.88 102 ILE B C 1
ATOM 3480 O O . ILE B 1 102 ? 20.344 23.875 12.359 1 92.88 102 ILE B O 1
ATOM 3484 N N . ILE B 1 103 ? 20.469 25.578 13.859 1 91.88 103 ILE B N 1
ATOM 3485 C CA . ILE B 1 103 ? 19.094 25.406 14.305 1 91.88 103 ILE B CA 1
ATOM 3486 C C . ILE B 1 103 ? 18.125 25.906 13.219 1 91.88 103 ILE B C 1
ATOM 3488 O O . ILE B 1 103 ? 18.359 26.953 12.617 1 91.88 103 ILE B O 1
ATOM 3492 N N . TYR B 1 104 ? 17.125 25.172 13.039 1 88.25 104 TYR B N 1
ATOM 3493 C CA . TYR B 1 104 ? 16.125 25.5 12.023 1 88.25 104 TYR B CA 1
ATOM 3494 C C . TYR B 1 104 ? 15.43 26.812 12.359 1 88.25 104 TYR B C 1
ATOM 3496 O O . TYR B 1 104 ? 15.055 27.047 13.508 1 88.25 104 TYR B O 1
ATOM 3504 N N . SER B 1 105 ? 15.328 27.594 11.352 1 82.69 105 SER B N 1
ATOM 3505 C CA . SER B 1 105 ? 14.406 28.719 11.328 1 82.69 105 SER B CA 1
ATOM 3506 C C . SER B 1 105 ? 13.859 28.969 9.922 1 82.69 105 SER B C 1
ATOM 3508 O O . SER B 1 105 ? 14.547 28.703 8.938 1 82.69 105 SER B O 1
ATOM 3510 N N . GLU B 1 106 ? 12.656 29.406 9.914 1 77.88 106 GLU B N 1
ATOM 3511 C CA . GLU B 1 106 ? 12.031 29.641 8.617 1 77.88 106 GLU B CA 1
A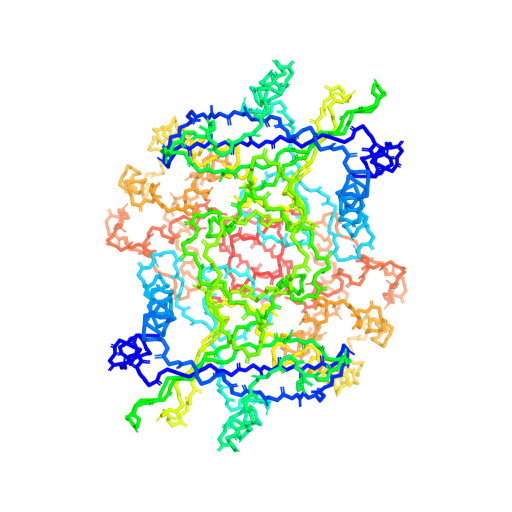TOM 3512 C C . GLU B 1 106 ? 12.867 30.594 7.77 1 77.88 106 GLU B C 1
ATOM 3514 O O . GLU B 1 106 ? 12.953 30.438 6.551 1 77.88 106 GLU B O 1
ATOM 3519 N N . THR B 1 107 ? 13.445 31.484 8.445 1 81.25 107 THR B N 1
ATOM 3520 C CA . THR B 1 107 ? 14.211 32.5 7.734 1 81.25 107 THR B CA 1
ATOM 3521 C C . THR B 1 107 ? 15.523 31.922 7.211 1 81.25 107 THR B C 1
ATOM 3523 O O . THR B 1 107 ? 16.141 32.5 6.305 1 81.25 107 THR B O 1
ATOM 3526 N N . LYS B 1 108 ? 15.914 30.844 7.781 1 86 108 LYS B N 1
ATOM 3527 C CA . LYS B 1 108 ? 17.188 30.25 7.391 1 86 108 LYS B CA 1
ATOM 3528 C C . LYS B 1 108 ? 17 29.234 6.27 1 86 108 LYS B C 1
ATOM 3530 O O . LYS B 1 108 ? 17.969 28.844 5.613 1 86 108 LYS B O 1
ATOM 3535 N N . LEU B 1 109 ? 15.82 28.812 6.109 1 86.44 109 LEU B N 1
ATOM 3536 C CA . LEU B 1 109 ? 15.516 27.859 5.051 1 86.44 109 LEU B CA 1
ATOM 3537 C C . LEU B 1 109 ? 15.602 28.516 3.68 1 86.44 109 LEU B C 1
ATOM 3539 O O . LEU B 1 109 ? 14.977 29.562 3.447 1 86.44 109 LEU B O 1
ATOM 3543 N N . ASP B 1 110 ? 16.359 27.875 2.863 1 86.94 110 ASP B N 1
ATOM 3544 C CA . ASP B 1 110 ? 16.406 28.344 1.482 1 86.94 110 ASP B CA 1
ATOM 3545 C C . ASP B 1 110 ? 15.016 28.344 0.847 1 86.94 110 ASP B C 1
ATOM 3547 O O . ASP B 1 110 ? 14.305 27.344 0.912 1 86.94 110 ASP B O 1
ATOM 3551 N N . LYS B 1 111 ? 14.68 29.375 0.171 1 83 111 LYS B N 1
ATOM 3552 C CA . LYS B 1 111 ? 13.352 29.547 -0.409 1 83 111 LYS B CA 1
ATOM 3553 C C . LYS B 1 111 ? 13.102 28.547 -1.532 1 83 111 LYS B C 1
ATOM 3555 O O . LYS B 1 111 ? 11.953 28.25 -1.87 1 83 111 LYS B O 1
ATOM 3560 N N . ARG B 1 112 ? 14.172 28.125 -2.076 1 86.31 112 ARG B N 1
ATOM 3561 C CA . ARG B 1 112 ? 14.055 27.172 -3.17 1 86.31 112 ARG B CA 1
ATOM 3562 C C . ARG B 1 112 ? 13.867 25.75 -2.639 1 86.31 112 ARG B C 1
ATOM 3564 O O . ARG B 1 112 ? 13.609 24.828 -3.408 1 86.31 112 ARG B O 1
ATOM 3571 N N . HIS B 1 113 ? 14.023 25.609 -1.275 1 88.56 113 HIS B N 1
ATOM 3572 C CA . HIS B 1 113 ? 13.977 24.297 -0.65 1 88.56 113 HIS B CA 1
ATOM 3573 C C . HIS B 1 113 ? 12.625 24.031 -0.006 1 88.56 113 HIS B C 1
ATOM 3575 O O . HIS B 1 113 ? 11.898 24.984 0.318 1 88.56 113 HIS B O 1
ATOM 3581 N N . SER B 1 114 ? 12.359 22.797 0.005 1 86.19 114 SER B N 1
ATOM 3582 C CA . SER B 1 114 ? 11.281 22.297 0.853 1 86.19 114 SER B CA 1
ATOM 3583 C C . SER B 1 114 ? 11.773 21.203 1.799 1 86.19 114 SER B C 1
ATOM 3585 O O . SER B 1 114 ? 12.711 20.469 1.477 1 86.19 114 SER B O 1
ATOM 3587 N N . LEU B 1 115 ? 11.18 21.219 2.934 1 88.5 115 LEU B N 1
ATOM 3588 C CA . LEU B 1 115 ? 11.508 20.125 3.844 1 88.5 115 LEU B CA 1
ATOM 3589 C C . LEU B 1 115 ? 11.172 18.781 3.217 1 88.5 115 LEU B C 1
ATOM 3591 O O . LEU B 1 115 ? 10.141 18.625 2.559 1 88.5 115 LEU B O 1
ATOM 3595 N N . TRP B 1 116 ? 12.062 17.859 3.502 1 90.69 116 TRP B N 1
ATOM 3596 C CA . TRP B 1 116 ? 12.031 16.625 2.732 1 90.69 116 TRP B CA 1
ATOM 3597 C C . TRP B 1 116 ? 11.969 15.414 3.654 1 90.69 116 TRP B C 1
ATOM 3599 O O . TRP B 1 116 ? 11.172 14.492 3.438 1 90.69 116 TRP B O 1
ATOM 3609 N N . ILE B 1 117 ? 12.828 15.383 4.656 1 93.81 117 ILE B N 1
ATOM 3610 C CA . ILE B 1 117 ? 13.008 14.25 5.562 1 93.81 117 ILE B CA 1
ATOM 3611 C C . ILE B 1 117 ? 13.133 14.758 7 1 93.81 117 ILE B C 1
ATOM 3613 O O . ILE B 1 117 ? 13.68 15.836 7.2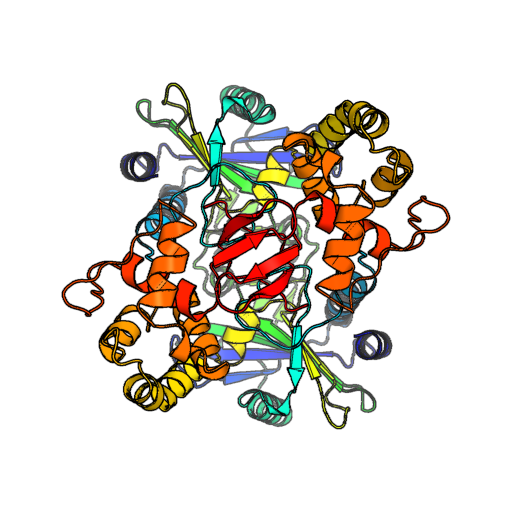38 1 93.81 117 ILE B O 1
ATOM 3617 N N . ILE B 1 118 ? 12.609 13.93 7.855 1 92.88 118 ILE B N 1
ATOM 3618 C CA . ILE B 1 118 ? 12.891 14.07 9.281 1 92.88 118 ILE B CA 1
ATOM 3619 C C . ILE B 1 118 ? 13.742 12.891 9.75 1 92.88 118 ILE B C 1
ATOM 3621 O O . ILE B 1 118 ? 13.391 11.734 9.508 1 92.88 118 ILE B O 1
ATOM 3625 N N . ALA B 1 119 ? 14.812 13.211 10.336 1 96.56 119 ALA B N 1
ATOM 3626 C CA . ALA B 1 119 ? 15.609 12.195 11.016 1 96.56 119 ALA B CA 1
ATOM 3627 C C . ALA B 1 119 ? 15.469 12.305 12.531 1 96.56 119 ALA B C 1
ATOM 3629 O O . ALA B 1 119 ? 15.547 13.406 13.086 1 96.56 119 ALA B O 1
ATOM 3630 N N . ILE B 1 120 ? 15.211 11.258 13.133 1 96 120 ILE B N 1
ATOM 3631 C CA . ILE B 1 120 ? 15.117 11.195 14.586 1 96 120 ILE B CA 1
ATOM 3632 C C . ILE B 1 120 ? 16.281 10.375 15.141 1 96 120 ILE B C 1
ATOM 3634 O O . ILE B 1 120 ? 16.375 9.172 14.891 1 96 120 ILE B O 1
ATOM 3638 N N . LEU B 1 121 ? 17.141 11.023 15.883 1 97.31 121 LEU B N 1
ATOM 3639 C CA . LEU B 1 121 ? 18.297 10.375 16.5 1 97.31 121 LEU B CA 1
ATOM 3640 C C . LEU B 1 121 ? 18.078 10.203 18 1 97.31 121 LEU B C 1
ATOM 3642 O O . LEU B 1 121 ? 17.844 11.188 18.719 1 97.31 121 LEU B O 1
ATOM 3646 N N . MET B 1 122 ? 18.078 9.008 18.406 1 97.75 122 MET B N 1
ATOM 3647 C CA . MET B 1 122 ? 18.094 8.68 19.828 1 97.75 122 MET B CA 1
ATOM 3648 C C . MET B 1 122 ? 19.469 8.164 20.266 1 97.75 122 MET B C 1
ATOM 3650 O O . MET B 1 122 ? 19.875 7.07 19.875 1 97.75 122 MET B O 1
ATOM 3654 N N . ASP B 1 123 ? 20.078 9 21.109 1 96.56 123 ASP B N 1
ATOM 3655 C CA . ASP B 1 123 ? 21.469 8.711 21.453 1 96.56 123 ASP B CA 1
ATOM 3656 C C . ASP B 1 123 ? 21.734 8.992 22.922 1 96.56 123 ASP B C 1
ATOM 3658 O O . ASP B 1 123 ? 21.812 10.148 23.344 1 96.56 123 ASP B O 1
ATOM 3662 N N . ASN B 1 124 ? 21.969 7.918 23.688 1 96.06 124 ASN B N 1
ATOM 3663 C CA . ASN B 1 124 ? 22.281 8.117 25.109 1 96.06 124 ASN B CA 1
ATOM 3664 C C . ASN B 1 124 ? 23.719 7.711 25.406 1 96.06 124 ASN B C 1
ATOM 3666 O O . ASN B 1 124 ? 24.062 7.434 26.562 1 96.06 124 ASN B O 1
ATOM 3670 N N . GLY B 1 125 ? 24.531 7.594 24.453 1 93.88 125 GLY B N 1
ATOM 3671 C CA . GLY B 1 125 ? 25.922 7.199 24.625 1 93.88 125 GLY B CA 1
ATOM 3672 C C . GLY B 1 125 ? 26.125 5.699 24.547 1 93.88 125 GLY B C 1
ATOM 3673 O O . GLY B 1 125 ? 27.141 5.238 24 1 93.88 125 GLY B O 1
ATOM 3674 N N . GLU B 1 126 ? 25.172 4.906 25 1 93.69 126 GLU B N 1
ATOM 3675 C CA . GLU B 1 126 ? 25.219 3.449 24.953 1 93.69 126 GLU B CA 1
ATOM 3676 C C . GLU B 1 126 ? 24.5 2.912 23.719 1 93.69 126 GLU B C 1
ATOM 3678 O O . GLU B 1 126 ? 25.016 2.018 23.047 1 93.69 126 GLU B O 1
ATOM 3683 N N . ASN B 1 127 ? 23.344 3.447 23.516 1 95.75 127 ASN B N 1
ATOM 3684 C CA . ASN B 1 127 ? 22.516 3.111 22.359 1 95.75 127 ASN B CA 1
ATOM 3685 C C . ASN B 1 127 ? 22.391 4.293 21.406 1 95.75 127 ASN B C 1
ATOM 3687 O O . ASN B 1 127 ? 22.25 5.438 21.844 1 95.75 127 ASN B O 1
ATOM 3691 N N . ARG B 1 128 ? 22.547 3.947 20.172 1 97.19 128 ARG B N 1
ATOM 3692 C CA . ARG B 1 128 ? 22.406 4.965 19.125 1 97.19 128 ARG B CA 1
ATOM 3693 C C . ARG B 1 128 ? 21.484 4.484 18.016 1 97.19 128 ARG B C 1
ATOM 3695 O O . ARG B 1 128 ? 21.859 3.617 17.219 1 97.19 128 ARG B O 1
ATOM 3702 N N . ILE B 1 129 ? 20.297 5.055 17.953 1 98.19 129 ILE B N 1
ATOM 3703 C CA . ILE B 1 129 ? 19.25 4.637 17.016 1 98.19 129 ILE B CA 1
ATOM 3704 C C . ILE B 1 129 ? 18.906 5.797 16.094 1 98.19 129 ILE B C 1
ATOM 3706 O O . ILE B 1 129 ? 18.75 6.934 16.531 1 98.19 129 ILE B O 1
ATOM 3710 N N . LEU B 1 130 ? 18.844 5.496 14.852 1 98.25 130 LEU B N 1
ATOM 3711 C CA . LEU B 1 130 ? 18.516 6.488 13.836 1 98.25 130 LEU B CA 1
ATOM 3712 C C . LEU B 1 130 ? 17.312 6.043 13.016 1 98.25 130 LEU B C 1
ATOM 3714 O O . LEU B 1 130 ? 17.266 4.91 12.531 1 98.25 130 LEU B O 1
ATOM 3718 N N . SER B 1 131 ? 16.281 6.855 12.953 1 98.19 131 SER B N 1
ATOM 3719 C CA . SER B 1 131 ? 15.094 6.594 12.148 1 98.19 131 SER B CA 1
ATOM 3720 C C . SER B 1 131 ? 14.797 7.754 11.203 1 98.19 131 SER B C 1
ATOM 3722 O O . SER B 1 131 ? 15.258 8.875 11.43 1 98.19 131 SER B O 1
ATOM 3724 N N . PHE B 1 132 ? 14.086 7.445 10.125 1 97.88 132 PHE B N 1
ATOM 3725 C CA . PHE B 1 132 ? 13.766 8.453 9.125 1 97.88 132 PHE B CA 1
ATOM 3726 C C . PHE B 1 132 ? 12.273 8.445 8.805 1 97.88 132 PHE B C 1
ATOM 3728 O O . PHE B 1 132 ? 11.641 7.387 8.797 1 97.88 132 PHE B O 1
ATOM 3735 N N . GLN B 1 133 ? 11.812 9.602 8.531 1 94.38 133 GLN B N 1
ATOM 3736 C CA . GLN B 1 133 ? 10.453 9.812 8.047 1 94.38 133 GLN B CA 1
ATOM 3737 C C . GLN B 1 133 ? 10.438 10.766 6.852 1 94.38 133 GLN B C 1
ATOM 3739 O O . GLN B 1 133 ? 10.922 11.891 6.941 1 94.38 133 GLN B O 1
ATOM 3744 N N . LYS B 1 134 ? 9.938 10.258 5.781 1 93.5 134 LYS B N 1
ATOM 3745 C CA . LYS B 1 134 ? 9.68 11.141 4.645 1 93.5 134 LYS B CA 1
ATOM 3746 C C . LYS B 1 134 ? 8.523 12.086 4.938 1 93.5 134 LYS B C 1
ATOM 3748 O O . LYS B 1 134 ? 7.477 11.672 5.434 1 93.5 134 LYS B O 1
ATOM 3753 N N . ILE B 1 135 ? 8.719 13.289 4.664 1 87.19 135 ILE B N 1
ATOM 3754 C CA . ILE B 1 135 ? 7.629 14.25 4.797 1 87.19 135 ILE B CA 1
ATOM 3755 C C . ILE B 1 135 ? 6.672 14.117 3.617 1 87.19 135 ILE B C 1
ATOM 3757 O O . ILE B 1 135 ? 7.066 14.297 2.463 1 87.19 135 ILE B O 1
ATOM 3761 N N . ARG B 1 136 ? 5.449 13.695 3.82 1 75.44 136 ARG B N 1
ATOM 3762 C CA . ARG B 1 136 ? 4.492 13.312 2.789 1 75.44 136 ARG B CA 1
ATOM 3763 C C . ARG B 1 136 ? 3.619 14.5 2.387 1 75.44 136 ARG B C 1
ATOM 3765 O O . ARG B 1 136 ? 3.193 14.602 1.234 1 75.44 136 ARG B O 1
ATOM 3772 N N . ASN B 1 137 ? 3.182 15.203 3.385 1 65.44 137 ASN B N 1
ATOM 3773 C CA . ASN B 1 137 ? 2.234 16.266 3.086 1 65.44 137 ASN B CA 1
ATOM 3774 C C . ASN B 1 137 ? 2.924 17.625 3.008 1 65.44 137 ASN B C 1
ATOM 3776 O O . ASN B 1 137 ? 2.904 18.391 3.973 1 65.44 137 ASN B O 1
ATOM 3780 N N . LYS B 1 138 ? 3.627 17.703 1.873 1 59.59 138 LYS B N 1
ATOM 3781 C CA . LYS B 1 138 ? 4.312 18.969 1.634 1 59.59 138 LYS B CA 1
ATOM 3782 C C . LYS B 1 138 ? 3.332 20.141 1.647 1 59.59 138 LYS B C 1
ATOM 3784 O O . LYS B 1 138 ? 3.719 21.281 1.908 1 59.59 138 LYS B O 1
ATOM 3789 N N . THR B 1 139 ? 2.217 19.641 1.487 1 53.84 139 THR B N 1
ATOM 3790 C CA . THR B 1 139 ? 1.166 20.641 1.353 1 53.84 139 THR B CA 1
ATOM 3791 C C . THR B 1 139 ? 1.054 21.484 2.621 1 53.84 139 THR B C 1
ATOM 3793 O O . THR B 1 139 ? 0.853 22.703 2.553 1 53.84 139 THR B O 1
ATOM 3796 N N . PHE B 1 140 ? 1.221 20.859 3.666 1 57.06 140 PHE B N 1
ATOM 3797 C CA . PHE B 1 140 ? 1.118 21.594 4.914 1 57.06 140 PHE B CA 1
ATOM 3798 C C . PHE B 1 140 ? 2.307 22.531 5.086 1 57.06 140 PHE B C 1
ATOM 3800 O O . PHE B 1 140 ? 2.168 23.625 5.633 1 57.06 140 PHE B O 1
ATOM 3807 N N . LEU B 1 141 ? 3.23 22.047 4.406 1 57.25 141 LEU B N 1
ATOM 3808 C CA . LEU B 1 141 ? 4.477 22.797 4.582 1 57.25 141 LEU B CA 1
ATOM 3809 C C . LEU B 1 141 ? 4.488 24.047 3.725 1 57.25 141 LEU B C 1
ATOM 3811 O O . LEU B 1 141 ? 4.961 25.109 4.164 1 57.25 141 LEU B O 1
ATOM 3815 N N . GLU B 1 142 ? 3.949 23.828 2.461 1 58.22 142 GLU B N 1
ATOM 3816 C CA . GLU B 1 142 ? 4.062 24.922 1.504 1 58.22 142 GLU B CA 1
ATOM 3817 C C . GLU B 1 142 ? 2.729 25.641 1.329 1 58.22 142 GLU B C 1
ATOM 3819 O O . GLU B 1 142 ? 2.625 26.594 0.54 1 58.22 142 GLU B O 1
ATOM 3824 N N . ASN B 1 143 ? 1.848 25.422 2.189 1 53.88 143 ASN B N 1
ATOM 3825 C CA . ASN B 1 143 ? 0.521 26.031 2.117 1 53.88 143 ASN B CA 1
ATOM 3826 C C . ASN B 1 143 ? -0.183 25.672 0.81 1 53.88 143 ASN B C 1
ATOM 3828 O O . ASN B 1 143 ? -0.862 26.516 0.222 1 53.88 143 ASN B O 1
ATOM 3832 N N . GLU B 1 144 ? 0.234 24.609 0.235 1 54.19 144 GLU B N 1
ATOM 3833 C CA . GLU B 1 144 ? -0.342 24.281 -1.065 1 54.19 144 GLU B CA 1
ATOM 3834 C C . GLU B 1 144 ? -1.676 23.547 -0.911 1 54.19 144 GLU B C 1
ATOM 3836 O O . GLU B 1 144 ? -2.506 23.562 -1.822 1 54.19 144 GLU B O 1
ATOM 3841 N N . LYS B 1 145 ? -1.773 22.766 0.181 1 55.47 145 LYS B N 1
ATOM 3842 C CA . LYS B 1 145 ? -2.994 21.953 0.217 1 55.47 145 LYS B CA 1
ATOM 3843 C C . LYS B 1 145 ? -3.992 22.531 1.223 1 55.47 145 LYS B C 1
ATOM 3845 O O . LYS B 1 145 ? -3.625 23.312 2.096 1 55.47 145 LYS B O 1
ATOM 3850 N N . MET B 1 146 ? -5.273 22.234 0.819 1 58.69 146 MET B N 1
ATOM 3851 C CA . MET B 1 146 ? -6.477 22.75 1.474 1 58.69 146 MET B CA 1
ATOM 3852 C C . MET B 1 146 ? -6.648 22.125 2.854 1 58.69 146 MET B C 1
ATOM 3854 O O . MET B 1 146 ? -6.816 20.906 2.975 1 58.69 146 MET B O 1
ATOM 3858 N N . ASN B 1 147 ? -6.062 22.766 3.955 1 63.12 147 ASN B N 1
ATOM 3859 C CA . ASN B 1 147 ? -6.453 22.453 5.328 1 63.12 147 ASN B CA 1
ATOM 3860 C C . ASN B 1 147 ? -7.578 23.375 5.809 1 63.12 147 ASN B C 1
ATOM 3862 O O . ASN B 1 147 ? -7.551 24.578 5.57 1 63.12 147 ASN B O 1
ATOM 3866 N N . LEU B 1 148 ? -8.555 22.547 6.215 1 67.81 148 LEU B N 1
ATOM 3867 C CA . LEU B 1 148 ? -9.703 23.312 6.695 1 67.81 148 LEU B CA 1
ATOM 3868 C C . LEU B 1 148 ? -9.672 23.438 8.219 1 67.81 148 LEU B C 1
ATOM 3870 O O . LEU B 1 148 ? -9.344 22.469 8.914 1 67.81 148 LEU B O 1
ATOM 3874 N N . ILE B 1 149 ? -9.766 24.641 8.648 1 65 149 ILE B N 1
ATOM 3875 C CA . ILE B 1 149 ? -10.008 24.875 10.062 1 65 149 ILE B CA 1
ATOM 3876 C C . ILE B 1 149 ? -11.477 24.625 10.391 1 65 149 ILE B C 1
ATOM 3878 O O . ILE B 1 149 ? -12.367 25.188 9.727 1 65 149 ILE B O 1
ATOM 3882 N N . LEU B 1 150 ? -11.57 23.641 11.344 1 65.88 150 LEU B N 1
ATOM 3883 C CA . LEU B 1 150 ? -12.938 23.312 11.734 1 65.88 150 LEU B CA 1
ATOM 3884 C C . LEU B 1 150 ? -13.391 24.172 12.906 1 65.88 150 LEU B C 1
ATOM 3886 O O . LEU B 1 150 ? -13.117 23.844 14.062 1 65.88 150 LEU B O 1
ATOM 3890 N N . GLU B 1 151 ? -13.859 25.281 12.641 1 66.5 151 GLU B N 1
ATOM 3891 C CA . GLU B 1 151 ? -14.484 26.141 13.641 1 66.5 151 GLU B CA 1
ATOM 3892 C C . GLU B 1 151 ? -15.953 26.391 13.312 1 66.5 151 GLU B C 1
ATOM 3894 O O . GLU B 1 151 ? -16.641 25.5 12.805 1 66.5 151 GLU B O 1
ATOM 3899 N N . GLU B 1 152 ? -16.422 27.406 13.82 1 64.31 152 GLU B N 1
ATOM 3900 C CA . GLU B 1 152 ? -17.812 27.766 13.508 1 64.31 152 GLU B CA 1
ATOM 3901 C C . GLU B 1 152 ? -18.031 27.844 12 1 64.31 152 GLU B C 1
ATOM 3903 O O . GLU B 1 152 ? -19.062 27.391 11.5 1 64.31 152 GLU B O 1
ATOM 3908 N N . ASN B 1 153 ? -16.922 28.344 11.375 1 68.12 153 ASN B N 1
ATOM 3909 C CA . ASN B 1 153 ? -16.891 28.391 9.914 1 68.12 153 ASN B CA 1
ATOM 3910 C C . ASN B 1 153 ? -15.656 27.656 9.367 1 68.12 153 ASN B C 1
ATOM 3912 O O . ASN B 1 153 ? -14.555 27.812 9.906 1 68.12 153 ASN B O 1
ATOM 3916 N N . ILE B 1 154 ? -15.945 26.812 8.492 1 73.75 154 ILE B N 1
ATOM 3917 C CA . ILE B 1 154 ? -14.828 26.094 7.871 1 73.75 154 ILE B CA 1
ATOM 3918 C C . ILE B 1 154 ? -14.023 27.047 6.996 1 73.75 154 ILE B C 1
ATOM 3920 O O . ILE B 1 154 ? -14.586 27.734 6.133 1 73.75 154 ILE B O 1
ATOM 3924 N N . LYS B 1 155 ? -12.852 27.219 7.414 1 73.94 155 LYS B N 1
ATOM 3925 C CA . LYS B 1 155 ? -11.977 28.094 6.645 1 73.94 155 LYS B CA 1
ATOM 3926 C C . LYS B 1 155 ? -10.688 27.375 6.25 1 73.94 155 LYS B C 1
ATOM 3928 O O . LYS B 1 155 ? -10.32 26.359 6.863 1 73.94 155 LYS B O 1
ATOM 3933 N N . LYS B 1 156 ? -10.094 27.984 5.258 1 73.5 156 LYS B N 1
ATOM 3934 C CA . LYS B 1 156 ? -8.812 27.453 4.801 1 73.5 156 LYS B CA 1
ATOM 3935 C C . LYS B 1 156 ? -7.688 27.812 5.77 1 73.5 156 LYS B C 1
ATOM 3937 O O . LYS B 1 156 ? -7.641 28.922 6.277 1 73.5 156 LYS B O 1
ATOM 3942 N N . PHE B 1 157 ? -6.867 26.828 6.188 1 71.88 157 PHE B N 1
ATOM 3943 C CA . PHE B 1 157 ? -5.656 27.062 6.961 1 71.88 157 PHE B CA 1
ATOM 3944 C C . PHE B 1 157 ? -4.48 27.391 6.047 1 71.88 157 PHE B C 1
ATOM 3946 O O . PHE B 1 157 ? -4.168 26.625 5.133 1 71.88 157 PHE B O 1
ATOM 3953 N N . ASP B 1 158 ? -3.85 28.578 6.273 1 69.19 158 ASP B N 1
ATOM 3954 C CA . ASP B 1 158 ? -2.889 29.047 5.285 1 69.19 158 ASP B CA 1
ATOM 3955 C C . ASP B 1 158 ? -1.5 29.203 5.898 1 69.19 158 ASP B C 1
ATOM 3957 O O . ASP B 1 158 ? -0.694 30.016 5.422 1 69.19 158 ASP B O 1
ATOM 3961 N N . LYS B 1 159 ? -1.202 28.531 7.023 1 69.06 159 LYS B N 1
ATOM 3962 C CA . LYS B 1 159 ? 0.145 28.594 7.578 1 69.06 159 LYS B CA 1
ATOM 3963 C C . LYS B 1 159 ? 0.896 27.281 7.371 1 69.06 159 LYS B C 1
ATOM 3965 O O . LYS B 1 159 ? 0.284 26.219 7.309 1 69.06 159 LYS B O 1
ATOM 3970 N N . PRO B 1 160 ? 2.203 27.438 7.289 1 70.06 160 PRO B N 1
ATOM 3971 C CA . PRO B 1 160 ? 2.998 26.219 7.129 1 70.06 160 PRO B CA 1
ATOM 3972 C C . PRO B 1 160 ? 2.936 25.312 8.352 1 70.06 160 PRO B C 1
ATOM 3974 O O . PRO B 1 160 ? 3.072 25.781 9.484 1 70.06 160 PRO B O 1
ATOM 3977 N N . LEU B 1 161 ? 2.545 24.188 8.172 1 75.94 161 LEU B N 1
ATOM 3978 C CA . LEU B 1 161 ? 2.436 23.156 9.203 1 75.94 161 LEU B CA 1
ATOM 3979 C C . LEU B 1 161 ? 3.221 21.906 8.82 1 75.94 161 LEU B C 1
ATOM 3981 O O . LEU B 1 161 ? 3.199 21.484 7.66 1 75.94 161 LEU B O 1
ATOM 3985 N N . LEU B 1 162 ? 3.994 21.469 9.773 1 76.62 162 LEU B N 1
ATOM 3986 C CA . LEU B 1 162 ? 4.699 20.203 9.578 1 76.62 162 LEU B CA 1
ATOM 3987 C C . LEU B 1 162 ? 3.996 19.078 10.32 1 76.62 162 LEU B C 1
ATOM 3989 O O . LEU B 1 162 ? 4.137 18.938 11.539 1 76.62 162 LEU B O 1
ATOM 3993 N N . PRO B 1 163 ? 3.256 18.375 9.57 1 72.38 163 PRO B N 1
ATOM 3994 C CA . PRO B 1 163 ? 2.641 17.219 10.227 1 72.38 163 PRO B CA 1
ATOM 3995 C C . PRO B 1 163 ? 3.643 16.109 10.516 1 72.38 163 PRO B C 1
ATOM 3997 O O . PRO B 1 163 ? 4.41 15.711 9.633 1 72.38 163 PRO B O 1
ATOM 4000 N N . LEU B 1 164 ? 3.707 15.75 11.75 1 74.81 164 LEU B N 1
ATOM 4001 C CA . LEU B 1 164 ? 4.551 14.617 12.109 1 74.81 164 LEU B CA 1
ATOM 4002 C C . LEU B 1 164 ? 3.73 13.336 12.195 1 74.81 164 LEU B C 1
ATOM 4004 O O . LEU B 1 164 ? 2.703 13.297 12.883 1 74.81 164 LEU B O 1
ATOM 4008 N N . GLU B 1 165 ? 4.07 12.438 11.406 1 74.5 165 GLU B N 1
ATOM 4009 C CA . GLU B 1 165 ? 3.393 11.141 11.43 1 74.5 165 GLU B CA 1
ATOM 4010 C C . GLU B 1 165 ? 3.812 10.328 12.648 1 74.5 165 GLU B C 1
ATOM 4012 O O . GLU B 1 165 ? 4.945 10.445 13.125 1 74.5 165 GLU B O 1
ATOM 4017 N N . ASN B 1 166 ? 2.895 9.648 13.164 1 76.88 166 ASN B N 1
ATOM 4018 C CA . ASN B 1 166 ? 3.23 8.75 14.258 1 76.88 166 ASN B CA 1
ATOM 4019 C C . ASN B 1 166 ? 3.855 7.449 13.758 1 76.88 166 ASN B C 1
ATOM 4021 O O . ASN B 1 166 ? 3.627 6.383 14.328 1 76.88 166 ASN B O 1
ATOM 4025 N N . LYS B 1 167 ? 4.484 7.602 12.578 1 86.5 167 LYS B N 1
ATOM 4026 C CA . LYS B 1 167 ? 5.141 6.438 11.992 1 86.5 167 LYS B CA 1
ATOM 4027 C C . LYS B 1 167 ? 6.445 6.828 11.305 1 86.5 167 LYS B C 1
ATOM 4029 O O . LYS B 1 167 ? 6.555 7.922 10.75 1 86.5 167 LYS B O 1
ATOM 4034 N N . ILE B 1 168 ? 7.402 5.965 11.383 1 95.06 168 ILE B N 1
ATOM 4035 C CA . ILE B 1 168 ? 8.664 6.137 10.68 1 95.06 168 ILE B CA 1
ATOM 4036 C C . ILE B 1 168 ? 8.727 5.18 9.492 1 95.06 168 ILE B C 1
ATOM 4038 O O . ILE B 1 168 ? 7.996 4.188 9.445 1 95.06 168 ILE B O 1
ATOM 4042 N N . ASP B 1 169 ? 9.578 5.543 8.594 1 97 169 ASP B N 1
ATOM 4043 C CA . ASP B 1 169 ? 9.68 4.746 7.371 1 97 169 ASP B CA 1
ATOM 4044 C C . ASP B 1 169 ? 10.758 3.672 7.504 1 97 169 ASP B C 1
ATOM 4046 O O . ASP B 1 169 ? 10.656 2.611 6.883 1 97 169 ASP B O 1
ATOM 4050 N N . CYS B 1 170 ? 11.789 3.967 8.258 1 98.44 170 CYS B N 1
ATOM 4051 C CA . CYS B 1 170 ? 12.875 3.01 8.477 1 98.44 170 CYS B CA 1
ATOM 4052 C C . CYS B 1 170 ? 13.664 3.361 9.734 1 98.44 170 CYS B C 1
ATOM 4054 O O . CYS B 1 170 ? 13.57 4.48 10.242 1 98.44 170 CYS B O 1
ATOM 4056 N N . ILE B 1 171 ? 14.453 2.355 10.227 1 98.62 171 ILE B N 1
ATOM 4057 C CA . ILE B 1 171 ? 15.141 2.537 11.5 1 98.62 171 ILE B CA 1
ATOM 4058 C C . ILE B 1 171 ? 16.344 1.605 11.57 1 98.62 171 ILE B C 1
ATOM 4060 O O . ILE B 1 171 ? 16.328 0.506 11.008 1 98.62 171 ILE B O 1
ATOM 4064 N N . CYS B 1 172 ? 17.422 2.029 12.211 1 98.31 172 CYS B N 1
ATOM 4065 C CA . CYS B 1 172 ? 18.578 1.184 12.438 1 98.31 172 CYS B CA 1
ATOM 4066 C C . CYS B 1 172 ? 19.281 1.552 13.742 1 98.31 172 CYS B C 1
ATOM 4068 O O . CYS B 1 172 ? 19.078 2.646 14.273 1 98.31 172 CYS B O 1
ATOM 4070 N N . SER B 1 173 ? 19.938 0.607 14.242 1 97.69 173 SER B N 1
ATOM 4071 C CA . SER B 1 173 ? 20.844 0.83 15.359 1 97.69 173 SER B CA 1
ATOM 4072 C C . SER B 1 173 ? 22.281 1.021 14.875 1 97.69 173 SER B C 1
ATOM 4074 O O . SER B 1 173 ? 22.844 0.135 14.234 1 97.69 173 SER B O 1
ATOM 4076 N N . LEU B 1 174 ? 22.844 2.102 15.242 1 95.94 174 LEU B N 1
ATOM 4077 C CA . LEU B 1 174 ? 24.156 2.467 14.711 1 95.94 174 LEU B CA 1
ATOM 4078 C C . LEU B 1 174 ? 25.266 1.892 15.57 1 95.94 174 LEU B C 1
ATOM 4080 O O . LEU B 1 174 ? 26.438 1.935 15.188 1 95.94 174 LEU B O 1
ATOM 4084 N N . ASP B 1 175 ? 24.969 1.351 16.656 1 93.06 175 ASP B N 1
ATOM 4085 C CA . ASP B 1 175 ? 25.984 0.856 17.578 1 93.06 175 ASP B CA 1
ATOM 4086 C C . ASP B 1 175 ? 26.328 -0.606 17.297 1 93.06 175 ASP B C 1
ATOM 4088 O O . ASP B 1 175 ? 27.219 -1.176 17.922 1 93.06 175 ASP B O 1
ATOM 4092 N N . ASP B 1 176 ? 25.719 -1.238 16.375 1 91 176 ASP B N 1
ATOM 4093 C CA . ASP B 1 176 ? 26 -2.611 15.977 1 91 176 ASP B CA 1
ATOM 4094 C C . ASP B 1 176 ? 27.156 -2.66 14.977 1 91 176 ASP B C 1
ATOM 4096 O O . ASP B 1 176 ? 27.391 -1.699 14.242 1 91 176 ASP B O 1
ATOM 4100 N N . ASP B 1 177 ? 27.875 -3.703 14.922 1 90.94 177 ASP B N 1
ATOM 4101 C CA . ASP B 1 177 ? 29 -3.861 13.992 1 90.94 177 ASP B CA 1
ATOM 4102 C C . ASP B 1 177 ? 28.516 -3.867 12.547 1 90.94 177 ASP B C 1
ATOM 4104 O O . ASP B 1 177 ? 29.141 -3.252 11.672 1 90.94 177 ASP B O 1
ATOM 4108 N N . ASN B 1 178 ? 27.484 -4.496 12.32 1 93.38 178 ASN B N 1
ATOM 4109 C CA . ASN B 1 178 ? 26.828 -4.543 11.023 1 93.38 178 ASN B CA 1
ATOM 4110 C C . ASN B 1 178 ? 25.375 -4.117 11.109 1 93.38 178 ASN B C 1
ATOM 4112 O O . ASN B 1 178 ? 24.469 -4.953 11.047 1 93.38 178 ASN B O 1
ATOM 4116 N N . PRO B 1 179 ? 25.234 -2.824 11.148 1 96.25 179 PRO B N 1
ATOM 4117 C CA . PRO B 1 179 ? 23.875 -2.34 11.391 1 96.25 179 PRO B CA 1
ATOM 4118 C C . PRO B 1 179 ? 22.922 -2.684 10.25 1 96.25 179 PRO B C 1
ATOM 4120 O O . PRO B 1 179 ? 23.312 -2.652 9.078 1 96.25 179 PRO B O 1
ATOM 4123 N N . ILE B 1 180 ? 21.75 -3.025 10.664 1 97.94 180 ILE B N 1
ATOM 4124 C CA . ILE B 1 180 ? 20.688 -3.365 9.734 1 97.94 180 ILE B CA 1
ATOM 4125 C C . ILE B 1 180 ? 19.609 -2.279 9.758 1 97.94 180 ILE B C 1
ATOM 4127 O O . ILE B 1 180 ? 19.203 -1.823 10.828 1 97.94 180 ILE B O 1
ATOM 4131 N N . MET B 1 181 ? 19.281 -1.85 8.57 1 98.56 181 MET B N 1
ATOM 4132 C CA . MET B 1 181 ? 18.125 -0.955 8.43 1 98.56 181 MET B CA 1
ATOM 4133 C C . MET B 1 181 ? 16.844 -1.747 8.234 1 98.56 181 MET B C 1
ATOM 4135 O O . MET B 1 181 ? 16.734 -2.541 7.301 1 98.56 181 MET B O 1
ATOM 4139 N N . TYR B 1 182 ? 15.914 -1.575 9.133 1 98.5 182 TYR B N 1
ATOM 4140 C CA . TYR B 1 182 ? 14.578 -2.129 8.953 1 98.5 182 TYR B CA 1
ATOM 4141 C C . TYR B 1 182 ? 13.68 -1.149 8.211 1 98.5 182 TYR B C 1
ATOM 4143 O O . TYR B 1 182 ? 13.633 0.037 8.539 1 98.5 182 TYR B O 1
ATOM 4151 N N . ILE B 1 183 ? 12.969 -1.656 7.211 1 98.31 183 ILE B N 1
ATOM 4152 C CA . ILE B 1 183 ? 12.18 -0.84 6.297 1 98.31 183 ILE B CA 1
ATOM 4153 C C . ILE B 1 183 ? 10.695 -1.123 6.508 1 98.31 183 ILE B C 1
ATOM 4155 O O . ILE B 1 183 ? 10.234 -2.246 6.293 1 98.31 183 ILE B O 1
ATOM 4159 N N . PHE B 1 184 ? 9.992 -0.061 6.879 1 96.88 184 PHE B N 1
ATOM 4160 C CA . PHE B 1 184 ? 8.57 -0.212 7.145 1 96.88 184 PHE B CA 1
ATOM 4161 C C . PHE B 1 184 ? 7.742 0.246 5.949 1 96.88 184 PHE B C 1
ATOM 4163 O O . PHE B 1 184 ? 6.617 -0.221 5.75 1 96.88 184 PHE B O 1
ATOM 4170 N N . HIS B 1 185 ? 8.273 1.189 5.195 1 94.81 185 HIS B N 1
ATOM 4171 C CA . HIS B 1 185 ? 7.629 1.723 4 1 94.81 185 HIS B CA 1
ATOM 4172 C C . HIS B 1 185 ? 8.617 1.815 2.84 1 94.81 185 HIS B C 1
ATOM 4174 O O . HIS B 1 185 ? 9.336 2.807 2.711 1 94.81 185 HIS B O 1
ATOM 4180 N N . ASN B 1 186 ? 8.469 0.93 1.928 1 94.19 186 ASN B N 1
ATOM 4181 C CA . ASN B 1 186 ? 9.461 0.771 0.868 1 94.19 186 ASN B CA 1
ATOM 4182 C C . ASN B 1 186 ? 9.531 2.008 -0.022 1 94.19 186 A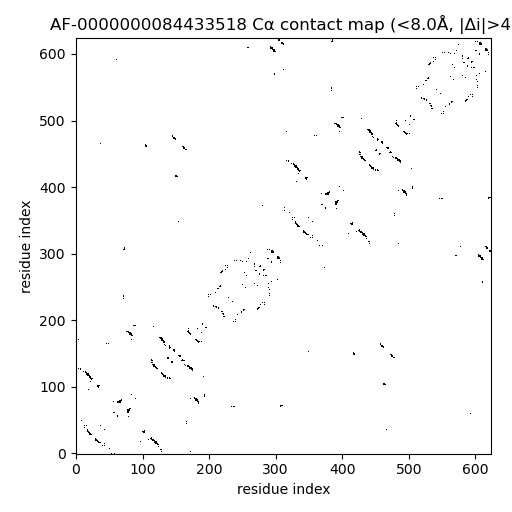SN B C 1
ATOM 4184 O O . ASN B 1 186 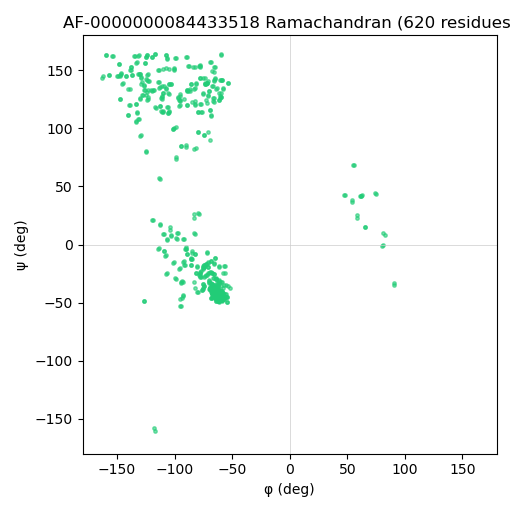? 10.625 2.475 -0.357 1 94.19 186 ASN B O 1
ATOM 4188 N N . TYR B 1 187 ? 8.43 2.479 -0.37 1 92.25 187 TYR B N 1
ATOM 4189 C CA . TYR B 1 187 ? 8.367 3.6 -1.298 1 92.25 187 TYR B CA 1
ATOM 4190 C C . TYR B 1 187 ? 9.094 4.816 -0.739 1 92.25 187 TYR B C 1
ATOM 4192 O O . TYR B 1 187 ? 9.914 5.426 -1.43 1 92.25 187 TYR B O 1
ATOM 4200 N N . TYR B 1 188 ? 8.836 5.121 0.459 1 94.31 188 TYR B N 1
ATOM 4201 C CA . TYR B 1 188 ? 9.445 6.297 1.071 1 94.31 188 TYR B CA 1
ATOM 4202 C C . TYR B 1 188 ? 10.906 6.047 1.403 1 94.31 188 TYR B C 1
ATOM 4204 O O . TYR B 1 188 ? 11.75 6.941 1.256 1 94.31 188 TYR B O 1
ATOM 4212 N N . PHE B 1 189 ? 11.211 4.855 1.805 1 97.06 189 PHE B N 1
ATOM 4213 C CA . PHE B 1 189 ? 12.602 4.469 2.033 1 97.06 189 PHE B CA 1
ATOM 4214 C C . PHE B 1 189 ? 13.445 4.703 0.784 1 97.06 189 PHE B C 1
ATOM 4216 O O . PHE B 1 189 ? 14.516 5.305 0.854 1 97.06 189 PHE B O 1
ATOM 4223 N N . GLU B 1 190 ? 12.883 4.336 -0.323 1 96.38 190 GLU B N 1
ATOM 4224 C CA . GLU B 1 190 ? 13.586 4.465 -1.595 1 96.38 190 GLU B CA 1
ATOM 4225 C C . GLU B 1 190 ? 13.805 5.934 -1.96 1 96.38 190 GLU B C 1
ATOM 4227 O O . GLU B 1 190 ? 14.836 6.293 -2.527 1 96.38 190 GLU B O 1
ATOM 4232 N N . GLN B 1 191 ? 12.859 6.73 -1.63 1 93.69 191 GLN B N 1
ATOM 4233 C CA . GLN B 1 191 ? 12.984 8.164 -1.887 1 93.69 191 GLN B CA 1
ATOM 4234 C C . GLN B 1 191 ? 14.039 8.797 -0.987 1 93.69 191 GLN B C 1
ATOM 4236 O O . GLN B 1 191 ? 14.805 9.656 -1.431 1 93.69 191 GLN B O 1
ATOM 4241 N N . ILE B 1 192 ? 14.094 8.383 0.181 1 96.44 192 ILE B N 1
ATOM 4242 C CA . ILE B 1 192 ? 15.039 8.93 1.15 1 96.44 192 ILE B CA 1
ATOM 4243 C C . ILE B 1 192 ? 16.469 8.617 0.706 1 96.44 192 ILE B C 1
ATOM 4245 O O . ILE B 1 192 ? 17.328 9.508 0.687 1 96.44 192 ILE B O 1
ATOM 4249 N N . PHE B 1 193 ? 16.672 7.465 0.228 1 96.75 193 PHE B N 1
ATOM 4250 C CA . PHE B 1 193 ? 18.047 7.039 -0.006 1 96.75 193 PHE B CA 1
ATOM 4251 C C . PHE B 1 193 ? 18.359 7.031 -1.497 1 96.75 193 PHE B C 1
ATOM 4253 O O . PHE B 1 193 ? 19.438 6.582 -1.905 1 96.75 193 PHE B O 1
ATOM 4260 N N . GLY B 1 194 ? 17.453 7.465 -2.334 1 93.19 194 GLY B N 1
ATOM 4261 C CA . GLY B 1 194 ? 17.734 7.695 -3.744 1 93.19 194 GLY B CA 1
ATOM 4262 C C . GLY B 1 194 ? 17.844 6.414 -4.547 1 93.19 194 GLY B C 1
ATOM 4263 O O . GLY B 1 194 ? 18.766 6.273 -5.363 1 93.19 194 GLY B O 1
ATOM 4264 N N . PHE B 1 195 ? 17 5.523 -4.328 1 94.69 195 PHE B N 1
ATOM 4265 C CA . PHE B 1 195 ? 17.094 4.215 -4.961 1 94.69 195 PHE B CA 1
ATOM 4266 C C . PHE B 1 195 ? 16.703 4.293 -6.434 1 94.69 195 PHE B C 1
ATOM 4268 O O . PHE B 1 195 ? 17.172 3.494 -7.25 1 94.69 195 PHE B O 1
ATOM 4275 N N . GLU B 1 196 ? 15.883 5.219 -6.77 1 92.19 196 GLU B N 1
ATOM 4276 C CA . GLU B 1 196 ? 15.523 5.34 -8.18 1 92.19 196 GLU B CA 1
ATOM 4277 C C . GLU B 1 196 ? 16.75 5.605 -9.047 1 92.19 196 GLU B C 1
ATOM 4279 O O . GLU B 1 196 ? 16.938 4.977 -10.094 1 92.19 196 GLU B O 1
ATOM 4284 N N . GLU B 1 197 ? 17.547 6.484 -8.594 1 92.25 197 GLU B N 1
ATOM 4285 C CA . GLU B 1 197 ? 18.781 6.766 -9.312 1 92.25 197 GLU B CA 1
ATOM 4286 C C . GLU B 1 197 ? 19.719 5.559 -9.289 1 92.25 197 GLU B C 1
ATOM 4288 O O . GLU B 1 197 ? 20.391 5.273 -10.281 1 92.25 197 GLU B O 1
ATOM 4293 N N . LYS B 1 198 ? 19.734 4.941 -8.219 1 93.25 198 LYS B N 1
ATOM 4294 C CA . LYS B 1 198 ? 20.531 3.723 -8.109 1 93.25 198 LYS B CA 1
ATOM 4295 C C . LYS B 1 198 ? 20.078 2.674 -9.117 1 93.25 198 LYS B C 1
ATOM 4297 O O . LYS B 1 198 ? 20.906 2.084 -9.82 1 93.25 198 LYS B O 1
ATOM 4302 N N . PHE B 1 199 ? 18.797 2.457 -9.25 1 95.19 199 PHE B N 1
ATOM 4303 C CA . PHE B 1 199 ? 18.25 1.492 -10.195 1 95.19 199 PHE B CA 1
ATOM 4304 C C . PHE B 1 199 ? 18.672 1.844 -11.625 1 95.19 199 PHE B C 1
ATOM 4306 O O . PHE B 1 199 ? 19.172 0.991 -12.359 1 95.19 199 PHE B O 1
ATOM 4313 N N . ARG B 1 200 ? 18.5 3.088 -11.945 1 95.44 200 ARG B N 1
ATOM 4314 C CA . ARG B 1 200 ? 18.828 3.537 -13.297 1 95.44 200 ARG B CA 1
ATOM 4315 C C . ARG B 1 200 ? 20.297 3.293 -13.617 1 95.44 200 ARG B C 1
ATOM 4317 O O . ARG B 1 200 ? 20.625 2.779 -14.688 1 95.44 200 ARG B O 1
ATOM 4324 N N . ARG B 1 201 ? 21.109 3.658 -12.734 1 94.25 201 ARG B N 1
ATOM 4325 C CA . ARG B 1 201 ? 22.547 3.51 -12.938 1 94.25 201 ARG B CA 1
ATOM 4326 C C . ARG B 1 201 ? 22.938 2.041 -13.102 1 94.25 201 ARG B C 1
ATOM 4328 O O . ARG B 1 201 ? 23.641 1.679 -14.047 1 94.25 201 ARG B O 1
ATOM 4335 N N . GLU B 1 202 ? 22.469 1.243 -12.219 1 94 202 GLU B N 1
ATOM 4336 C CA . GLU B 1 202 ? 22.828 -0.17 -12.25 1 94 202 GLU B CA 1
ATOM 4337 C C . GLU B 1 202 ? 22.266 -0.86 -13.484 1 94 202 GLU B C 1
ATOM 4339 O O . GLU B 1 202 ? 22.906 -1.747 -14.055 1 94 202 GLU B O 1
ATOM 4344 N N . ILE B 1 203 ? 21.078 -0.471 -13.875 1 95.81 203 ILE B N 1
ATOM 4345 C CA . ILE B 1 203 ? 20.484 -1.016 -15.086 1 95.81 203 ILE B CA 1
ATOM 4346 C C . ILE B 1 203 ? 21.344 -0.658 -16.297 1 95.81 203 ILE B C 1
ATOM 4348 O O . ILE B 1 203 ? 21.703 -1.529 -17.094 1 95.81 203 ILE B O 1
ATOM 4352 N N . LYS B 1 204 ? 21.719 0.587 -16.406 1 95.06 204 LYS B N 1
ATOM 4353 C CA . LYS B 1 204 ? 22.516 1.047 -17.531 1 95.06 204 LYS B CA 1
ATOM 4354 C C . LYS B 1 204 ? 23.844 0.291 -17.594 1 95.06 204 LYS B C 1
ATOM 4356 O O . LYS B 1 204 ? 24.312 -0.063 -18.688 1 95.06 204 LYS B O 1
ATOM 4361 N N . ASP B 1 205 ? 24.344 0.003 -16.484 1 94.19 205 ASP B N 1
ATOM 4362 C CA . ASP B 1 205 ? 25.609 -0.701 -16.406 1 94.19 205 ASP B CA 1
ATOM 4363 C C . ASP B 1 205 ? 25.484 -2.139 -16.891 1 94.19 205 ASP B C 1
ATOM 4365 O O . ASP B 1 205 ? 26.469 -2.754 -17.312 1 94.19 205 ASP B O 1
ATOM 4369 N N . LYS B 1 206 ? 24.281 -2.672 -16.828 1 93.75 206 LYS B N 1
ATOM 4370 C CA . LYS B 1 206 ? 24.094 -4.094 -17.109 1 93.75 206 LYS B CA 1
ATOM 4371 C C . LYS B 1 206 ? 23.375 -4.309 -18.438 1 93.75 206 LYS B C 1
ATOM 4373 O O . LYS B 1 206 ? 23.234 -5.445 -18.891 1 93.75 206 LYS B O 1
ATOM 4378 N N . LEU B 1 207 ? 22.938 -3.279 -19.062 1 93.12 207 LEU B N 1
ATOM 4379 C CA . LEU B 1 207 ? 22.109 -3.373 -20.266 1 93.12 207 LEU B CA 1
ATOM 4380 C C . LEU B 1 207 ? 22.875 -4.059 -21.391 1 93.12 207 LEU B C 1
ATOM 4382 O O . LEU B 1 207 ? 22.297 -4.863 -22.141 1 93.12 207 LEU B O 1
ATOM 4386 N N . ASP B 1 208 ? 24.125 -3.699 -21.516 1 90.19 208 ASP B N 1
ATOM 4387 C CA . ASP B 1 208 ? 24.922 -4.293 -22.578 1 90.19 208 ASP B CA 1
ATOM 4388 C C . ASP B 1 208 ? 25.062 -5.801 -22.391 1 90.19 208 ASP B C 1
ATOM 4390 O O . ASP B 1 208 ? 25.031 -6.559 -23.375 1 90.19 208 ASP B O 1
ATOM 4394 N N . LYS B 1 209 ? 25.203 -6.129 -21.203 1 88.69 209 LYS B N 1
ATOM 4395 C CA . LYS B 1 209 ? 25.266 -7.555 -20.891 1 88.69 209 LYS B CA 1
ATOM 4396 C C . LYS B 1 209 ? 23.969 -8.258 -21.266 1 88.69 209 LYS B C 1
ATOM 4398 O O . LYS B 1 209 ? 23.984 -9.367 -21.797 1 88.69 209 LYS B O 1
ATOM 4403 N N . PHE B 1 210 ? 22.922 -7.68 -21.031 1 91.31 210 PHE B N 1
ATOM 4404 C CA . PHE B 1 210 ? 21.609 -8.203 -21.406 1 91.31 210 PHE B CA 1
ATOM 4405 C C . PHE B 1 210 ? 21.484 -8.359 -22.922 1 91.31 210 PHE B C 1
ATOM 4407 O O . PHE B 1 210 ? 21.047 -9.398 -23.406 1 91.31 210 PHE B O 1
ATOM 4414 N N . GLU B 1 211 ? 21.906 -7.383 -23.609 1 89.94 211 GLU B N 1
ATOM 4415 C CA . GLU B 1 211 ? 21.812 -7.383 -25.062 1 89.94 211 GLU B CA 1
ATOM 4416 C C . GLU B 1 211 ? 22.672 -8.492 -25.672 1 89.94 211 GLU B C 1
ATOM 4418 O O . GLU B 1 211 ? 22.25 -9.164 -26.609 1 89.94 211 GLU B O 1
ATOM 4423 N N . SER B 1 212 ? 23.766 -8.727 -25.094 1 89.12 212 SER B N 1
ATOM 4424 C CA . SER B 1 212 ? 24.719 -9.688 -25.641 1 89.12 212 SER B CA 1
ATOM 4425 C C . SER B 1 212 ? 24.328 -11.117 -25.297 1 89.12 212 SER B C 1
ATOM 4427 O O . SER B 1 212 ? 24.766 -12.062 -25.953 1 89.12 212 SER B O 1
ATOM 4429 N N . ARG B 1 213 ? 23.5 -11.305 -24.312 1 86.12 213 ARG B N 1
ATOM 4430 C CA . ARG B 1 213 ? 23.188 -12.648 -23.828 1 86.12 213 ARG B CA 1
ATOM 4431 C C . ARG B 1 213 ? 21.828 -13.109 -24.312 1 86.12 213 ARG B C 1
ATOM 4433 O O . ARG B 1 213 ? 21.328 -14.164 -23.906 1 86.12 213 ARG B O 1
ATOM 4440 N N . GLN B 1 214 ? 21.312 -12.375 -25.125 1 85 214 GLN B N 1
ATOM 4441 C CA . GLN B 1 214 ? 20.016 -12.742 -25.656 1 85 214 GLN B CA 1
ATOM 4442 C C . GLN B 1 214 ? 20.078 -14.039 -26.469 1 85 214 GLN B C 1
ATOM 4444 O O . GLN B 1 214 ? 21.094 -14.297 -27.125 1 85 214 GLN B O 1
ATOM 4449 N N . ASP B 1 215 ? 19.031 -14.734 -26.297 1 84.12 215 ASP B N 1
ATOM 4450 C CA . ASP B 1 215 ? 18.891 -15.945 -27.094 1 84.12 215 ASP B CA 1
ATOM 4451 C C . ASP B 1 215 ? 18.703 -15.602 -28.578 1 84.12 215 ASP B C 1
ATOM 4453 O O . ASP B 1 215 ? 18.062 -14.602 -28.906 1 84.12 215 ASP B O 1
ATOM 4457 N N . LYS B 1 216 ? 19.156 -16.438 -29.391 1 83.62 216 LYS B N 1
ATOM 4458 C CA . LYS B 1 216 ? 19.125 -16.203 -30.844 1 83.62 216 LYS B CA 1
ATOM 4459 C C . LYS B 1 216 ? 17.703 -16.375 -31.375 1 83.62 216 LYS B C 1
ATOM 4461 O O . LYS B 1 216 ? 17.375 -15.836 -32.438 1 83.62 216 LYS B O 1
ATOM 4466 N N . SER B 1 217 ? 16.938 -16.984 -30.625 1 88.62 217 SER B N 1
ATOM 4467 C CA . SER B 1 217 ? 15.609 -17.312 -31.141 1 88.62 217 SER B CA 1
ATOM 4468 C C . SER B 1 217 ? 14.68 -16.109 -31.109 1 88.62 217 SER B C 1
ATOM 4470 O O . SER B 1 217 ? 13.664 -16.078 -31.812 1 88.62 217 SER B O 1
ATOM 4472 N N . VAL B 1 218 ? 14.938 -15.219 -30.281 1 93.31 218 VAL B N 1
ATOM 4473 C CA . VAL B 1 218 ? 14.109 -14.023 -30.172 1 93.31 218 VAL B CA 1
ATOM 4474 C C . VAL B 1 218 ? 15 -12.797 -29.938 1 93.31 218 VAL B C 1
ATOM 4476 O O . VAL B 1 218 ? 15.914 -12.828 -29.125 1 93.31 218 VAL B O 1
ATOM 4479 N N . LYS B 1 219 ? 14.695 -11.781 -30.688 1 93.81 219 LYS B N 1
ATOM 4480 C CA . LYS B 1 219 ? 15.453 -10.539 -30.578 1 93.81 219 LYS B CA 1
ATOM 4481 C C . LYS B 1 219 ? 14.625 -9.453 -29.891 1 93.81 219 LYS B C 1
ATOM 4483 O O . LYS B 1 219 ? 13.43 -9.312 -30.156 1 93.81 219 LYS B O 1
ATOM 4488 N N . LEU B 1 220 ? 15.242 -8.781 -28.984 1 95.5 220 LEU B N 1
ATOM 4489 C CA . LEU B 1 220 ? 14.633 -7.664 -28.266 1 95.5 220 LEU B CA 1
ATOM 4490 C C . LEU B 1 220 ? 15.531 -6.434 -28.312 1 95.5 220 LEU B C 1
ATOM 4492 O O . LEU B 1 220 ? 16.734 -6.527 -28.078 1 95.5 220 LEU B O 1
ATOM 4496 N N . ASP B 1 221 ? 15 -5.352 -28.688 1 95 221 ASP B N 1
ATOM 4497 C CA . ASP B 1 221 ? 15.695 -4.074 -28.578 1 95 221 ASP B CA 1
ATOM 4498 C C . ASP B 1 221 ? 15.727 -3.594 -27.125 1 95 221 ASP B C 1
ATOM 4500 O O . ASP B 1 221 ? 14.828 -2.873 -26.688 1 95 221 ASP B O 1
ATOM 4504 N N . VAL B 1 222 ? 16.766 -3.904 -26.469 1 94.44 222 VAL B N 1
ATOM 4505 C CA . VAL B 1 222 ? 16.891 -3.684 -25.031 1 94.44 222 VAL B CA 1
ATOM 4506 C C . VAL B 1 222 ? 16.969 -2.188 -24.734 1 94.44 222 VAL B C 1
ATOM 4508 O O . VAL B 1 222 ? 16.453 -1.714 -23.719 1 94.44 222 VAL B O 1
ATOM 4511 N N . LYS B 1 223 ? 17.625 -1.455 -25.578 1 94.12 223 LYS B N 1
ATOM 4512 C CA . LYS B 1 223 ? 17.734 -0.01 -25.391 1 94.12 223 LYS B CA 1
ATOM 4513 C C . LYS B 1 223 ? 16.375 0.669 -25.531 1 94.12 223 LYS B C 1
ATOM 4515 O O . LYS B 1 223 ? 16.047 1.578 -24.766 1 94.12 223 LYS B O 1
ATOM 4520 N N . LYS B 1 224 ? 15.656 0.212 -26.5 1 95.88 224 LYS B N 1
ATOM 4521 C CA . LYS B 1 224 ? 14.297 0.718 -26.672 1 95.88 224 LYS B CA 1
ATOM 4522 C C . LYS B 1 224 ? 13.438 0.374 -25.469 1 95.88 224 LYS B C 1
ATOM 4524 O O . LYS B 1 224 ? 12.648 1.204 -25 1 95.88 224 LYS B O 1
ATOM 4529 N N . LEU B 1 225 ? 13.547 -0.819 -25 1 96.81 225 LEU B N 1
ATOM 4530 C CA . LEU B 1 225 ? 12.828 -1.239 -23.797 1 96.81 225 LEU B CA 1
ATOM 4531 C C . LEU B 1 225 ? 13.133 -0.306 -22.625 1 96.81 225 LEU B C 1
ATOM 4533 O O . LEU B 1 225 ? 12.211 0.212 -21.984 1 96.81 225 LEU B O 1
ATOM 4537 N N . PHE B 1 226 ? 14.367 -0.053 -22.391 1 96.81 226 PHE B N 1
ATOM 4538 C CA . PHE B 1 226 ? 14.781 0.792 -21.281 1 96.81 226 PHE B CA 1
ATOM 4539 C C . PHE B 1 226 ? 14.258 2.211 -21.438 1 96.81 226 PHE B C 1
ATOM 4541 O O . PHE B 1 226 ? 13.773 2.818 -20.484 1 96.81 226 PHE B O 1
ATOM 4548 N N . SER B 1 227 ? 14.312 2.729 -22.625 1 96.31 227 SER B N 1
ATOM 4549 C CA . SER B 1 227 ? 13.852 4.09 -22.875 1 96.31 227 SER B CA 1
ATOM 4550 C C . SER B 1 227 ? 12.367 4.234 -22.562 1 96.31 227 SER B C 1
ATOM 4552 O O . SER B 1 227 ? 11.922 5.301 -22.125 1 96.31 227 SER B O 1
ATOM 4554 N N . LYS B 1 228 ? 11.617 3.199 -22.719 1 95.69 228 LYS B N 1
ATOM 4555 C CA . LYS B 1 228 ? 10.172 3.234 -22.484 1 95.69 228 LYS B CA 1
ATOM 4556 C C . LYS B 1 228 ? 9.859 3.191 -20.984 1 95.69 228 LYS B C 1
ATOM 4558 O O . LYS B 1 228 ? 8.805 3.662 -20.562 1 95.69 228 LYS B O 1
ATOM 4563 N N . ILE B 1 229 ? 10.812 2.658 -20.203 1 95.94 229 ILE B N 1
ATOM 4564 C CA . ILE B 1 229 ? 10.438 2.428 -18.812 1 95.94 229 ILE B CA 1
ATOM 4565 C C . ILE B 1 229 ? 11.242 3.344 -17.891 1 95.94 229 ILE B C 1
ATOM 4567 O O . ILE B 1 229 ? 11.039 3.357 -16.672 1 95.94 229 ILE B O 1
ATOM 4571 N N . GLU B 1 230 ? 12.102 4.086 -18.375 1 92.81 230 GLU B N 1
ATOM 4572 C CA . GLU B 1 230 ? 13.086 4.82 -17.578 1 92.81 230 GLU B CA 1
ATOM 4573 C C . GLU B 1 230 ? 12.406 5.73 -16.562 1 92.81 230 GLU B C 1
ATOM 4575 O O . GLU B 1 230 ? 12.961 6.012 -15.508 1 92.81 230 GLU B O 1
ATOM 4580 N N . ASN B 1 231 ? 11.188 6.098 -16.875 1 90.38 231 ASN B N 1
ATOM 4581 C CA . ASN B 1 231 ? 10.484 7.004 -15.961 1 90.38 231 ASN B CA 1
ATOM 4582 C C . ASN B 1 231 ? 9.344 6.301 -15.242 1 90.38 231 ASN B C 1
ATOM 4584 O O . ASN B 1 231 ? 8.547 6.941 -14.555 1 90.38 231 ASN B O 1
ATOM 4588 N N . ASN B 1 232 ? 9.297 5.008 -15.398 1 92.38 232 ASN B N 1
ATOM 4589 C CA . ASN B 1 232 ? 8.281 4.199 -14.734 1 92.38 232 ASN B CA 1
ATOM 4590 C C . ASN B 1 232 ? 8.867 3.43 -13.555 1 92.38 232 ASN B C 1
ATOM 4592 O O . ASN B 1 232 ? 9.633 2.482 -13.742 1 92.38 232 ASN B O 1
ATOM 4596 N N . GLN B 1 233 ? 8.414 3.781 -12.43 1 91 233 GLN B N 1
ATOM 4597 C CA . GLN B 1 233 ? 9.047 3.297 -11.211 1 91 233 GLN B CA 1
ATOM 4598 C C . GLN B 1 233 ? 8.914 1.781 -11.086 1 91 233 GLN B C 1
ATOM 4600 O O . GLN B 1 233 ? 9.898 1.085 -10.82 1 91 233 GLN B O 1
ATOM 4605 N N . ARG B 1 234 ? 7.773 1.246 -11.258 1 92.38 234 ARG B N 1
ATOM 4606 C CA . ARG B 1 234 ? 7.527 -0.183 -11.094 1 92.38 234 ARG B CA 1
ATOM 4607 C C . ARG B 1 234 ? 8.305 -0.992 -12.125 1 92.38 234 ARG B C 1
ATOM 4609 O O . ARG B 1 234 ? 8.938 -1.997 -11.789 1 92.38 234 ARG B O 1
ATOM 4616 N N . SER B 1 235 ? 8.266 -0.492 -13.328 1 95.88 235 SER B N 1
ATOM 4617 C CA . SER B 1 235 ? 8.961 -1.192 -14.406 1 95.88 235 SER B CA 1
ATOM 4618 C C . SER B 1 235 ? 10.469 -1.115 -14.234 1 95.88 235 SER B C 1
ATOM 4620 O O . SER B 1 235 ? 11.188 -2.07 -14.547 1 95.88 235 SER B O 1
ATOM 4622 N N . LEU B 1 236 ? 10.883 0.025 -13.773 1 96 236 LEU B N 1
ATOM 4623 C CA . LEU B 1 236 ? 12.305 0.196 -13.508 1 96 236 LEU B CA 1
ATOM 4624 C C . LEU B 1 236 ? 12.781 -0.797 -12.453 1 96 236 LEU B C 1
ATOM 4626 O O . LEU B 1 236 ? 13.812 -1.45 -12.633 1 96 236 LEU B O 1
ATOM 4630 N N . LYS B 1 237 ? 12.055 -0.916 -11.398 1 95.75 237 LYS B N 1
ATOM 4631 C CA . LYS B 1 237 ? 12.375 -1.859 -10.336 1 95.75 237 LYS B CA 1
ATOM 4632 C C . LYS B 1 237 ? 12.391 -3.293 -10.852 1 95.75 237 LYS B C 1
ATOM 4634 O O . LYS B 1 237 ? 13.258 -4.086 -10.484 1 95.75 237 LYS B O 1
ATOM 4639 N N . LYS B 1 238 ? 11.461 -3.555 -11.648 1 95.62 238 LYS B N 1
ATOM 4640 C CA . LYS B 1 238 ? 11.352 -4.902 -12.195 1 95.62 238 LYS B CA 1
ATOM 4641 C C . LYS B 1 238 ? 12.562 -5.238 -13.07 1 95.62 238 LYS B C 1
ATOM 4643 O O . LYS B 1 238 ? 13.133 -6.324 -12.953 1 95.62 238 LYS B O 1
ATOM 4648 N N . LEU B 1 239 ? 12.914 -4.301 -13.945 1 96.69 239 LEU B N 1
ATOM 4649 C CA . LEU B 1 239 ? 14.086 -4.535 -14.789 1 96.69 239 LEU B CA 1
ATOM 4650 C C . LEU B 1 239 ? 15.344 -4.676 -13.938 1 96.69 239 LEU B C 1
ATOM 4652 O O . LEU B 1 239 ? 16.203 -5.516 -14.219 1 96.69 239 LEU B O 1
ATOM 4656 N N . TYR B 1 240 ? 15.422 -3.863 -12.898 1 96 240 TYR B N 1
ATOM 4657 C CA . TYR B 1 240 ? 16.531 -3.975 -11.953 1 96 240 TYR B CA 1
ATOM 4658 C C . TYR B 1 240 ? 16.609 -5.387 -11.383 1 96 240 TYR B C 1
ATOM 4660 O O . TYR B 1 240 ? 17.688 -5.98 -11.352 1 96 240 TYR B O 1
ATOM 4668 N N . MET B 1 241 ? 15.508 -5.965 -10.984 1 95 241 MET B N 1
ATOM 4669 C CA . MET B 1 241 ? 15.469 -7.305 -10.406 1 95 241 MET B CA 1
ATOM 4670 C C . MET B 1 241 ? 15.828 -8.359 -11.453 1 95 241 MET B C 1
ATOM 4672 O O . MET B 1 241 ? 16.547 -9.312 -11.156 1 95 241 MET B O 1
ATOM 4676 N N . ILE B 1 242 ? 15.305 -8.18 -12.625 1 95.5 242 ILE B N 1
ATOM 4677 C CA . ILE B 1 242 ? 15.562 -9.102 -13.727 1 95.5 242 ILE B CA 1
ATOM 4678 C C . ILE B 1 242 ? 17.062 -9.195 -13.984 1 95.5 242 ILE B C 1
ATOM 4680 O O . ILE B 1 242 ? 17.609 -10.289 -14.102 1 95.5 242 ILE B O 1
ATOM 4684 N N . LEU B 1 243 ? 17.672 -8.055 -14.039 1 94.5 243 LEU B N 1
ATOM 4685 C CA . LEU B 1 243 ? 19.094 -7.988 -14.344 1 94.5 243 LEU B CA 1
ATOM 4686 C C . LEU B 1 243 ? 19.922 -8.547 -13.195 1 94.5 243 LEU B C 1
ATOM 4688 O O . LEU B 1 243 ? 20.906 -9.242 -13.422 1 94.5 243 LEU B O 1
ATOM 4692 N N . ASN B 1 244 ? 19.516 -8.273 -12.023 1 92.19 244 ASN B N 1
ATOM 4693 C CA . ASN B 1 244 ? 20.25 -8.758 -10.859 1 92.19 244 ASN B CA 1
ATOM 4694 C C . ASN B 1 244 ? 20.109 -10.266 -10.703 1 92.19 244 ASN B C 1
ATOM 4696 O O . ASN B 1 244 ? 21.031 -10.938 -10.242 1 92.19 244 ASN B O 1
ATOM 4700 N N . ASN B 1 245 ? 19.016 -10.773 -11.07 1 90.5 245 ASN B N 1
ATOM 4701 C CA . ASN B 1 245 ? 18.781 -12.211 -11 1 90.5 245 ASN B CA 1
ATOM 4702 C C . ASN B 1 245 ? 19.297 -12.93 -12.242 1 90.5 245 ASN B C 1
ATOM 4704 O O . ASN B 1 245 ? 19.234 -14.156 -12.328 1 90.5 245 ASN B O 1
ATOM 4708 N N . GLU B 1 246 ? 19.641 -12.156 -13.289 1 89.12 246 GLU B N 1
ATOM 4709 C CA . GLU B 1 246 ? 20.172 -12.656 -14.555 1 89.12 246 GLU B CA 1
ATOM 4710 C C . GLU B 1 246 ? 19.172 -13.562 -15.25 1 89.12 246 GLU B C 1
ATOM 4712 O O . GLU B 1 246 ? 19.531 -14.641 -15.734 1 89.12 246 GLU B O 1
ATOM 4717 N N . ASN B 1 247 ? 17.984 -13.188 -15.227 1 88.81 247 ASN B N 1
ATOM 4718 C CA . ASN B 1 247 ? 16.891 -13.945 -15.828 1 88.81 247 ASN B CA 1
ATOM 4719 C C . ASN B 1 247 ? 16.766 -13.68 -17.328 1 88.81 247 ASN B C 1
ATOM 4721 O O . ASN B 1 247 ? 15.711 -13.922 -17.922 1 88.81 247 ASN B O 1
ATOM 4725 N N . PHE B 1 248 ? 17.797 -13.25 -17.984 1 84.38 248 PHE B N 1
ATOM 4726 C CA . PHE B 1 248 ? 17.766 -12.922 -19.406 1 84.38 248 PHE B CA 1
ATOM 4727 C C . PHE B 1 248 ? 17.469 -14.172 -20.234 1 84.38 248 PHE B C 1
ATOM 4729 O O . PHE B 1 248 ? 16.875 -14.078 -21.312 1 84.38 248 PHE B O 1
ATOM 4736 N N . ASN B 1 249 ? 17.859 -15.195 -19.688 1 87.75 249 ASN B N 1
ATOM 4737 C CA . ASN B 1 249 ? 17.781 -16.453 -20.422 1 87.75 249 ASN B CA 1
ATOM 4738 C C . ASN B 1 249 ? 16.344 -16.922 -20.562 1 87.75 249 ASN B C 1
ATOM 4740 O O . ASN B 1 249 ? 16.062 -17.859 -21.312 1 87.75 249 ASN B O 1
ATOM 4744 N N . TYR B 1 250 ? 15.422 -16.25 -19.922 1 93.25 250 TYR B N 1
ATOM 4745 C CA . TYR B 1 250 ? 14.016 -16.609 -20.047 1 93.25 250 TYR B CA 1
ATOM 4746 C C . TYR B 1 250 ? 13.453 -16.156 -21.391 1 93.25 250 TYR B C 1
ATOM 4748 O O . TYR B 1 250 ? 12.406 -16.641 -21.828 1 93.25 250 TYR B O 1
ATOM 4756 N N . LEU B 1 251 ? 14.133 -15.25 -22 1 94.56 251 LEU B N 1
ATOM 4757 C CA . LEU B 1 251 ? 13.609 -14.703 -23.25 1 94.56 251 LEU B CA 1
ATOM 4758 C C . LEU B 1 251 ? 13.93 -15.617 -24.422 1 94.56 251 LEU B C 1
ATOM 4760 O O . LEU B 1 251 ? 14.883 -15.383 -25.172 1 94.56 251 LEU B O 1
ATOM 4764 N N . THR B 1 252 ? 13.156 -16.609 -24.625 1 95.31 252 THR B N 1
ATOM 4765 C CA . THR B 1 252 ? 13.258 -17.562 -25.734 1 95.31 252 THR B CA 1
ATOM 4766 C C . THR B 1 252 ? 11.898 -17.797 -26.359 1 95.31 252 THR B C 1
ATOM 4768 O O . THR B 1 252 ? 10.859 -17.594 -25.719 1 95.31 252 THR B O 1
ATOM 4771 N N . GLU B 1 253 ? 11.953 -18.203 -27.562 1 95.62 253 GLU B N 1
ATOM 4772 C CA . GLU B 1 253 ? 10.711 -18.531 -28.266 1 95.62 253 GLU B CA 1
ATOM 4773 C C . GLU B 1 253 ? 9.953 -19.641 -27.531 1 95.62 253 GLU B C 1
ATOM 4775 O O . GLU B 1 253 ? 8.719 -19.609 -27.453 1 95.62 253 GLU B O 1
ATOM 4780 N N . GLU B 1 254 ? 10.602 -20.562 -27.047 1 95.88 254 GLU B N 1
ATOM 4781 C CA . GLU B 1 254 ? 10 -21.688 -26.328 1 95.88 254 GLU B CA 1
ATOM 4782 C C . GLU B 1 254 ? 9.234 -21.203 -25.094 1 95.88 254 GLU B C 1
ATOM 4784 O O . GLU B 1 254 ? 8.086 -21.578 -24.875 1 95.88 254 GLU B O 1
ATOM 4789 N N . ASN B 1 255 ? 9.859 -20.359 -24.328 1 96.75 255 ASN B N 1
ATOM 4790 C CA . ASN B 1 255 ? 9.25 -19.859 -23.094 1 96.75 255 ASN B CA 1
ATOM 4791 C C . ASN B 1 255 ? 8.062 -18.953 -23.406 1 96.75 255 ASN B C 1
ATOM 4793 O O . ASN B 1 255 ? 7.059 -18.969 -22.688 1 96.75 255 ASN B O 1
ATOM 4797 N N . ILE B 1 256 ? 8.18 -18.172 -24.422 1 97.06 256 ILE B N 1
ATOM 4798 C CA . ILE B 1 256 ? 7.074 -17.312 -24.859 1 97.06 256 ILE B CA 1
ATOM 4799 C C . ILE B 1 256 ? 5.863 -18.172 -25.203 1 97.06 256 ILE B C 1
ATOM 4801 O O . ILE B 1 256 ? 4.75 -17.906 -24.75 1 97.06 256 ILE B O 1
ATOM 4805 N N . ARG B 1 257 ? 6.059 -19.188 -25.906 1 96.44 257 ARG B N 1
ATOM 4806 C CA . ARG B 1 257 ? 4.988 -20.094 -26.312 1 96.44 257 ARG B CA 1
ATOM 4807 C C . ARG B 1 257 ? 4.367 -20.781 -25.094 1 96.44 257 ARG B C 1
ATOM 4809 O O . ARG B 1 257 ? 3.146 -20.953 -25.031 1 96.44 257 ARG B O 1
ATOM 4816 N N . LYS B 1 258 ? 5.172 -21.125 -24.219 1 96.62 258 LYS B N 1
ATOM 4817 C CA . LYS B 1 258 ? 4.688 -21.781 -23 1 96.62 258 LYS B CA 1
ATOM 4818 C C . LYS B 1 258 ? 3.686 -20.875 -22.266 1 96.62 258 LYS B C 1
ATOM 4820 O O . LYS B 1 258 ? 2.645 -21.359 -21.812 1 96.62 258 LYS B O 1
ATOM 4825 N N . ILE B 1 259 ? 4.008 -19.594 -22.141 1 97.12 259 ILE B N 1
ATOM 4826 C CA . ILE B 1 259 ? 3.133 -18.656 -21.453 1 97.12 259 ILE B CA 1
ATOM 4827 C C . ILE B 1 259 ? 1.853 -18.453 -22.266 1 97.12 259 ILE B C 1
ATOM 4829 O O . ILE B 1 259 ? 0.751 -18.469 -21.719 1 97.12 259 ILE B O 1
ATOM 4833 N N . GLU B 1 260 ? 2.004 -18.359 -23.578 1 97 260 GLU B N 1
ATOM 4834 C CA . GLU B 1 260 ? 0.855 -18.141 -24.453 1 97 260 GLU B CA 1
ATOM 4835 C C . GLU B 1 260 ? -0.085 -19.344 -24.453 1 97 260 GLU B C 1
ATOM 4837 O O . GLU B 1 260 ? -1.301 -19.188 -24.578 1 97 260 GLU B O 1
ATOM 4842 N N . GLU B 1 261 ? 0.425 -20.484 -24.234 1 96.19 261 GLU B N 1
ATOM 4843 C CA . GLU B 1 261 ? -0.374 -21.703 -24.172 1 96.19 261 GLU B CA 1
ATOM 4844 C C . GLU B 1 261 ? -1.152 -21.781 -22.859 1 96.19 261 GLU B C 1
ATOM 4846 O O . GLU B 1 261 ? -2.258 -22.328 -22.812 1 96.19 261 GLU B O 1
ATOM 4851 N N . LYS B 1 262 ? -0.533 -21.266 -21.828 1 94.75 262 LYS B N 1
ATOM 4852 C CA . LYS B 1 262 ? -1.141 -21.359 -20.516 1 94.75 262 LYS B CA 1
ATOM 4853 C C . LYS B 1 262 ? -2.25 -20.312 -20.344 1 94.75 262 LYS B C 1
ATOM 4855 O O . LYS B 1 262 ? -3.154 -20.484 -19.531 1 94.75 262 LYS B O 1
ATOM 4860 N N . SER B 1 263 ? -2.123 -19.25 -21.062 1 91.88 263 SER B N 1
ATOM 4861 C CA . SER B 1 263 ? -3.154 -18.219 -20.984 1 91.88 263 SER B CA 1
ATOM 4862 C C . SER B 1 263 ? -3.457 -17.641 -22.375 1 91.88 263 SER B C 1
ATOM 4864 O O . SER B 1 263 ? -2.615 -16.953 -22.969 1 91.88 263 SER B O 1
ATOM 4866 N N . GLU B 1 264 ? -4.66 -17.781 -22.75 1 89 264 GLU B N 1
ATOM 4867 C CA . GLU B 1 264 ? -5.074 -17.312 -24.062 1 89 264 GLU B CA 1
ATOM 4868 C C . GLU B 1 264 ? -5.102 -15.797 -24.141 1 89 264 GLU B C 1
ATOM 4870 O O . GLU B 1 264 ? -5.043 -15.219 -25.234 1 89 264 GLU B O 1
ATOM 4875 N N . ASN B 1 265 ? -5.066 -15.164 -23.031 1 88.62 265 ASN B N 1
ATOM 4876 C CA . ASN B 1 265 ? -5.199 -13.711 -22.984 1 88.62 265 ASN B CA 1
ATOM 4877 C C . ASN B 1 265 ? -3.84 -13.023 -23.078 1 88.62 265 ASN B C 1
ATOM 4879 O O . ASN B 1 265 ? -3.768 -11.797 -23.172 1 88.62 265 ASN B O 1
ATOM 4883 N N . ILE B 1 266 ? -2.836 -13.82 -23.094 1 95.12 266 ILE B N 1
ATOM 4884 C CA . ILE B 1 266 ? -1.496 -13.25 -23.172 1 95.12 266 ILE B CA 1
ATOM 4885 C C . ILE B 1 266 ? -0.883 -13.562 -24.547 1 95.12 266 ILE B C 1
ATOM 4887 O O . ILE B 1 266 ? -0.645 -14.727 -24.875 1 95.12 266 ILE B O 1
ATOM 4891 N N . LYS B 1 267 ? -0.678 -12.547 -25.312 1 96.25 267 LYS B N 1
ATOM 4892 C CA . LYS B 1 267 ? -0.027 -12.672 -26.609 1 96.25 267 LYS B CA 1
ATOM 4893 C C . LYS B 1 267 ? 1.099 -11.656 -26.766 1 96.25 267 LYS B C 1
ATOM 4895 O O . LYS B 1 267 ? 0.887 -10.453 -26.562 1 96.25 267 LYS B O 1
ATOM 4900 N N . PHE B 1 268 ? 2.211 -12.133 -27.062 1 97.44 268 PHE B N 1
ATOM 4901 C CA . PHE B 1 268 ? 3.357 -11.25 -27.25 1 97.44 268 PHE B CA 1
ATOM 4902 C C . PHE B 1 268 ? 3.396 -10.719 -28.672 1 97.44 268 PHE B C 1
ATOM 4904 O O . PHE B 1 268 ? 3.127 -11.453 -29.625 1 97.44 268 PHE B O 1
ATOM 4911 N N . ASN B 1 269 ? 3.691 -9.477 -28.828 1 97.31 269 ASN B N 1
ATOM 4912 C CA . ASN B 1 269 ? 3.805 -8.812 -30.125 1 97.31 269 ASN B CA 1
ATOM 4913 C C . ASN B 1 269 ? 5.145 -9.109 -30.781 1 97.31 269 ASN B C 1
ATOM 4915 O O . ASN B 1 269 ? 6.141 -8.438 -30.516 1 97.31 269 ASN B O 1
ATOM 4919 N N . ARG B 1 270 ? 5.109 -10.078 -31.656 1 95.38 270 ARG B N 1
ATOM 4920 C CA . ARG B 1 270 ? 6.363 -10.453 -32.281 1 95.38 270 ARG B CA 1
ATOM 4921 C C . ARG B 1 270 ? 6.121 -10.938 -33.719 1 95.38 270 ARG B C 1
ATOM 4923 O O . ARG B 1 270 ? 5.043 -11.445 -34.031 1 95.38 270 ARG B O 1
ATOM 4930 N N . SER B 1 271 ? 7.094 -10.617 -34.562 1 94.12 271 SER B N 1
ATOM 4931 C CA . SER B 1 271 ? 7.121 -11.07 -35.938 1 94.12 271 SER B CA 1
ATOM 4932 C C . SER B 1 271 ? 8.547 -11.352 -36.406 1 94.12 271 SER B C 1
ATOM 4934 O O . SER B 1 271 ? 9.469 -10.602 -36.094 1 94.12 271 SER B O 1
ATOM 4936 N N . ASN B 1 272 ? 8.703 -12.461 -37.156 1 92.06 272 ASN B N 1
ATOM 4937 C CA . ASN B 1 272 ? 9.984 -12.836 -37.719 1 92.06 272 ASN B CA 1
ATOM 4938 C C . ASN B 1 272 ? 11.078 -12.914 -36.656 1 92.06 272 ASN B C 1
ATOM 4940 O O . ASN B 1 272 ? 12.164 -12.359 -36.844 1 92.06 272 ASN B O 1
ATOM 4944 N N . GLY B 1 273 ? 10.727 -13.383 -35.469 1 91.25 273 GLY B N 1
ATOM 4945 C CA . GLY B 1 273 ? 11.703 -13.609 -34.406 1 91.25 273 GLY B CA 1
ATOM 4946 C C . GLY B 1 273 ? 12.055 -12.352 -33.656 1 91.25 273 GLY B C 1
ATOM 4947 O O . GLY B 1 273 ? 12.961 -12.359 -32.812 1 91.25 273 GLY B O 1
ATOM 4948 N N . GLU B 1 274 ? 11.297 -11.32 -33.938 1 95 274 GLU B N 1
ATOM 4949 C CA . GLU B 1 274 ? 11.586 -10.055 -33.25 1 95 274 GLU B CA 1
ATOM 4950 C C . GLU B 1 274 ? 10.391 -9.586 -32.438 1 95 274 GLU B C 1
ATOM 4952 O O . GLU B 1 274 ? 9.258 -9.578 -32.906 1 95 274 GLU B O 1
ATOM 4957 N N . LEU B 1 275 ? 10.672 -9.195 -31.188 1 96.75 275 LEU B N 1
ATOM 4958 C CA . LEU B 1 275 ? 9.648 -8.625 -30.328 1 96.75 275 LEU B CA 1
ATOM 4959 C C . LEU B 1 275 ? 9.461 -7.141 -30.625 1 96.75 275 LEU B C 1
ATOM 4961 O O . LEU B 1 275 ? 10.438 -6.395 -30.703 1 96.75 275 LEU B O 1
ATOM 4965 N N . HIS B 1 276 ? 8.227 -6.785 -30.719 1 97.19 276 HIS B N 1
ATOM 4966 C CA . HIS B 1 276 ? 7.895 -5.391 -30.984 1 97.19 276 HIS B CA 1
ATOM 4967 C C . HIS B 1 276 ? 7.379 -4.703 -29.719 1 97.19 276 HIS B C 1
ATOM 4969 O O . HIS B 1 276 ? 6.621 -5.297 -28.953 1 97.19 276 HIS B O 1
ATOM 4975 N N . LEU B 1 277 ? 7.812 -3.48 -29.484 1 97.25 277 LEU B N 1
ATOM 4976 C CA . LEU B 1 277 ? 7.445 -2.689 -28.312 1 97.25 277 LEU B CA 1
ATOM 4977 C C . LEU B 1 277 ? 6.594 -1.488 -28.719 1 97.25 277 LEU B C 1
ATOM 4979 O O . LEU B 1 277 ? 6.902 -0.354 -28.344 1 97.25 277 LEU B O 1
ATOM 4983 N N . ASP B 1 278 ? 5.492 -1.722 -29.391 1 96 278 ASP B N 1
ATOM 4984 C CA . ASP B 1 278 ? 4.645 -0.678 -29.969 1 96 278 ASP B CA 1
ATOM 4985 C C . ASP B 1 278 ? 3.814 0.004 -28.875 1 96 278 ASP B C 1
ATOM 4987 O O . ASP B 1 278 ? 3.613 1.22 -28.906 1 96 278 ASP B O 1
ATOM 4991 N N . GLU B 1 279 ? 3.348 -0.78 -27.969 1 94.56 279 GLU B N 1
ATOM 4992 C CA . GLU B 1 279 ? 2.584 -0.275 -26.828 1 94.56 279 GLU B CA 1
ATOM 4993 C C . GLU B 1 279 ? 3.27 -0.617 -25.516 1 94.56 279 GLU B C 1
ATOM 4995 O O . GLU B 1 279 ? 4.098 -1.529 -25.453 1 94.56 279 GLU B O 1
ATOM 5000 N N . PHE B 1 280 ? 2.867 0.113 -24.531 1 95.19 280 PHE B N 1
ATOM 5001 C CA . PHE B 1 280 ? 3.48 -0.139 -23.234 1 95.19 280 PHE B CA 1
ATOM 5002 C C . PHE B 1 280 ? 3.107 -1.525 -22.719 1 95.19 280 PHE B C 1
ATOM 5004 O O . PHE B 1 280 ? 3.889 -2.158 -22 1 95.19 280 PHE B O 1
ATOM 5011 N N . GLU B 1 281 ? 1.998 -1.99 -23.172 1 94.56 281 GLU B N 1
ATOM 5012 C CA . GLU B 1 281 ? 1.58 -3.342 -22.812 1 94.56 281 GLU B CA 1
ATOM 5013 C C . GLU B 1 281 ? 2.584 -4.379 -23.312 1 94.56 281 GLU B C 1
ATOM 5015 O O . GLU B 1 281 ? 2.793 -5.406 -22.656 1 94.56 281 GLU B O 1
ATOM 5020 N N . ASP B 1 282 ? 3.197 -4.148 -24.375 1 97.12 282 ASP B N 1
ATOM 5021 C CA . ASP B 1 282 ? 4.234 -5.043 -24.891 1 97.12 282 ASP B CA 1
ATOM 5022 C C . ASP B 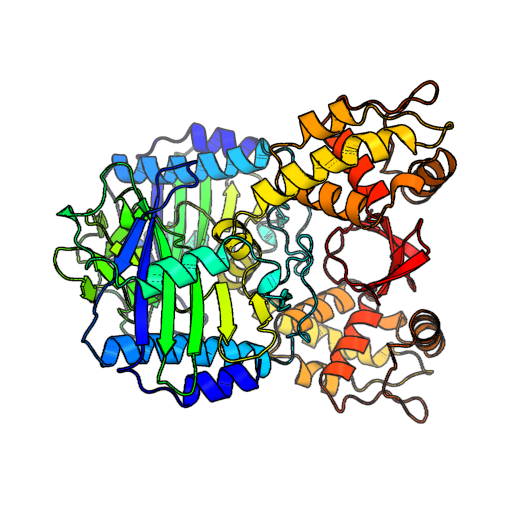1 282 ? 5.422 -5.105 -23.938 1 97.12 282 ASP B C 1
ATOM 5024 O O . ASP B 1 282 ? 5.961 -6.184 -23.672 1 97.12 282 ASP B O 1
ATOM 5028 N N . VAL B 1 283 ? 5.746 -3.934 -23.406 1 97.12 283 VAL B N 1
ATOM 5029 C CA . VAL B 1 283 ? 6.852 -3.822 -22.453 1 97.12 283 VAL B CA 1
ATOM 5030 C C . VAL B 1 283 ? 6.516 -4.582 -21.172 1 97.12 283 VAL B C 1
ATOM 5032 O O . VAL B 1 283 ? 7.32 -5.379 -20.688 1 97.12 283 VAL B O 1
ATOM 5035 N N . LYS B 1 284 ? 5.352 -4.422 -20.75 1 95.69 284 LYS B N 1
ATOM 5036 C CA . LYS B 1 284 ? 4.918 -5.059 -19.5 1 95.69 284 LYS B CA 1
ATOM 5037 C C . LYS B 1 284 ? 4.969 -6.582 -19.625 1 95.69 284 LYS B C 1
ATOM 5039 O O . LYS B 1 284 ? 5.43 -7.262 -18.703 1 95.69 284 LYS B O 1
ATOM 5044 N N . LYS B 1 285 ? 4.512 -7.074 -20.688 1 96.69 285 LYS B N 1
ATOM 5045 C CA . LYS B 1 285 ? 4.484 -8.516 -20.891 1 96.69 285 LYS B CA 1
ATOM 5046 C C . LYS B 1 285 ? 5.895 -9.102 -20.875 1 96.69 285 LYS B C 1
ATOM 5048 O O . LYS B 1 285 ? 6.125 -10.164 -20.297 1 96.69 285 LYS B O 1
ATOM 5053 N N . ILE B 1 286 ? 6.754 -8.391 -21.469 1 97.06 286 ILE B N 1
ATOM 5054 C CA . ILE B 1 286 ? 8.133 -8.852 -21.531 1 97.06 286 ILE B CA 1
ATOM 5055 C C . ILE B 1 286 ? 8.758 -8.812 -20.141 1 97.06 286 ILE B C 1
ATOM 5057 O O . ILE B 1 286 ? 9.406 -9.781 -19.719 1 97.06 286 ILE B O 1
ATOM 5061 N N . LEU B 1 287 ? 8.555 -7.727 -19.438 1 97.31 287 LEU B N 1
ATOM 5062 C CA . LEU B 1 287 ? 9.078 -7.621 -18.078 1 97.31 287 LEU B CA 1
ATOM 5063 C C . LEU B 1 287 ? 8.477 -8.695 -17.188 1 97.31 287 LEU B C 1
ATOM 5065 O O . LEU B 1 287 ? 9.18 -9.289 -16.359 1 97.31 287 LEU B O 1
ATOM 5069 N N . ASN B 1 288 ? 7.207 -8.977 -17.359 1 96.94 288 ASN B N 1
ATOM 5070 C CA . ASN B 1 288 ? 6.547 -10.023 -16.594 1 96.94 288 ASN B CA 1
ATOM 5071 C C . ASN B 1 288 ? 7.145 -11.398 -16.875 1 96.94 288 ASN B C 1
ATOM 5073 O O . ASN B 1 288 ? 7.359 -12.188 -15.961 1 96.94 288 ASN B O 1
ATOM 5077 N N . LEU B 1 289 ? 7.391 -11.633 -18.125 1 97.62 289 LEU B N 1
ATOM 5078 C CA . LEU B 1 289 ? 7.992 -12.898 -18.531 1 97.62 289 LEU B CA 1
ATOM 5079 C C . LEU B 1 289 ? 9.367 -13.07 -17.891 1 97.62 289 LEU B C 1
ATOM 5081 O O . LEU B 1 289 ? 9.641 -14.086 -17.25 1 97.62 289 LEU B O 1
ATOM 5085 N N . LEU B 1 290 ? 10.156 -12.07 -17.984 1 96.62 290 LEU B N 1
ATOM 5086 C CA . LEU B 1 290 ? 11.547 -12.141 -17.547 1 96.62 290 LEU B CA 1
ATOM 5087 C C . LEU B 1 290 ? 11.641 -12.172 -16.031 1 96.62 290 LEU B C 1
ATOM 5089 O O . LEU B 1 290 ? 12.594 -12.734 -15.477 1 96.62 290 LEU B O 1
ATOM 5093 N N . ASN B 1 291 ? 10.664 -11.633 -15.344 1 96.75 291 ASN B N 1
ATOM 5094 C CA . ASN B 1 291 ? 10.672 -11.602 -13.883 1 96.75 291 ASN B CA 1
ATOM 5095 C C . ASN B 1 291 ? 9.961 -12.812 -13.289 1 96.75 291 ASN B C 1
ATOM 5097 O O . ASN B 1 291 ? 9.672 -12.844 -12.094 1 96.75 291 ASN B O 1
ATOM 5101 N N . ASP B 1 292 ? 9.539 -13.727 -14.133 1 96.75 292 ASP B N 1
ATOM 5102 C CA . ASP B 1 292 ? 8.836 -14.93 -13.688 1 96.75 292 ASP B CA 1
ATOM 5103 C C . ASP B 1 292 ? 7.531 -14.57 -12.984 1 96.75 292 ASP B C 1
ATOM 5105 O O . ASP B 1 292 ? 7.227 -15.109 -11.914 1 96.75 292 ASP B O 1
ATOM 5109 N N . ASP B 1 293 ? 6.793 -13.609 -13.508 1 96.81 293 ASP B N 1
ATOM 5110 C CA . ASP B 1 293 ? 5.559 -13.141 -12.891 1 96.81 293 ASP B CA 1
ATOM 5111 C C . ASP B 1 293 ? 4.387 -14.055 -13.234 1 96.81 293 ASP B C 1
ATOM 5113 O O . ASP B 1 293 ? 3.332 -13.992 -12.594 1 96.81 293 ASP B O 1
ATOM 5117 N N . TYR B 1 294 ? 4.504 -14.742 -14.32 1 97.69 294 TYR B N 1
ATOM 5118 C CA . TYR B 1 294 ? 3.473 -15.703 -14.695 1 97.69 294 TYR B CA 1
ATOM 5119 C C . TYR B 1 294 ? 3.635 -17 -13.922 1 97.69 294 TYR B C 1
ATOM 5121 O O . TYR B 1 294 ? 4.59 -17.75 -14.148 1 97.69 294 TYR B O 1
ATOM 5129 N N . LEU B 1 295 ? 2.658 -17.234 -13.109 1 97.5 295 LEU B N 1
ATOM 5130 C CA . LEU B 1 295 ? 2.729 -18.344 -12.164 1 97.5 295 LEU B CA 1
ATOM 5131 C C . LEU B 1 295 ? 1.536 -19.281 -12.336 1 97.5 295 LEU B C 1
ATOM 5133 O O . LEU B 1 295 ? 0.556 -18.922 -13 1 97.5 295 LEU B O 1
ATOM 5137 N N . GLU B 1 296 ? 1.736 -20.469 -11.758 1 97.19 296 GLU B N 1
ATOM 5138 C CA . GLU B 1 296 ? 0.662 -21.453 -11.75 1 97.19 296 GLU B CA 1
ATOM 5139 C C . GLU B 1 296 ? 0.389 -21.953 -10.336 1 97.19 296 GLU B C 1
ATOM 5141 O O . GLU B 1 296 ? 1.322 -22.203 -9.57 1 97.19 296 GLU B O 1
ATOM 5146 N N . GLY B 1 297 ? -0.892 -22.062 -10.016 1 96.5 297 GLY B N 1
ATOM 5147 C CA . GLY B 1 297 ? -1.208 -22.656 -8.727 1 96.5 297 GLY B CA 1
ATOM 5148 C C . GLY B 1 297 ? -0.711 -24.094 -8.602 1 96.5 297 GLY B C 1
ATOM 5149 O O . GLY B 1 297 ? -0.948 -24.922 -9.492 1 96.5 297 GLY B O 1
ATOM 5150 N N . ILE B 1 298 ? -0.059 -24.344 -7.547 1 96.56 298 ILE B N 1
ATOM 5151 C CA . ILE B 1 298 ? 0.453 -25.688 -7.348 1 96.56 298 ILE B CA 1
ATOM 5152 C C . ILE B 1 298 ? -0.711 -26.672 -7.254 1 96.56 298 ILE B C 1
ATOM 5154 O O . ILE B 1 298 ? -0.63 -27.797 -7.77 1 96.56 298 ILE B O 1
ATOM 5158 N N . LEU B 1 299 ? -1.812 -26.25 -6.699 1 95.81 299 LEU B N 1
ATOM 5159 C CA . LEU B 1 299 ? -2.969 -27.109 -6.508 1 95.81 299 LEU B CA 1
ATOM 5160 C C . LEU B 1 299 ? -3.957 -26.969 -7.66 1 95.81 299 LEU B C 1
ATOM 5162 O O . LEU B 1 299 ? -4.32 -27.953 -8.305 1 95.81 299 LEU B O 1
ATOM 5166 N N . SER B 1 300 ? -4.387 -25.734 -7.988 1 94.62 300 SER B N 1
ATOM 5167 C CA . SER B 1 300 ? -5.445 -25.484 -8.961 1 94.62 300 SER B CA 1
ATOM 5168 C C . SER B 1 300 ? -4.926 -25.625 -10.391 1 94.62 300 SER B C 1
ATOM 5170 O O . SER B 1 300 ? -5.707 -25.812 -11.328 1 94.62 300 SER B O 1
ATOM 5172 N N . GLN B 1 301 ? -3.645 -25.391 -10.586 1 94.12 301 GLN B N 1
ATOM 5173 C CA . GLN B 1 301 ? -2.998 -25.359 -11.891 1 94.12 301 GLN B CA 1
ATOM 5174 C C . GLN B 1 301 ? -3.52 -24.203 -12.742 1 94.12 301 GLN B C 1
ATOM 5176 O O . GLN B 1 301 ? -3.305 -24.172 -13.953 1 94.12 301 GLN B O 1
ATOM 5181 N N . LYS B 1 302 ? -4.199 -23.281 -12.07 1 94.75 302 LYS B N 1
ATOM 5182 C CA . LYS B 1 302 ? -4.645 -22.062 -12.758 1 94.75 302 LYS B CA 1
ATOM 5183 C C . LYS B 1 302 ? -3.496 -21.078 -12.914 1 94.75 302 LYS B C 1
ATOM 5185 O O . LYS B 1 302 ? -2.672 -20.922 -12.008 1 94.75 302 LYS B O 1
ATOM 5190 N N . PRO B 1 303 ? -3.52 -20.438 -14.023 1 96.62 303 PRO B N 1
ATOM 5191 C CA . PRO B 1 303 ? -2.484 -19.422 -14.227 1 96.62 303 PRO B CA 1
ATOM 5192 C C . PRO B 1 303 ? -2.812 -18.094 -13.547 1 96.62 303 PRO B C 1
ATOM 5194 O O . PRO B 1 303 ? -3.973 -17.672 -13.531 1 96.62 303 PRO B O 1
ATOM 5197 N N . PHE B 1 304 ? -1.814 -17.516 -12.961 1 96.12 304 PHE B N 1
ATOM 5198 C CA . PHE B 1 304 ? -1.905 -16.219 -12.289 1 96.12 304 PHE B CA 1
ATOM 5199 C C . PHE B 1 304 ? -0.766 -15.305 -12.727 1 96.12 304 PHE B C 1
ATOM 5201 O O . PHE B 1 304 ? 0.208 -15.758 -13.328 1 96.12 304 PHE B O 1
ATOM 5208 N N . LYS B 1 305 ? -0.944 -14.047 -12.477 1 95.38 305 LYS B N 1
ATOM 5209 C CA . LYS B 1 305 ? 0.112 -13.055 -12.648 1 95.38 305 LYS B CA 1
ATOM 5210 C C . LYS B 1 305 ? 0.319 -12.25 -11.367 1 95.38 305 LYS B C 1
ATOM 5212 O O . LYS B 1 305 ? -0.648 -11.828 -10.727 1 95.38 305 LYS B O 1
ATOM 5217 N N . THR B 1 306 ? 1.581 -12.117 -10.992 1 93.94 306 THR B N 1
ATOM 5218 C CA . THR B 1 306 ? 1.921 -11.25 -9.867 1 93.94 306 THR B CA 1
ATOM 5219 C C . THR B 1 306 ? 3.408 -10.914 -9.875 1 93.94 306 THR B C 1
ATOM 5221 O O . THR B 1 306 ? 4.234 -11.727 -10.305 1 93.94 306 THR B O 1
ATOM 5224 N N . SER B 1 307 ? 3.639 -9.672 -9.477 1 91.12 307 SER B N 1
ATOM 5225 C CA . SER B 1 307 ? 5.035 -9.297 -9.281 1 91.12 307 SER B CA 1
ATOM 5226 C C . SER B 1 307 ? 5.41 -9.32 -7.801 1 91.12 307 SER B C 1
ATOM 5228 O O . SER B 1 307 ? 6.59 -9.227 -7.457 1 91.12 307 SER B O 1
ATOM 5230 N N . ASN B 1 308 ? 4.441 -9.352 -7.004 1 91.19 308 ASN B N 1
ATOM 5231 C CA . ASN B 1 308 ? 4.621 -9.344 -5.555 1 91.19 308 ASN B CA 1
ATOM 5232 C C . ASN B 1 308 ? 4.629 -10.758 -4.98 1 91.19 308 ASN B C 1
ATOM 5234 O O . ASN B 1 308 ? 3.602 -11.242 -4.508 1 91.19 308 ASN B O 1
ATOM 5238 N N . LYS B 1 309 ? 5.766 -11.391 -4.996 1 92.69 309 LYS B N 1
ATOM 5239 C CA . LYS B 1 309 ? 5.891 -12.789 -4.598 1 92.69 309 LYS B CA 1
ATOM 5240 C C . LYS B 1 309 ? 7.137 -13.008 -3.75 1 92.69 309 LYS B C 1
ATOM 5242 O O . LYS B 1 309 ? 8.148 -12.328 -3.932 1 92.69 309 LYS B O 1
ATOM 5247 N N . ILE B 1 310 ? 6.988 -13.992 -2.889 1 91.88 310 ILE B N 1
ATOM 5248 C CA . ILE B 1 310 ? 8.102 -14.336 -2.008 1 91.88 310 ILE B CA 1
ATOM 5249 C C . ILE B 1 310 ? 8.609 -15.734 -2.35 1 91.88 310 ILE B C 1
ATOM 5251 O O . ILE B 1 310 ? 7.824 -16.656 -2.578 1 91.88 310 ILE B O 1
ATOM 5255 N N . ASP B 1 311 ? 9.898 -15.859 -2.318 1 90 311 ASP B N 1
ATOM 5256 C CA . ASP B 1 311 ? 10.516 -17.156 -2.568 1 90 311 ASP B CA 1
ATOM 5257 C C . ASP B 1 311 ? 10.289 -18.109 -1.394 1 90 311 ASP B C 1
ATOM 5259 O O . ASP B 1 311 ? 10.352 -17.688 -0.234 1 90 311 ASP B O 1
ATOM 5263 N N . LEU B 1 312 ? 10 -19.344 -1.792 1 91.38 312 LEU B N 1
ATOM 5264 C CA . LEU B 1 312 ? 9.828 -20.359 -0.763 1 91.38 312 LEU B CA 1
ATOM 5265 C C . LEU B 1 312 ? 11.039 -21.281 -0.698 1 91.38 312 LEU B C 1
ATOM 5267 O O . LEU B 1 312 ? 11.562 -21.703 -1.732 1 91.38 312 LEU B O 1
#

InterPro domains:
  IPR032359 Kiwa protein KwaB-like [PF16162] (114-297)

Solvent-accessible surface area (backbone atoms only — not comparable to full-atom values): 33942 Å² total; per-residue (Å²): 110,66,66,57,43,53,50,56,68,70,51,59,39,86,34,46,43,50,32,42,29,27,28,35,87,96,52,86,63,67,47,65,21,28,60,78,74,78,57,52,67,60,33,39,49,52,52,48,29,54,42,49,53,51,48,47,55,71,67,37,83,77,37,50,76,69,37,72,70,51,90,60,58,72,50,90,46,45,36,28,30,43,56,44,87,77,40,76,53,52,59,54,54,51,52,52,59,74,64,62,44,55,70,54,30,59,88,71,50,57,85,73,39,42,76,43,34,38,36,41,37,37,50,73,88,80,49,37,36,44,32,35,26,66,57,78,59,53,26,34,50,69,43,70,41,63,25,31,31,67,39,77,59,75,36,78,45,79,60,46,28,44,74,52,66,74,59,62,23,32,38,30,44,69,72,47,94,75,29,48,31,40,34,60,32,63,70,51,45,34,62,73,59,44,40,67,60,50,40,51,53,55,40,64,73,44,44,63,59,53,61,70,55,48,38,87,59,30,46,67,61,57,68,61,53,48,68,73,27,73,86,34,67,69,54,39,47,49,50,36,50,24,60,73,67,58,30,53,75,52,48,32,55,69,52,51,49,52,53,34,71,67,25,85,87,47,76,82,52,61,58,96,49,30,55,48,73,88,45,70,66,40,49,50,54,50,53,33,57,38,56,53,16,46,26,24,22,68,81,79,63,45,42,30,40,39,74,43,64,41,84,101,108,66,67,56,43,53,50,56,67,69,52,58,37,88,35,44,44,52,33,43,29,27,29,35,88,95,52,86,64,67,47,62,22,28,59,78,75,78,55,54,67,59,34,39,49,53,50,48,29,52,42,49,52,50,49,48,54,72,68,36,83,78,36,50,76,68,38,71,70,50,90,60,56,72,50,91,45,46,36,28,30,45,55,44,87,77,38,73,53,51,60,54,53,52,52,53,58,73,64,62,45,54,70,53,30,60,88,72,50,56,84,73,38,42,76,42,36,37,37,42,39,37,48,71,86,80,49,36,36,44,32,35,26,64,58,77,60,52,28,34,49,68,46,69,41,63,25,32,33,66,38,76,59,77,36,79,46,78,59,46,27,44,73,52,67,73,60,62,23,32,38,30,42,68,71,47,94,75,30,46,32,41,35,61,32,63,73,51,43,32,61,75,59,44,42,67,60,48,41,53,53,55,39,63,72,42,45,62,59,51,60,72,54,47,37,88,59,31,44,69,61,57,68,60,53,47,68,74,26,72,85,34,68,70,55,38,48,46,50,38,50,25,60,74,69,59,32,55,75,51,50,31,54,67,52,51,49,55,51,34,71,68,26,87,85,47,77,81,50,62,58,96,49,31,55,49,72,86,45,68,66,40,49,49,52,51,53,34,56,38,57,52,17,46,26,24,22,69,81,78,60,45,43,31,40,38,74,44,65,40,83,96

Organism: NCBI:txid230361

Foldseek 3Di:
DVVVLVLLVPFALQQKWKKWWKDAPPDDDIDIATAPDPPSVVSVLLSVLANVVVVCLVPPPQADDEDADALLADDLRHKYKDWVVVQPCVVVVVVNVVVHHHHDDPVPDDPSMATFKMWMWRDDPVWTKIFMATQDPSCLQQVPDFDWDPDPDTDGDRHRDRDDDSDTQWMWIPPDPTIMIMGNHSVSVCVVRVVLVVLLVVLVVQQVVLQVPADPQAHEDSVVLCVVCNPPDNLSSLSSQLSVVVLSHLPHPVNQVVLCVQDVVDDFCDDPRYGDPPDVVNSVSVSQSSSVQWDADPPPRHIDGDSNDDDD/DVVVLVLLVPFALQQKWKKWWKDAPPDDDIDIATANDPPSVVSVLLSVLANVVVVCLVPPPQADDEDADALLADDLRHKYKDWVVVQPCVVVVVVNVVVHHHHDDPVPDDPSMATFKMWMWRCDPQWTKIFMATQDPSCLQQVNDFDWDPDPDTDGDRHRDRDDDSDTQWMWIPVDPTIMIMGNHSVSVCVVRVVLVVLLVVLVVQQVVLQVPADPQAHEDSVVLCVVCSPPDNLSSLSSQLSVVVLSHLPHPVNQVVLCVQDVVDDFCDDPRYGDPPDVVNSVSVSQSSSVQWDADPPPRHIDGDSNDDDD